Protein AF-0000000075270694 (afdb_homodimer)

Sequence (690 aa):
MSAPTTFRKLQAFEVGNDFNKVTKVVSVSYKDLIQNLKPNSVVVKNFYVGINASDINFTNGKYIPGIKPPFDVGFEALGEIVAVGSNVSKDKIGSHVIYTQYGAFAEYVEISHKAVIPVPNARPELLGLLTSGLTASIALAETGRMTKGETVLVTAAAGGAGQIAVQLAKLAGNHVIGTCSNDDKVAMLKEMGCDRVINYKKEDFKAVMKKEYPRGVDIIFESVGGNFFDICLKSLAVRGRLIVIGTVSTYADANGMAGDNVNTLKLLGTSRTVAGFFMPDYKEFSASHMANMIKLVKEGKLKVLIDNGGLSGIDSVAAGVAYLHSGKNKGKVVIPLVDGKSSKIMSAPTTFRKLQAFEVGNDFNKVTKVVSVSYKDLIQNLKPNSVVVKNFYVGINASDINFTNGKYIPGIKPPFDVGFEALGEIVAVGSNVSKDKIGSHVIYTQYGAFAEYVEISHKAVIPVPNARPELLGLLTSGLTASIALAETGRMTKGETVLVTAAAGGAGQIAVQLAKLAGNHVIGTCSNDDKVAMLKEMGCDRVINYKKEDFKAVMKKEYPRGVDIIFESVGGNFFDICLKSLAVRGRLIVIGTVSTYADANGMAGDNVNTLKLLGTSRTVAGFFMPDYKEFSASHMANMIKLVKEGKLKVLIDNGGLSGIDSVAAGVAYLHSGKNKGKVVIPLVDGKSSKI

Nearest PDB structures (foldseek):
  2x1h-assembly2_B  TM=9.614E-01  e=1.636E-44  Homo sapiens
  4hfn-assembly1_A  TM=8.563E-01  e=1.766E-29  Nicotiana tabacum
  4b7x-assembly6_E  TM=8.968E-01  e=4.613E-27  Pseudomonas aeruginosa PAO1
  4b7x-assembly1_H  TM=8.521E-01  e=3.759E-28  Pseudomonas aeruginosa PAO1
  4b7x-assembly2_C  TM=8.599E-01  e=3.471E-26  Pseudomonas aeruginosa PAO1

InterPro domains:
  IPR002364 Quinone oxidoreductase/zeta-crystallin, conserved site [PS01162] (149-170)
  IPR011032 GroES-like superfamily [SSF50129] (35-158)
  IPR013149 Alcohol dehydrogenase-like, C-terminal [PF00107] (161-287)
  IPR013154 Alcohol dehydrogenase-like, N-terminal [PF08240] (38-120)
  IPR020843 Enoylreductase domain [SM00829] (17-335)
  IPR036291 NAD(P)-binding domain superfamily [SSF51735] (128-301)
  IPR051397 Zinc-containing alcohol dehydrogenase-like protein [PTHR43677] (4-335)

Organism: NCBI:txid747725

Radius of gyration: 30.48 Å; Cα contacts (8 Å, |Δi|>4): 1696; chains: 2; bounding box: 52×95×69 Å

Foldseek 3Di:
DDDDQKWKAKWFQAAALLLVVRIDIDIDGPVVCQVPAAQQKFKWQFFKAFADLCQSVVSNCVVPNPDHPGDATGFKTKGFTQGHHNNDDPVRGGFIWIFTDGRRLIRMDIDGPVGTHTDPDRPCLLRLCAPLVLLLQCCCCPVQVQAAAFEEEEELLQESNNVNNLLVSVVRHYQYEYEAADVVSVVVSVVSPHNHYHNVNVDVPLVCLCVVPVQAGAEYHDAAADPVVVSNLVRHHQLHEYEHAYHSVQQSPRSGGDHDDDDCVSCVVRVYYYYYDDSVVPVVCNVVSSVVQVVCVVVVSGDADEWQPPAEASRCVSVLSVVVSVRPDGYIHMHGRDDVPPPVD/DDDDQKWKAKWFQAAFLLLVVRIDIDIDGPVVCQVPAAQQKFKWQFFKAFADLCQSVVSNCVVPNPDHPGFATGFKTKTFTQGHHNNDDPVRGGFIWIFTDGRHLIRMDIDGPVGTHTDPDRPCLLRLCAPLVLLLQCCCCPVQVQAAAFEEEEELLQESNNVNNLLVSVVRHYQYEYEAADVVSVVVSVVSPHNHYHNVNVDVPLVCLCVVPVQAGAEYHDAAADPVVVSNLVRHHQLHEYEHAYHSVQQSPRVGGDHDDDDCVSCVVRVYYYYYDDSVVPVVCNVVSSVVQVVCVVVVSDDADEWQPPAEASRCVSVLSVVVSVRPDGYIHMHGRDDVPPPPD

Structure (mmCIF, N/CA/C/O backbone):
data_AF-0000000075270694-model_v1
#
loop_
_entity.id
_entity.type
_entity.pdbx_description
1 polymer 'Enoyl reductase (ER) domain-containing protein'
#
loop_
_atom_site.group_PDB
_atom_site.id
_atom_site.type_symbol
_atom_site.label_atom_id
_atom_site.label_alt_id
_atom_site.label_comp_id
_atom_site.label_asym_id
_atom_site.label_entity_id
_atom_site.label_seq_id
_atom_site.pdbx_PDB_ins_code
_atom_site.Cartn_x
_atom_site.Cartn_y
_atom_site.Cartn_z
_atom_site.occupancy
_atom_site.B_iso_or_equiv
_atom_site.auth_seq_id
_atom_site.auth_comp_id
_atom_site.auth_asym_id
_atom_site.auth_atom_id
_atom_site.pdbx_PDB_model_num
ATOM 1 N N . MET A 1 1 ? -7.895 42.562 33.219 1 47.06 1 MET A N 1
ATOM 2 C CA . MET A 1 1 ? -7.992 43.281 31.953 1 47.06 1 MET A CA 1
ATOM 3 C C . MET A 1 1 ? -9.352 43.031 31.297 1 47.06 1 MET A C 1
ATOM 5 O O . MET A 1 1 ? -9.922 41.969 31.422 1 47.06 1 MET A O 1
ATOM 9 N N . SER A 1 2 ? -10.023 44.062 30.953 1 64.06 2 SER A N 1
ATOM 10 C CA . SER A 1 2 ? -11.375 44.062 30.406 1 64.06 2 SER A CA 1
ATOM 11 C C . SER A 1 2 ? -11.453 43.188 29.156 1 64.06 2 SER A C 1
ATOM 13 O O . SER A 1 2 ? -10.516 43.156 28.359 1 64.06 2 SER A O 1
ATOM 15 N N . ALA A 1 3 ? -12.367 42.25 29.094 1 81 3 ALA A N 1
ATOM 16 C CA . ALA A 1 3 ? -12.609 41.438 27.906 1 81 3 ALA A CA 1
ATOM 17 C C . ALA A 1 3 ? -12.711 42.312 26.656 1 81 3 ALA A C 1
ATOM 19 O O . ALA A 1 3 ? -13.242 43.406 26.703 1 81 3 ALA A O 1
ATOM 20 N N . PRO A 1 4 ? -12.047 41.875 25.656 1 89.94 4 PRO A N 1
ATOM 21 C CA . PRO A 1 4 ? -12.109 42.656 24.422 1 89.94 4 PRO A CA 1
ATOM 22 C C . PRO A 1 4 ? -13.523 42.75 23.844 1 89.94 4 PRO A C 1
ATOM 24 O O . PRO A 1 4 ? -14.367 41.906 24.172 1 89.94 4 PRO A O 1
ATOM 27 N N . THR A 1 5 ? -13.828 43.781 23.094 1 93.44 5 THR A N 1
ATOM 28 C CA . THR A 1 5 ? -15.117 43.938 22.438 1 93.44 5 THR A CA 1
ATOM 29 C C . THR A 1 5 ? -15.125 43.188 21.094 1 93.44 5 THR A C 1
ATOM 31 O O . THR A 1 5 ? -16.156 42.719 20.656 1 93.44 5 THR A O 1
ATOM 34 N N . THR A 1 6 ? -13.953 43.25 20.469 1 97.06 6 THR A N 1
ATOM 35 C CA . THR A 1 6 ? -13.797 42.562 19.172 1 97.06 6 THR A CA 1
ATOM 36 C C . THR A 1 6 ? -12.531 41.719 19.156 1 97.06 6 THR A C 1
ATOM 38 O O . THR A 1 6 ? -11.711 41.812 20.062 1 97.06 6 THR A O 1
ATOM 41 N N . PHE A 1 7 ? -12.43 40.875 18.25 1 97.25 7 PHE A N 1
ATOM 42 C CA . PHE A 1 7 ? -11.203 40.156 17.953 1 97.25 7 PHE A CA 1
ATOM 43 C C . PHE A 1 7 ? -11.047 39.969 16.453 1 97.25 7 PHE A C 1
ATOM 45 O O . PHE A 1 7 ? -11.977 40.219 15.688 1 97.25 7 PHE A O 1
ATOM 52 N N . ARG A 1 8 ? -9.852 39.5 16.047 1 98.19 8 ARG A N 1
ATOM 53 C CA . ARG A 1 8 ? -9.531 39.406 14.625 1 98.19 8 ARG A CA 1
ATOM 54 C C . ARG A 1 8 ? -9.328 37.969 14.188 1 98.19 8 ARG A C 1
ATOM 56 O O . ARG A 1 8 ? -8.906 37.125 14.984 1 98.19 8 ARG A O 1
ATOM 63 N N . LYS A 1 9 ? -9.711 37.688 12.984 1 98.44 9 LYS A N 1
ATOM 64 C CA . LYS A 1 9 ? -9.492 36.375 12.352 1 98.44 9 LYS A CA 1
ATOM 65 C C . LYS A 1 9 ? -9.258 36.531 10.852 1 98.44 9 LYS A C 1
ATOM 67 O O . LYS A 1 9 ? -9.445 37.625 10.297 1 98.44 9 LYS A O 1
ATOM 72 N N . LEU A 1 10 ? -8.773 35.5 10.227 1 98.69 10 LEU A N 1
ATOM 73 C CA . LEU A 1 10 ? -8.547 35.5 8.781 1 98.69 10 LEU A CA 1
ATOM 74 C C . LEU A 1 10 ? -9.695 34.781 8.062 1 98.69 10 LEU A C 1
ATOM 76 O O . LEU A 1 10 ? -10.164 33.75 8.508 1 98.69 10 LEU A O 1
ATOM 80 N N . GLN A 1 11 ? -10.172 35.344 6.973 1 98.62 11 GLN A N 1
ATOM 81 C CA . GLN A 1 11 ? -11.211 34.781 6.133 1 98.62 11 GLN A CA 1
ATOM 82 C C . GLN A 1 11 ? -10.805 34.812 4.66 1 98.62 11 GLN A C 1
ATOM 84 O O . GLN A 1 11 ? -10.109 35.719 4.219 1 98.62 11 GLN A O 1
ATOM 89 N N . ALA A 1 12 ? -11.18 33.812 3.967 1 98.56 12 ALA A N 1
ATOM 90 C CA . ALA A 1 12 ? -11.109 33.844 2.508 1 98.56 12 ALA A CA 1
ATOM 91 C C . ALA A 1 12 ? -12.336 34.531 1.912 1 98.56 12 ALA A C 1
ATOM 93 O O . ALA A 1 12 ? -13.469 34.156 2.234 1 98.56 12 ALA A O 1
ATOM 94 N N . PHE A 1 13 ? -12.125 35.469 1.078 1 98.19 13 PHE A N 1
ATOM 95 C CA . PHE A 1 13 ? -13.227 36.188 0.447 1 98.19 13 PHE A CA 1
ATOM 96 C C . PHE A 1 13 ? -13.375 35.781 -1.011 1 98.19 13 PHE A C 1
ATOM 98 O O . PHE A 1 13 ? -14.312 36.219 -1.691 1 98.19 13 PHE A O 1
ATOM 105 N N . GLU A 1 14 ? -12.523 34.969 -1.45 1 97.12 14 GLU A N 1
ATOM 106 C CA . GLU A 1 14 ? -12.547 34.312 -2.762 1 97.12 14 GLU A CA 1
ATOM 107 C C . GLU A 1 14 ? -11.938 32.938 -2.703 1 97.12 14 GLU A C 1
ATOM 109 O O . GLU A 1 14 ? -11.141 32.625 -1.809 1 97.12 14 GLU A O 1
ATOM 114 N N . VAL A 1 15 ? -12.398 32.094 -3.674 1 95.75 15 VAL A N 1
ATOM 115 C CA . VAL A 1 15 ? -11.797 30.781 -3.809 1 95.75 15 VAL A CA 1
ATOM 116 C C . VAL A 1 15 ? -10.562 30.859 -4.707 1 95.75 15 VAL A C 1
ATOM 118 O O . VAL A 1 15 ? -10.625 31.438 -5.801 1 95.75 15 VAL A O 1
ATOM 121 N N . GLY A 1 16 ? -9.438 30.406 -4.215 1 93.81 16 GLY A N 1
ATOM 122 C CA . GLY A 1 16 ? -8.203 30.422 -4.988 1 93.81 16 GLY A CA 1
ATOM 123 C C . GLY A 1 16 ? -7.004 29.906 -4.215 1 93.81 16 GLY A C 1
ATOM 124 O O . GLY A 1 16 ? -7.086 29.703 -3.002 1 93.81 16 GLY A O 1
ATOM 125 N N . ASN A 1 17 ? -5.883 29.688 -4.891 1 91.88 17 ASN A N 1
ATOM 126 C CA . ASN A 1 17 ? -4.73 29.078 -4.227 1 91.88 17 ASN A CA 1
ATOM 127 C C . ASN A 1 17 ? -3.654 30.125 -3.93 1 91.88 17 ASN A C 1
ATOM 129 O O . ASN A 1 17 ? -2.613 29.797 -3.354 1 91.88 17 ASN A O 1
ATOM 133 N N . ASP A 1 18 ? -3.887 31.359 -4.395 1 93.88 18 ASP A N 1
ATOM 134 C CA . ASP A 1 18 ? -3.055 32.469 -3.912 1 93.88 18 ASP A CA 1
ATOM 135 C C . ASP A 1 18 ? -3.557 32.969 -2.566 1 93.88 18 ASP A C 1
ATOM 137 O O . ASP A 1 18 ? -4.344 33.938 -2.514 1 93.88 18 ASP A O 1
ATOM 141 N N . PHE A 1 19 ? -3.096 32.438 -1.521 1 96.75 19 PHE A N 1
ATOM 142 C CA . PHE A 1 19 ? -3.623 32.625 -0.175 1 96.75 19 PHE A CA 1
ATOM 143 C C . PHE A 1 19 ? -3.672 34.094 0.192 1 96.75 19 PHE A C 1
ATOM 145 O O . PHE A 1 19 ? -4.676 34.562 0.719 1 96.75 19 PHE A O 1
ATOM 152 N N . ASN A 1 20 ? -2.617 34.812 -0.088 1 95.88 20 ASN A N 1
ATOM 153 C CA . ASN A 1 20 ? -2.531 36.25 0.25 1 95.88 20 ASN A CA 1
ATOM 154 C C . ASN A 1 20 ? -3.6 37.062 -0.474 1 95.88 20 ASN A C 1
ATOM 156 O O . ASN A 1 20 ? -4.129 38.031 0.077 1 95.88 20 ASN A O 1
ATOM 160 N N . LYS A 1 21 ? -3.891 36.656 -1.688 1 95.94 21 LYS A N 1
ATOM 161 C CA . LYS A 1 21 ? -4.82 37.438 -2.512 1 95.94 21 LYS A CA 1
ATOM 162 C C . LYS A 1 21 ? -6.266 37.125 -2.137 1 95.94 21 LYS A C 1
ATOM 164 O O . LYS A 1 21 ? -7.152 37.969 -2.324 1 95.94 21 LYS A O 1
ATOM 169 N N . VAL A 1 22 ? -6.449 35.969 -1.604 1 97.56 22 VAL A N 1
ATOM 170 C CA . VAL A 1 22 ? -7.848 35.562 -1.455 1 97.56 22 VAL A CA 1
ATOM 171 C C . VAL A 1 22 ? -8.258 35.688 0.012 1 97.56 22 VAL A C 1
ATOM 173 O O . VAL A 1 22 ? -9.398 35.375 0.364 1 97.56 22 VAL A O 1
ATOM 176 N N . THR A 1 23 ? -7.371 36.062 0.926 1 98.56 23 THR A N 1
ATOM 177 C CA . THR A 1 23 ? -7.699 36.125 2.346 1 98.56 23 THR A CA 1
ATOM 178 C C . THR A 1 23 ? -7.516 37.562 2.867 1 98.56 23 THR A C 1
ATOM 180 O O . THR A 1 23 ? -6.797 38.344 2.266 1 98.56 23 THR A O 1
ATOM 183 N N . LYS A 1 24 ? -8.148 37.875 3.936 1 98.44 24 LYS A N 1
ATOM 184 C CA . LYS A 1 24 ? -8 39.156 4.637 1 98.44 24 LYS A CA 1
ATOM 185 C C . LYS A 1 24 ? -8.336 39 6.121 1 98.44 24 LYS A C 1
ATOM 187 O O . LYS A 1 24 ? -9.031 38.062 6.512 1 98.44 24 LYS A O 1
ATOM 192 N N . VAL A 1 25 ? -7.797 39.875 6.91 1 98.44 25 VAL A N 1
ATOM 193 C CA . VAL A 1 25 ? -8.117 39.938 8.328 1 98.44 25 VAL A CA 1
ATOM 194 C C . VAL A 1 25 ? -9.422 40.719 8.531 1 98.44 25 VAL A C 1
ATOM 196 O O . VAL A 1 25 ? -9.609 41.781 7.938 1 98.44 25 VAL A O 1
ATOM 199 N N . VAL A 1 26 ? -10.273 40.188 9.336 1 98.5 26 VAL A N 1
ATOM 200 C CA . VAL A 1 26 ? -11.516 40.875 9.664 1 98.5 26 VAL A CA 1
ATOM 201 C C . VAL A 1 26 ? -11.664 40.969 11.18 1 98.5 26 VAL A C 1
ATOM 203 O O . VAL A 1 26 ? -11.023 40.219 11.93 1 98.5 26 VAL A O 1
ATOM 206 N N . SER A 1 27 ? -12.383 41.906 11.609 1 98.19 27 SER A N 1
ATOM 207 C CA . SER A 1 27 ? -12.727 42.094 13.016 1 98.19 27 SER A CA 1
ATOM 208 C C . SER A 1 27 ? -14.164 41.656 13.289 1 98.19 27 SER A C 1
ATOM 210 O O . SER A 1 27 ? -15.086 42.031 12.555 1 98.19 27 SER A O 1
ATOM 212 N N . VAL A 1 28 ? -14.32 40.875 14.273 1 97.81 28 VAL A N 1
ATOM 213 C CA . VAL A 1 28 ? -15.656 40.406 14.602 1 97.81 28 VAL A CA 1
ATOM 214 C C . VAL A 1 28 ? -15.938 40.625 16.078 1 97.81 28 VAL A C 1
ATOM 216 O O . VAL A 1 28 ? -15.023 40.906 16.859 1 97.81 28 VAL A O 1
ATOM 219 N N . SER A 1 29 ? -17.156 40.469 16.438 1 97.81 29 SER A N 1
ATOM 220 C CA . SER A 1 29 ? -17.594 40.781 17.797 1 97.81 29 SER A CA 1
ATOM 221 C C . SER A 1 29 ? -17.188 39.688 18.781 1 97.81 29 SER A C 1
ATOM 223 O O . SER A 1 29 ? -17.562 38.531 18.609 1 97.81 29 SER A O 1
ATOM 225 N N . TYR A 1 30 ? -16.469 40.062 19.766 1 97.44 30 TYR A N 1
ATOM 226 C CA . TYR A 1 30 ? -16.156 39.156 20.859 1 97.44 30 TYR A CA 1
ATOM 227 C C . TYR A 1 30 ? -17.375 38.906 21.734 1 97.44 30 TYR A C 1
ATOM 229 O O . TYR A 1 30 ? -17.594 37.781 22.203 1 97.44 30 TYR A O 1
ATOM 237 N N . LYS A 1 31 ? -18.125 39.875 21.938 1 95.88 31 LYS A N 1
ATOM 238 C CA . LYS A 1 31 ? -19.344 39.781 22.734 1 95.88 31 LYS A CA 1
ATOM 239 C C . LYS A 1 31 ? -20.297 38.719 22.156 1 95.88 31 LYS A C 1
ATOM 241 O O . LYS A 1 31 ? -20.844 37.906 22.891 1 95.88 31 LYS A O 1
ATOM 246 N N . ASP A 1 32 ? -20.422 38.812 20.875 1 97.12 32 ASP A N 1
ATOM 247 C CA . ASP A 1 32 ? -21.281 37.844 20.203 1 97.12 32 ASP A CA 1
ATOM 248 C C . ASP A 1 32 ? -20.766 36.406 20.391 1 97.12 32 ASP A C 1
ATOM 250 O O . ASP A 1 32 ? -21.547 35.469 20.562 1 97.12 32 ASP A O 1
ATOM 254 N N . LEU A 1 33 ? -19.438 36.25 20.328 1 97.5 33 LEU A N 1
ATOM 255 C CA . LEU A 1 33 ? -18.812 34.969 20.516 1 97.5 33 LEU A CA 1
ATOM 256 C C . LEU A 1 33 ? -19.156 34.375 21.875 1 97.5 33 LEU A C 1
ATOM 258 O O . LEU A 1 33 ? -19.562 33.219 21.969 1 97.5 33 LEU A O 1
ATOM 262 N N . ILE A 1 34 ? -19.109 35.156 22.859 1 96.81 34 ILE A N 1
ATOM 263 C CA . ILE A 1 34 ? -19.328 34.719 24.234 1 96.81 34 ILE A CA 1
ATOM 264 C C . ILE A 1 34 ? -20.828 34.5 24.469 1 96.81 34 ILE A C 1
ATOM 266 O O . ILE A 1 34 ? -21.219 33.469 25.062 1 96.81 34 ILE A O 1
ATOM 270 N N . GLN A 1 35 ? -21.656 35.375 23.969 1 96.25 35 GLN A N 1
ATOM 271 C CA . GLN A 1 35 ? -23.094 35.312 24.203 1 96.25 35 GLN A CA 1
ATOM 272 C C . GLN A 1 35 ? -23.719 34.094 23.516 1 96.25 35 GLN A C 1
ATOM 274 O O . GLN A 1 35 ? -24.688 33.531 24 1 96.25 35 GLN A O 1
ATOM 279 N N . ASN A 1 36 ? -23.109 33.688 22.438 1 97.56 36 ASN A N 1
ATOM 280 C CA . ASN A 1 36 ? -23.688 32.594 21.656 1 97.56 36 ASN A CA 1
ATOM 281 C C . ASN A 1 36 ? -22.922 31.297 21.875 1 97.56 36 ASN A C 1
ATOM 283 O O . ASN A 1 36 ? -23.094 30.328 21.125 1 97.56 36 ASN A O 1
ATOM 287 N N . LEU A 1 37 ? -22.078 31.281 22.859 1 98.19 37 LEU A N 1
ATOM 288 C CA . LEU A 1 37 ? -21.25 30.109 23.109 1 98.19 37 LEU A CA 1
ATOM 289 C C . LEU A 1 37 ? -22.125 28.891 23.391 1 98.19 37 LEU A C 1
ATOM 291 O O . LEU A 1 37 ? -23 28.922 24.25 1 98.19 37 LEU A O 1
ATOM 295 N N . LYS A 1 38 ? -21.922 27.781 22.641 1 98.56 38 LYS A N 1
ATOM 296 C CA . LYS A 1 38 ? -22.703 26.547 22.781 1 98.56 38 LYS A CA 1
ATOM 297 C C . LYS A 1 38 ? -22.391 25.844 24.094 1 98.56 38 LYS A C 1
ATOM 299 O O . LYS A 1 38 ? -21.266 25.922 24.594 1 98.56 38 LYS A O 1
ATOM 304 N N . PRO A 1 39 ? -23.312 25.078 24.594 1 98.56 39 PRO A N 1
ATOM 305 C CA . PRO A 1 39 ? -23.188 24.484 25.938 1 98.56 39 PRO A CA 1
ATOM 306 C C . PRO A 1 39 ? -21.984 23.562 26.062 1 98.56 39 PRO A C 1
ATOM 308 O O . PRO A 1 39 ? -21.344 23.516 27.125 1 98.56 39 PRO A O 1
ATOM 311 N N . ASN A 1 40 ? -21.594 22.891 25.047 1 98.75 40 ASN A N 1
ATOM 312 C CA . ASN A 1 40 ? -20.531 21.906 25.125 1 98.75 40 ASN A CA 1
ATOM 313 C C . ASN A 1 40 ? -19.234 22.422 24.5 1 98.75 40 ASN A C 1
ATOM 315 O O . ASN A 1 40 ? -18.328 21.641 24.219 1 98.75 40 ASN A O 1
ATOM 319 N N . SER A 1 41 ? -19.172 23.703 24.266 1 98.81 41 SER A N 1
ATOM 320 C CA . SER A 1 41 ? -18.031 24.312 23.594 1 98.81 41 SER A CA 1
ATOM 321 C C . SER A 1 41 ? -17.188 25.141 24.562 1 98.81 41 SER A C 1
ATOM 323 O O . SER A 1 41 ? -17.594 25.375 25.703 1 98.81 41 SER A O 1
ATOM 325 N N . VAL A 1 42 ? -15.984 25.438 24.188 1 98.81 42 VAL A N 1
ATOM 326 C CA . VAL A 1 42 ? -15.094 26.375 24.891 1 98.81 42 VAL A CA 1
ATOM 327 C C . VAL A 1 42 ? -14.594 27.422 23.906 1 98.81 42 VAL A C 1
ATOM 329 O O . VAL A 1 42 ? -14.672 27.25 22.688 1 98.81 42 VAL A O 1
ATOM 332 N N . VAL A 1 43 ? -14.156 28.531 24.438 1 98.75 43 VAL A N 1
ATOM 333 C CA . VAL A 1 43 ? -13.453 29.547 23.656 1 98.75 43 VAL A CA 1
ATOM 334 C C . VAL A 1 43 ? -11.953 29.484 23.953 1 98.75 43 VAL A C 1
ATOM 336 O O . VAL A 1 43 ? -11.555 29.562 25.125 1 98.75 43 VAL A O 1
ATOM 339 N N . VAL A 1 44 ? -11.188 29.344 22.969 1 98.69 44 VAL A N 1
ATOM 340 C CA . VAL A 1 44 ? -9.734 29.312 23.094 1 98.69 44 VAL A CA 1
ATOM 341 C C . VAL A 1 44 ? -9.133 30.625 22.594 1 98.69 44 VAL A C 1
ATOM 343 O O . VAL A 1 44 ? -9.43 31.062 21.484 1 98.69 44 VAL A O 1
ATOM 346 N N . LYS A 1 45 ? -8.383 31.297 23.438 1 98.38 45 LYS A N 1
ATOM 347 C CA . LYS A 1 45 ? -7.496 32.375 23 1 98.38 45 LYS A CA 1
ATOM 348 C C . LYS A 1 45 ? -6.207 31.812 22.406 1 98.38 45 LYS A C 1
ATOM 350 O O . LYS A 1 45 ? -5.383 31.234 23.125 1 98.38 45 LYS A O 1
ATOM 355 N N . ASN A 1 46 ? -6.055 32.031 21.141 1 98.56 46 ASN A N 1
ATOM 356 C CA . ASN A 1 46 ? -4.902 31.438 20.453 1 98.56 46 ASN A CA 1
ATOM 357 C C . ASN A 1 46 ? -3.631 32.25 20.719 1 98.56 46 ASN A C 1
ATOM 359 O O . ASN A 1 46 ? -3.639 33.469 20.609 1 98.56 46 ASN A O 1
ATOM 363 N N . PHE A 1 47 ? -2.584 31.531 21.078 1 98.38 47 PHE A N 1
ATOM 364 C CA . PHE A 1 47 ? -1.263 32.125 21.234 1 98.38 47 PHE A CA 1
ATOM 365 C C . PHE A 1 47 ? -0.445 31.969 19.953 1 98.38 47 PHE A C 1
ATOM 367 O O . PHE A 1 47 ? 0.319 32.844 19.578 1 98.38 47 PHE A O 1
ATOM 374 N N . TYR A 1 48 ? -0.559 30.797 19.328 1 98.62 48 TYR A N 1
ATOM 375 C CA . TYR A 1 48 ? 0.171 30.422 18.141 1 98.62 48 TYR A CA 1
ATOM 376 C C . TYR A 1 48 ? -0.756 29.75 17.125 1 98.62 48 TYR A C 1
ATOM 378 O O . TYR A 1 48 ? -1.693 29.047 17.5 1 98.62 48 TYR A O 1
ATOM 386 N N . VAL A 1 49 ? -0.545 30.016 15.852 1 98.81 49 VAL A N 1
ATOM 387 C CA . VAL A 1 49 ? -1.212 29.25 14.797 1 98.81 49 VAL A CA 1
ATOM 388 C C . VAL A 1 49 ? -0.175 28.516 13.961 1 98.81 49 VAL A C 1
ATOM 390 O O . VAL A 1 49 ? 0.926 29.016 13.727 1 98.81 49 VAL A O 1
ATOM 393 N N . GLY A 1 50 ? -0.478 27.281 13.633 1 98.81 50 GLY A N 1
ATOM 394 C CA . GLY A 1 50 ? 0.393 26.484 12.781 1 98.81 50 GLY A CA 1
ATOM 395 C C . GLY A 1 50 ? 0.071 26.625 11.305 1 98.81 50 GLY A C 1
ATOM 396 O O . GLY A 1 50 ? -1.098 26.594 10.914 1 98.81 50 GLY A O 1
ATOM 397 N N . ILE A 1 51 ? 1.098 26.859 10.5 1 98.69 51 ILE A N 1
ATOM 398 C CA . ILE A 1 51 ? 0.934 26.984 9.062 1 98.69 51 ILE A CA 1
ATOM 399 C C . ILE A 1 51 ? 1.204 25.625 8.398 1 98.69 51 ILE A C 1
ATOM 401 O O . ILE A 1 51 ? 2.168 24.938 8.742 1 98.69 51 ILE A O 1
ATOM 405 N N . ASN A 1 52 ? 0.349 25.234 7.52 1 97.44 52 ASN A N 1
ATOM 406 C CA . ASN A 1 52 ? 0.505 24.016 6.742 1 97.44 52 ASN A CA 1
ATOM 407 C C . ASN A 1 52 ? 0.569 24.297 5.246 1 97.44 52 ASN A C 1
ATOM 409 O O . ASN A 1 52 ? -0.053 25.25 4.766 1 97.44 52 ASN A O 1
ATOM 413 N N . ALA A 1 53 ? 1.326 23.453 4.559 1 96.19 53 ALA A N 1
ATOM 414 C CA . ALA A 1 53 ? 1.389 23.609 3.105 1 96.19 53 ALA A CA 1
ATOM 415 C C . ALA A 1 53 ? -0.004 23.531 2.486 1 96.19 53 ALA A C 1
ATOM 417 O O . ALA A 1 53 ? -0.282 24.219 1.493 1 96.19 53 ALA A O 1
ATOM 418 N N . SER A 1 54 ? -0.92 22.812 3.068 1 94.44 54 SER A N 1
ATOM 419 C CA . SER A 1 54 ? -2.246 22.547 2.525 1 94.44 54 SER A CA 1
ATOM 420 C C . SER A 1 54 ? -3.207 23.703 2.791 1 94.44 54 SER A C 1
ATOM 422 O O . SER A 1 54 ? -4.344 23.688 2.316 1 94.44 54 SER A O 1
ATOM 424 N N . ASP A 1 55 ? -2.84 24.703 3.496 1 97 55 ASP A N 1
ATOM 425 C CA . ASP A 1 55 ? -3.719 25.844 3.729 1 97 55 ASP A CA 1
ATOM 426 C C . ASP A 1 55 ? -4.195 26.453 2.41 1 97 55 ASP A C 1
ATOM 428 O O . ASP A 1 55 ? -5.344 26.891 2.297 1 97 55 ASP A O 1
ATOM 432 N N . ILE A 1 56 ? -3.33 26.422 1.434 1 96.31 56 ILE A N 1
ATOM 433 C CA . ILE A 1 56 ? -3.689 27.016 0.149 1 96.31 56 ILE A CA 1
ATOM 434 C C . ILE A 1 56 ? -4.68 26.109 -0.577 1 96.31 56 ILE A C 1
ATOM 436 O O . ILE A 1 56 ? -5.457 26.578 -1.414 1 96.31 56 ILE A O 1
ATOM 440 N N . ASN A 1 57 ? -4.633 24.812 -0.316 1 94.25 57 ASN A N 1
ATOM 441 C CA . ASN A 1 57 ? -5.617 23.906 -0.895 1 94.25 57 ASN A CA 1
ATOM 442 C C . ASN A 1 57 ? -7.008 24.141 -0.31 1 94.25 57 ASN A C 1
ATOM 444 O O . ASN A 1 57 ? -8.016 23.969 -1 1 94.25 57 ASN A O 1
ATOM 448 N N . PHE A 1 58 ? -7.039 24.5 0.913 1 94.88 58 PHE A N 1
ATOM 449 C CA . PHE A 1 58 ? -8.32 24.766 1.557 1 94.88 58 PHE A CA 1
ATOM 450 C C . PHE A 1 58 ? -8.984 25.984 0.927 1 94.88 58 PHE A C 1
ATOM 452 O O . PHE A 1 58 ? -10.164 25.938 0.578 1 94.88 58 PHE A O 1
ATOM 459 N N . THR A 1 59 ? -8.242 27.047 0.702 1 95.88 59 THR A N 1
ATOM 460 C CA . THR A 1 59 ? -8.812 28.25 0.119 1 95.88 59 THR A CA 1
ATOM 461 C C . THR A 1 59 ? -9.164 28.031 -1.348 1 95.88 59 THR A C 1
ATOM 463 O O . THR A 1 59 ? -9.961 28.781 -1.918 1 95.88 59 THR A O 1
ATOM 466 N N . ASN A 1 60 ? -8.602 27.078 -1.916 1 94.12 60 ASN A N 1
ATOM 467 C CA . ASN A 1 60 ? -8.891 26.734 -3.307 1 94.12 60 ASN A CA 1
ATOM 468 C C . ASN A 1 60 ? -10.07 25.781 -3.42 1 94.12 60 ASN A C 1
ATOM 470 O O . ASN A 1 60 ? -10.336 25.234 -4.496 1 94.12 60 ASN A O 1
ATOM 474 N N . GLY A 1 61 ? -10.703 25.422 -2.311 1 92.12 61 GLY A N 1
ATOM 475 C CA . GLY A 1 61 ? -11.93 24.641 -2.303 1 92.12 61 GLY A CA 1
ATOM 476 C C . GLY A 1 61 ? -11.703 23.156 -2.5 1 92.12 61 GLY A C 1
ATOM 477 O O . GLY A 1 61 ? -12.617 22.422 -2.885 1 92.12 61 GLY A O 1
ATOM 478 N N . LYS A 1 62 ? -10.508 22.656 -2.266 1 87.75 62 LYS A N 1
ATOM 479 C CA . LYS A 1 62 ? -10.188 21.266 -2.541 1 87.75 62 LYS A CA 1
ATOM 480 C C . LYS A 1 62 ? -10.734 20.344 -1.449 1 87.75 62 LYS A C 1
ATOM 482 O O . LYS A 1 62 ? -10.992 19.172 -1.692 1 87.75 62 LYS A O 1
ATOM 487 N N . TYR A 1 63 ? -10.922 20.844 -0.255 1 87.06 63 TYR A N 1
ATOM 488 C CA . TYR A 1 63 ? -11.367 20.016 0.857 1 87.06 63 TYR A CA 1
ATOM 489 C C . TYR A 1 63 ? -12.883 20.047 0.997 1 87.06 63 TYR A C 1
ATOM 491 O O . TYR A 1 63 ? -13.492 19.094 1.493 1 87.06 63 TYR A O 1
ATOM 499 N N . ILE A 1 64 ? -13.469 21.141 0.677 1 90.81 64 ILE A N 1
ATOM 500 C CA . ILE A 1 64 ? -14.922 21.312 0.705 1 90.81 64 ILE A CA 1
ATOM 501 C C . ILE A 1 64 ? -15.406 21.812 -0.655 1 90.81 64 ILE A C 1
ATOM 503 O O . ILE A 1 64 ? -15.516 23.016 -0.877 1 90.81 64 ILE A O 1
ATOM 507 N N . PRO A 1 65 ? -15.727 20.875 -1.42 1 88.5 65 PRO A N 1
ATOM 508 C CA . PRO A 1 65 ? -16.172 21.297 -2.752 1 88.5 65 PRO A CA 1
ATOM 509 C C . PRO A 1 65 ? -17.391 22.219 -2.707 1 88.5 65 PRO A C 1
ATOM 511 O O . PRO A 1 65 ? -18.344 21.938 -1.981 1 88.5 65 PRO A O 1
ATOM 514 N N . GLY A 1 66 ? -17.344 23.312 -3.391 1 92.5 66 GLY A N 1
ATOM 515 C CA . GLY A 1 66 ? -18.469 24.234 -3.484 1 92.5 66 GLY A CA 1
ATOM 516 C C . GLY A 1 66 ? -18.516 25.234 -2.34 1 92.5 66 GLY A C 1
ATOM 517 O O . GLY A 1 66 ? -19.5 25.953 -2.178 1 92.5 66 GLY A O 1
ATOM 518 N N . ILE A 1 67 ? -17.5 25.266 -1.586 1 94.44 67 ILE A N 1
ATOM 519 C CA . ILE A 1 67 ? -17.453 26.203 -0.463 1 94.44 67 ILE A CA 1
ATOM 520 C C . ILE A 1 67 ? -17.688 27.625 -0.962 1 94.44 67 ILE A C 1
ATOM 522 O O . ILE A 1 67 ? -17.203 28 -2.031 1 94.44 67 ILE A O 1
ATOM 526 N N . LYS A 1 68 ? -18.422 28.422 -0.22 1 96.94 68 LYS A N 1
ATOM 527 C CA . LYS A 1 68 ? -18.75 29.797 -0.589 1 96.94 68 LYS A CA 1
ATOM 528 C C . LYS A 1 68 ? -18.094 30.797 0.356 1 96.94 68 LYS A C 1
ATOM 530 O O . LYS A 1 68 ? -18.234 30.688 1.576 1 96.94 68 LYS A O 1
ATOM 535 N N . PRO A 1 69 ? -17.391 31.766 -0.24 1 97.25 69 PRO A N 1
ATOM 536 C CA . PRO A 1 69 ? -16.828 32.844 0.599 1 97.25 69 PRO A CA 1
ATOM 537 C C . PRO A 1 69 ? -17.906 33.75 1.162 1 97.25 69 PRO A C 1
ATOM 539 O O . PRO A 1 69 ? -18.984 33.875 0.579 1 97.25 69 PRO A O 1
ATOM 542 N N . PRO A 1 70 ? -17.641 34.469 2.252 1 97.88 70 PRO A N 1
ATOM 543 C CA . PRO A 1 70 ? -16.406 34.344 3.027 1 97.88 70 PRO A CA 1
ATOM 544 C C . PRO A 1 70 ? -16.406 33.094 3.928 1 97.88 70 PRO A C 1
ATOM 546 O O . PRO A 1 70 ? -17.469 32.656 4.375 1 97.88 70 PRO A O 1
ATOM 549 N N . PHE A 1 71 ? -15.32 32.469 4.156 1 98.06 71 PHE A N 1
ATOM 550 C CA . PHE A 1 71 ? -15.188 31.391 5.109 1 98.06 71 PHE A CA 1
ATOM 551 C C . PHE A 1 71 ? -13.875 31.5 5.883 1 98.06 71 PHE A C 1
ATOM 553 O O . PHE A 1 71 ? -12.906 32.094 5.391 1 98.06 71 PHE A O 1
ATOM 560 N N . ASP A 1 72 ? -13.844 31.016 7.148 1 98.19 72 ASP A N 1
ATOM 561 C CA . ASP A 1 72 ? -12.672 31.062 8.016 1 98.19 72 ASP A CA 1
ATOM 562 C C . ASP A 1 72 ? -11.602 30.062 7.547 1 98.19 72 ASP A C 1
ATOM 564 O O . ASP A 1 72 ? -11.93 29.016 6.988 1 98.19 72 ASP A O 1
ATOM 568 N N . VAL A 1 73 ? -10.344 30.422 7.742 1 98.5 73 VAL A N 1
ATOM 569 C CA . VAL A 1 73 ? -9.258 29.594 7.219 1 98.5 73 VAL A CA 1
ATOM 570 C C . VAL A 1 73 ? -8.297 29.25 8.344 1 98.5 73 VAL A C 1
ATOM 572 O O . VAL A 1 73 ? -8.352 29.828 9.43 1 98.5 73 VAL A O 1
ATOM 575 N N . GLY A 1 74 ? -7.441 28.25 8.055 1 98.31 74 GLY A N 1
ATOM 576 C CA . GLY A 1 74 ? -6.492 27.734 9.023 1 98.31 74 GLY A CA 1
ATOM 577 C C . GLY A 1 74 ? -6.93 26.406 9.625 1 98.31 74 GLY A C 1
ATOM 578 O O . GLY A 1 74 ? -8.125 26.125 9.703 1 98.31 74 GLY A O 1
ATOM 579 N N . PHE A 1 75 ? -5.926 25.625 10.227 1 97.88 75 PHE A N 1
ATOM 580 C CA . PHE A 1 75 ? -6.258 24.266 10.602 1 97.88 75 PHE A CA 1
ATOM 581 C C . PHE A 1 75 ? -5.961 24.016 12.078 1 97.88 75 PHE A C 1
ATOM 583 O O . PHE A 1 75 ? -6.555 23.125 12.703 1 97.88 75 PHE A O 1
ATOM 590 N N . GLU A 1 76 ? -4.922 24.719 12.609 1 98.56 76 GLU A N 1
ATOM 591 C CA . GLU A 1 76 ? -4.508 24.312 13.953 1 98.56 76 GLU A CA 1
ATOM 592 C C . GLU A 1 76 ? -3.963 25.5 14.742 1 98.56 76 GLU A C 1
ATOM 594 O O . GLU A 1 76 ? -3.48 26.484 14.156 1 98.56 76 GLU A O 1
ATOM 599 N N . ALA A 1 77 ? -4.078 25.344 16.047 1 98.81 77 ALA A N 1
ATOM 600 C CA . ALA A 1 77 ? -3.609 26.406 16.938 1 98.81 77 ALA A CA 1
ATOM 601 C C . ALA A 1 77 ? -3.32 25.875 18.328 1 98.81 77 ALA A C 1
ATOM 603 O O . ALA A 1 77 ? -3.68 24.734 18.656 1 98.81 77 ALA A O 1
ATOM 604 N N . LEU A 1 78 ? -2.527 26.609 19.016 1 98.75 78 LEU A N 1
ATOM 605 C CA . LEU A 1 78 ? -2.246 26.453 20.438 1 98.75 78 LEU A CA 1
ATOM 606 C C . LEU A 1 78 ? -2.68 27.688 21.219 1 98.75 78 LEU A C 1
ATOM 608 O O . LEU A 1 78 ? -2.387 28.812 20.828 1 98.75 78 LEU A O 1
ATOM 612 N N . GLY A 1 79 ? -3.422 27.453 22.281 1 98.31 79 GLY A N 1
ATOM 613 C CA . GLY A 1 79 ? -3.877 28.578 23.078 1 98.31 79 GLY A CA 1
ATOM 614 C C . GLY A 1 79 ? -4.332 28.188 24.469 1 98.31 79 GLY A C 1
ATOM 615 O O . GLY A 1 79 ? -3.828 27.219 25.047 1 98.31 79 GLY A O 1
ATOM 616 N N . GLU A 1 80 ? -5.164 29.047 24.969 1 98.25 80 GLU A N 1
ATOM 617 C CA . GLU A 1 80 ? -5.695 28.891 26.312 1 98.25 80 GLU A CA 1
ATOM 618 C C . GLU A 1 80 ? -7.215 29.016 26.328 1 98.25 80 GLU A C 1
ATOM 620 O O . GLU A 1 80 ? -7.777 29.891 25.672 1 98.25 80 GLU A O 1
ATOM 625 N N . ILE A 1 81 ? -7.84 28.125 27.125 1 98.69 81 ILE A N 1
ATOM 626 C CA . ILE A 1 81 ? -9.281 28.25 27.297 1 98.69 81 ILE A CA 1
ATOM 627 C C . ILE A 1 81 ? -9.594 29.5 28.141 1 98.69 81 ILE A C 1
ATOM 629 O O . ILE A 1 81 ? -9.086 29.641 29.25 1 98.69 81 ILE A O 1
ATOM 633 N N . VAL A 1 82 ? -10.5 30.375 27.609 1 98.06 82 VAL A N 1
ATOM 634 C CA . VAL A 1 82 ? -10.773 31.625 28.328 1 98.06 82 VAL A CA 1
ATOM 635 C C . VAL A 1 82 ? -12.258 31.703 28.688 1 98.06 82 VAL A C 1
ATOM 637 O O . VAL A 1 82 ? -12.664 32.531 29.5 1 98.06 82 VAL A O 1
ATOM 640 N N . ALA A 1 83 ? -13.078 30.875 28.062 1 98.19 83 ALA A N 1
ATOM 641 C CA . ALA A 1 83 ? -14.508 30.766 28.359 1 98.19 83 ALA A CA 1
ATOM 642 C C . ALA A 1 83 ? -15.023 29.359 28.094 1 98.19 83 ALA A C 1
ATOM 644 O O . ALA A 1 83 ? -14.461 28.625 27.266 1 98.19 83 ALA A O 1
ATOM 645 N N . VAL A 1 84 ? -16.031 28.969 28.844 1 98.44 84 VAL A N 1
ATOM 646 C CA . VAL A 1 84 ? -16.609 27.641 28.703 1 98.44 84 VAL A CA 1
ATOM 647 C C . VAL A 1 84 ? -18.125 27.734 28.594 1 98.44 84 VAL A C 1
ATOM 649 O O . VAL A 1 84 ? -18.734 28.641 29.172 1 98.44 84 VAL A O 1
ATOM 652 N N . GLY A 1 85 ? -18.688 26.812 27.844 1 98.31 85 GLY A N 1
ATOM 653 C CA . GLY A 1 85 ? -20.141 26.688 27.797 1 98.31 85 GLY A CA 1
ATOM 654 C C . GLY A 1 85 ? -20.75 26.172 29.094 1 98.31 85 GLY A C 1
ATOM 655 O O . GLY A 1 85 ? -20.016 25.75 29.984 1 98.31 85 GLY A O 1
ATOM 656 N N . SER A 1 86 ? -22.125 26.125 29.109 1 98 86 SER A N 1
ATOM 657 C CA . SER A 1 86 ? -22.859 25.844 30.328 1 98 86 SER A CA 1
ATOM 658 C C . SER A 1 86 ? -22.641 24.391 30.781 1 98 86 SER A C 1
ATOM 660 O O . SER A 1 86 ? -22.781 24.078 31.969 1 98 86 SER A O 1
ATOM 662 N N . ASN A 1 87 ? -22.297 23.5 29.797 1 98.38 87 ASN A N 1
ATOM 663 C CA . ASN A 1 87 ? -22.125 22.094 30.141 1 98.38 87 ASN A CA 1
ATOM 664 C C . ASN A 1 87 ? -20.656 21.734 30.359 1 98.38 87 ASN A C 1
ATOM 666 O O . ASN A 1 87 ? -20.312 20.562 30.484 1 98.38 87 ASN A O 1
ATOM 670 N N . VAL A 1 88 ? -19.781 22.688 30.344 1 98.44 88 VAL A N 1
ATOM 671 C CA . VAL A 1 88 ? -18.359 22.469 30.562 1 98.44 88 VAL A CA 1
ATOM 672 C C . VAL A 1 88 ? -17.938 23.094 31.891 1 98.44 88 VAL A C 1
ATOM 674 O O . VAL A 1 88 ? -18.344 24.219 32.219 1 98.44 88 VAL A O 1
ATOM 677 N N . SER A 1 89 ? -17.188 22.406 32.688 1 98 89 SER A N 1
ATOM 678 C CA . SER A 1 89 ? -16.75 22.875 34 1 98 89 SER A CA 1
ATOM 679 C C . SER A 1 89 ? -15.891 24.125 33.875 1 98 89 SER A C 1
ATOM 681 O O . SER A 1 89 ? -14.992 24.188 33.031 1 98 89 SER A O 1
ATOM 683 N N . LYS A 1 90 ? -15.992 25.062 34.75 1 97.69 90 LYS A N 1
ATOM 684 C CA . LYS A 1 90 ? -15.234 26.312 34.781 1 97.69 90 LYS A CA 1
ATOM 685 C C . LYS A 1 90 ? -13.773 26.062 35.125 1 97.69 90 LYS A C 1
ATOM 687 O O . LYS A 1 90 ? -12.922 26.922 34.906 1 97.69 90 LYS A O 1
ATOM 692 N N . ASP A 1 91 ? -13.492 24.922 35.656 1 97.5 91 ASP A N 1
ATOM 693 C CA . ASP A 1 91 ? -12.125 24.578 36.031 1 97.5 91 ASP A CA 1
ATOM 694 C C . ASP A 1 91 ? -11.234 24.422 34.812 1 97.5 91 ASP A C 1
ATOM 696 O O . ASP A 1 91 ? -10.008 24.359 34.938 1 97.5 91 ASP A O 1
ATOM 700 N N . LYS A 1 92 ? -11.852 24.312 33.656 1 98 92 LYS A N 1
ATOM 701 C CA . LYS A 1 92 ? -11.102 24.172 32.406 1 98 92 LYS A CA 1
ATOM 702 C C . LYS A 1 92 ? -10.5 25.5 31.969 1 98 92 LYS A C 1
ATOM 704 O O . LYS A 1 92 ? -9.578 25.547 31.156 1 98 92 LYS A O 1
ATOM 709 N N . ILE A 1 93 ? -11.039 26.625 32.438 1 98.12 93 ILE A N 1
ATOM 710 C CA . ILE A 1 93 ? -10.523 27.938 32.094 1 98.12 93 ILE A CA 1
ATOM 711 C C . ILE A 1 93 ? -9.07 28.062 32.562 1 98.12 93 ILE A C 1
ATOM 713 O O . ILE A 1 93 ? -8.734 27.688 33.688 1 98.12 93 ILE A O 1
ATOM 717 N N . GLY A 1 94 ? -8.234 28.516 31.656 1 97.81 94 GLY A N 1
ATOM 718 C CA . GLY A 1 94 ? -6.824 28.641 31.984 1 97.81 94 GLY A CA 1
ATOM 719 C C . GLY A 1 94 ? -5.984 27.5 31.453 1 97.81 94 GLY A C 1
ATOM 720 O O . GLY A 1 94 ? -4.758 27.594 31.391 1 97.81 94 GLY A O 1
ATOM 721 N N . SER A 1 95 ? -6.621 26.406 31.016 1 98 95 SER A N 1
ATOM 722 C CA . SER A 1 95 ? -5.906 25.25 30.484 1 98 95 SER A CA 1
ATOM 723 C C . SER A 1 95 ? -5.324 25.562 29.109 1 98 95 SER A C 1
ATOM 725 O O . SER A 1 95 ? -5.988 26.172 28.266 1 98 95 SER A O 1
ATOM 727 N N . HIS A 1 96 ? -4.047 25.141 28.938 1 98.06 96 HIS A N 1
ATOM 728 C CA . HIS A 1 96 ? -3.455 25.188 27.594 1 98.06 96 HIS A CA 1
ATOM 729 C C . HIS A 1 96 ? -3.912 24.016 26.75 1 98.06 96 HIS A C 1
ATOM 731 O O . HIS A 1 96 ? -3.982 22.891 27.219 1 98.06 96 HIS A O 1
ATOM 737 N N . VAL A 1 97 ? -4.25 24.344 25.484 1 98.44 97 VAL A N 1
ATOM 738 C CA . VAL A 1 97 ? -4.77 23.297 24.594 1 98.44 97 VAL A CA 1
ATOM 739 C C . VAL A 1 97 ? -4.223 23.484 23.188 1 98.44 97 VAL A C 1
ATOM 741 O O . VAL A 1 97 ? -3.844 24.594 22.812 1 98.44 97 VAL A O 1
ATOM 744 N N . ILE A 1 98 ? -4.055 22.453 22.5 1 98.38 98 ILE A N 1
ATOM 745 C CA . ILE A 1 98 ? -3.883 22.453 21.047 1 98.38 98 ILE A CA 1
ATOM 746 C C . ILE A 1 98 ? -5.105 21.828 20.375 1 98.38 98 ILE A C 1
ATOM 748 O O . ILE A 1 98 ? -5.816 21.031 21 1 98.38 98 ILE A O 1
ATOM 752 N N . TYR A 1 99 ? -5.391 22.234 19.141 1 98.06 99 TYR A N 1
ATOM 753 C CA . TYR A 1 99 ? -6.543 21.688 18.438 1 98.06 99 TYR A CA 1
ATOM 754 C C . TYR A 1 99 ? -6.383 21.812 16.922 1 98.06 99 TYR A C 1
ATOM 756 O O . TYR A 1 99 ? -5.539 22.578 16.453 1 98.06 99 TYR A O 1
ATOM 764 N N . THR A 1 100 ? -7.109 20.969 16.219 1 97.62 100 THR A N 1
ATOM 765 C CA . THR A 1 100 ? -7.316 21.125 14.789 1 97.62 100 THR A CA 1
ATOM 766 C C . THR A 1 100 ? -8.773 21.453 14.492 1 97.62 100 THR A C 1
ATOM 768 O O . THR A 1 100 ? -9.688 20.797 15 1 97.62 100 THR A O 1
ATOM 771 N N . GLN A 1 101 ? -9.008 22.469 13.742 1 96.88 101 GLN A N 1
ATOM 772 C CA . GLN A 1 101 ? -10.328 22.906 13.281 1 96.88 101 GLN A CA 1
ATOM 773 C C . GLN A 1 101 ? -10.211 23.938 12.164 1 96.88 101 GLN A C 1
ATOM 775 O O . GLN A 1 101 ? -9.367 24.828 12.227 1 96.88 101 GLN A O 1
ATOM 780 N N . TYR A 1 102 ? -11.102 23.812 11.172 1 96.06 102 TYR A N 1
ATOM 781 C CA . TYR A 1 102 ? -11.156 24.891 10.188 1 96.06 102 TYR A CA 1
ATOM 782 C C . TYR A 1 102 ? -11.469 26.219 10.852 1 96.06 102 TYR A C 1
ATOM 784 O O . TYR A 1 102 ? -12.32 26.297 11.734 1 96.06 102 TYR A O 1
ATOM 792 N N . GLY A 1 103 ? -10.711 27.219 10.508 1 97.94 103 GLY A N 1
ATOM 793 C CA . GLY A 1 103 ? -10.922 28.547 11.086 1 97.94 103 GLY A CA 1
ATOM 794 C C . GLY A 1 103 ? -9.945 28.859 12.203 1 97.94 103 GLY A C 1
ATOM 795 O O . GLY A 1 103 ? -10.117 29.859 12.906 1 97.94 103 GLY A O 1
ATOM 796 N N . ALA A 1 104 ? -8.93 28.109 12.32 1 98.69 104 ALA A N 1
ATOM 797 C CA . ALA A 1 104 ? -7.992 28.234 13.43 1 98.69 104 ALA A CA 1
ATOM 798 C C . ALA A 1 104 ? -7.195 29.531 13.336 1 98.69 104 ALA A C 1
ATOM 800 O O . ALA A 1 104 ? -6.609 29.984 14.32 1 98.69 104 ALA A O 1
ATOM 801 N N . PHE A 1 105 ? -7.105 30.156 12.18 1 98.81 105 PHE A N 1
ATOM 802 C CA . PHE A 1 105 ? -6.395 31.422 12.039 1 98.81 105 PHE A CA 1
ATOM 803 C C . PHE A 1 105 ? -7.227 32.594 12.594 1 98.81 105 PHE A C 1
ATOM 805 O O . PHE A 1 105 ? -7.719 33.406 11.836 1 98.81 105 PHE A O 1
ATOM 812 N N . ALA A 1 106 ? -7.305 32.625 13.891 1 98.75 106 ALA A N 1
ATOM 813 C CA . ALA A 1 106 ? -8.109 33.594 14.641 1 98.75 106 ALA A CA 1
ATOM 814 C C . ALA A 1 106 ? -7.52 33.812 16.031 1 98.75 106 ALA A C 1
ATOM 816 O O . ALA A 1 106 ? -6.852 32.969 16.594 1 98.75 106 ALA A O 1
ATOM 817 N N . GLU A 1 107 ? -7.758 34.969 16.547 1 98.31 107 GLU A N 1
ATOM 818 C CA . GLU A 1 107 ? -7.309 35.25 17.906 1 98.31 107 GLU A CA 1
ATOM 819 C C . GLU A 1 107 ? -8.109 34.469 18.938 1 98.31 107 GLU A C 1
ATOM 821 O O . GLU A 1 107 ? -7.59 34.125 20 1 98.31 107 GLU A O 1
ATOM 826 N N . TYR A 1 108 ? -9.398 34.281 18.625 1 98.25 108 TYR A N 1
ATOM 827 C CA . TYR A 1 108 ? -10.281 33.438 19.438 1 98.25 108 TYR A CA 1
ATOM 828 C C . TYR A 1 108 ? -11.094 32.5 18.578 1 98.25 108 TYR A C 1
ATOM 830 O O . TYR A 1 108 ? -11.539 32.844 17.484 1 98.25 108 TYR A O 1
ATOM 838 N N . VAL A 1 109 ? -11.312 31.312 19.078 1 98.56 109 VAL A N 1
ATOM 839 C CA . VAL A 1 109 ? -12.078 30.312 18.344 1 98.56 109 VAL A CA 1
ATOM 840 C C . VAL A 1 109 ? -12.992 29.562 19.297 1 98.56 109 VAL A C 1
ATOM 842 O O . VAL A 1 109 ? -12.594 29.219 20.406 1 98.56 109 VAL A O 1
ATOM 845 N N . GLU A 1 110 ? -14.258 29.422 18.938 1 98.75 110 GLU A N 1
ATOM 846 C CA . GLU A 1 110 ? -15.125 28.453 19.609 1 98.75 110 GLU A CA 1
ATOM 847 C C . GLU A 1 110 ? -14.898 27.047 19.094 1 98.75 110 GLU A C 1
ATOM 849 O O . GLU A 1 110 ? -14.867 26.812 17.875 1 98.75 110 GLU A O 1
ATOM 854 N N . ILE A 1 111 ? -14.773 26.078 19.984 1 98.69 111 ILE A N 1
ATOM 855 C CA . ILE A 1 111 ? -14.547 24.688 19.609 1 98.69 111 ILE A CA 1
ATOM 856 C C . ILE A 1 111 ? -15.156 23.75 20.656 1 98.69 111 ILE A C 1
ATOM 858 O O . ILE A 1 111 ? -15.242 24.109 21.828 1 98.69 111 ILE A O 1
ATOM 862 N N . SER A 1 112 ? -15.609 22.625 20.172 1 98.44 112 SER A N 1
ATOM 863 C CA . SER A 1 112 ? -16.125 21.625 21.109 1 98.44 112 SER A CA 1
ATOM 864 C C . SER A 1 112 ? -15.07 21.281 22.156 1 98.44 112 SER A C 1
ATOM 866 O O . SER A 1 112 ? -13.891 21.094 21.828 1 98.44 112 SER A O 1
ATOM 868 N N . HIS A 1 113 ? -15.508 21.188 23.344 1 98 113 HIS A N 1
ATOM 869 C CA . HIS A 1 113 ? -14.594 20.844 24.438 1 98 113 HIS A CA 1
ATOM 870 C C . HIS A 1 113 ? -13.93 19.484 24.188 1 98 113 HIS A C 1
ATOM 872 O O . HIS A 1 113 ? -12.766 19.281 24.531 1 98 113 HIS A O 1
ATOM 878 N N . LYS A 1 114 ? -14.641 18.625 23.547 1 95.88 114 LYS A N 1
ATOM 879 C CA . LYS A 1 114 ? -14.141 17.281 23.297 1 95.88 114 LYS A CA 1
ATOM 880 C C . LYS A 1 114 ? -13.062 17.281 22.219 1 95.88 114 LYS A C 1
ATOM 882 O O . LYS A 1 114 ? -12.312 16.297 22.094 1 95.88 114 LYS A O 1
ATOM 887 N N . ALA A 1 115 ? -12.898 18.328 21.5 1 96 115 ALA A N 1
ATOM 888 C CA . ALA A 1 115 ? -12.016 18.359 20.344 1 96 115 ALA A CA 1
ATOM 889 C C . ALA A 1 115 ? -10.656 18.953 20.703 1 96 115 ALA A C 1
ATOM 891 O O . ALA A 1 115 ? -9.719 18.922 19.891 1 96 115 ALA A O 1
ATOM 892 N N . VAL A 1 116 ? -10.531 19.531 21.859 1 96.94 116 VAL A N 1
ATOM 893 C CA . VAL A 1 116 ? -9.25 20.125 22.25 1 96.94 116 VAL A CA 1
ATOM 894 C C . VAL A 1 116 ? -8.391 19.078 22.953 1 96.94 116 VAL A C 1
ATOM 896 O O . VAL A 1 116 ? -8.922 18.172 23.609 1 96.94 116 VAL A O 1
ATOM 899 N N . ILE A 1 117 ? -7.137 19.203 22.797 1 96.19 117 ILE A N 1
ATOM 900 C CA . ILE A 1 117 ? -6.145 18.359 23.453 1 96.19 117 ILE A CA 1
ATOM 901 C C . ILE A 1 117 ? -5.383 19.172 24.5 1 96.19 117 ILE A C 1
ATOM 903 O O . ILE A 1 117 ? -4.656 20.109 24.156 1 96.19 117 ILE A O 1
ATOM 907 N N . PRO A 1 118 ? -5.559 18.812 25.75 1 95.81 118 PRO A N 1
ATOM 908 C CA . PRO A 1 118 ? -4.809 19.547 26.781 1 95.81 118 PRO A CA 1
ATOM 909 C C . PRO A 1 118 ? -3.299 19.344 26.656 1 95.81 118 PRO A C 1
ATOM 911 O O . PRO A 1 118 ? -2.844 18.234 26.344 1 95.81 118 PRO A O 1
ATOM 914 N N . VAL A 1 119 ? -2.512 20.344 26.844 1 95.25 119 VAL A N 1
ATOM 915 C CA . VAL A 1 119 ? -1.055 20.281 26.859 1 95.25 119 VAL A CA 1
ATOM 916 C C . VAL A 1 119 ? -0.526 20.953 28.125 1 95.25 119 VAL A C 1
ATOM 918 O O . VAL A 1 119 ? -1.212 21.781 28.734 1 95.25 119 VAL A O 1
ATOM 921 N N . PRO A 1 120 ? 0.677 20.625 28.578 1 93.44 120 PRO A N 1
ATOM 922 C CA . PRO A 1 120 ? 1.167 21.062 29.891 1 93.44 120 PRO A CA 1
ATOM 923 C C . PRO A 1 120 ? 1.534 22.531 29.922 1 93.44 120 PRO A C 1
ATOM 925 O O . PRO A 1 120 ? 1.631 23.125 31 1 93.44 120 PRO A O 1
ATOM 928 N N . ASN A 1 121 ? 1.839 23.125 28.797 1 95.06 121 ASN A N 1
ATOM 929 C CA . ASN A 1 121 ? 2.24 24.516 28.688 1 95.06 121 ASN A CA 1
ATOM 930 C C . ASN A 1 121 ? 2.016 25.062 27.281 1 95.06 121 ASN A C 1
ATOM 932 O O . ASN A 1 121 ? 1.447 24.391 26.438 1 95.06 121 ASN A O 1
ATOM 936 N N . ALA A 1 122 ? 2.471 26.281 27.047 1 96 122 ALA A N 1
ATOM 937 C CA . ALA A 1 122 ? 2.18 26.953 25.797 1 96 122 ALA A CA 1
ATOM 938 C C . ALA A 1 122 ? 3.402 26.953 24.875 1 96 122 ALA A C 1
ATOM 940 O O . ALA A 1 122 ? 3.584 27.875 24.078 1 96 122 ALA A O 1
ATOM 941 N N . ARG A 1 123 ? 4.305 26 25.062 1 95.88 123 ARG A N 1
ATOM 942 C CA . ARG A 1 123 ? 5.465 25.953 24.188 1 95.88 123 ARG A CA 1
ATOM 943 C C . ARG A 1 123 ? 5.051 25.625 22.75 1 95.88 123 ARG A C 1
ATOM 945 O O . ARG A 1 123 ? 4.355 24.641 22.5 1 95.88 123 ARG A O 1
ATOM 952 N N . PRO A 1 124 ? 5.484 26.438 21.766 1 97 124 PRO A N 1
ATOM 953 C CA . PRO A 1 124 ? 5.008 26.266 20.391 1 97 124 PRO A CA 1
ATOM 954 C C . PRO A 1 124 ? 5.441 24.938 19.781 1 97 124 PRO A C 1
ATOM 956 O O . PRO A 1 124 ? 4.836 24.469 18.812 1 97 124 PRO A O 1
ATOM 959 N N . GLU A 1 125 ? 6.516 24.312 20.359 1 97.38 125 GLU A N 1
ATOM 960 C CA . GLU A 1 125 ? 6.961 23 19.891 1 97.38 125 GLU A CA 1
ATOM 961 C C . GLU A 1 125 ? 5.836 21.969 19.969 1 97.38 125 GLU A C 1
ATOM 963 O O . GLU A 1 125 ? 5.77 21.047 19.156 1 97.38 125 GLU A O 1
ATOM 968 N N . LEU A 1 126 ? 4.973 22.203 20.953 1 97.44 126 LEU A N 1
ATOM 969 C CA . LEU A 1 126 ? 3.863 21.266 21.141 1 97.44 126 LEU A CA 1
ATOM 970 C C . LEU A 1 126 ? 2.879 21.359 19.984 1 97.44 126 LEU A C 1
ATOM 972 O O . LEU A 1 126 ? 2.287 20.359 19.578 1 97.44 126 LEU A O 1
ATOM 976 N N . LEU A 1 127 ? 2.727 22.547 19.422 1 98.19 127 LEU A N 1
ATOM 977 C CA . LEU A 1 127 ? 1.89 22.703 18.234 1 98.19 127 LEU A CA 1
ATOM 978 C C . LEU A 1 127 ? 2.496 21.984 17.047 1 98.19 127 LEU A C 1
ATOM 980 O O . LEU A 1 127 ? 1.771 21.422 16.219 1 98.19 127 LEU A O 1
ATOM 984 N N . GLY A 1 128 ? 3.826 21.969 16.984 1 98.44 128 GLY A N 1
ATOM 985 C CA . GLY A 1 128 ? 4.52 21.266 15.922 1 98.44 128 GLY A CA 1
ATOM 986 C C . GLY A 1 128 ? 4.27 19.766 15.93 1 98.44 128 GLY A C 1
ATOM 987 O O . GLY A 1 128 ? 4.41 19.094 14.906 1 98.44 128 GLY A O 1
ATOM 988 N N . LEU A 1 129 ? 3.84 19.203 17.062 1 98.56 129 LEU A N 1
ATOM 989 C CA . LEU A 1 129 ? 3.617 17.781 17.219 1 98.56 129 LEU A CA 1
ATOM 990 C C . LEU A 1 129 ? 2.219 17.391 16.734 1 98.56 129 LEU A C 1
ATOM 992 O O . LEU A 1 129 ? 1.937 16.219 16.516 1 98.56 129 LEU A O 1
ATOM 996 N N . LEU A 1 130 ? 1.368 18.344 16.656 1 97.81 130 LEU A N 1
ATOM 997 C CA . LEU A 1 130 ? -0.029 18.047 16.375 1 97.81 130 LEU A CA 1
ATOM 998 C C . LEU A 1 130 ? -0.191 17.531 14.945 1 97.81 130 LEU A C 1
ATOM 1000 O O . LEU A 1 130 ? -0.008 16.344 14.68 1 97.81 130 LEU A O 1
ATOM 1004 N N . THR A 1 131 ? -0.351 18.391 13.914 1 97.75 131 THR A N 1
ATOM 1005 C CA . THR A 1 131 ? -0.562 17.922 12.547 1 97.75 131 THR A CA 1
ATOM 1006 C C . THR A 1 131 ? 0.708 17.297 11.984 1 97.75 131 THR A C 1
ATOM 1008 O O . THR A 1 131 ? 0.693 16.141 11.547 1 97.75 131 THR A O 1
ATOM 1011 N N . SER A 1 132 ? 1.865 17.953 12.047 1 98.5 132 SER A N 1
ATOM 1012 C CA . SER A 1 132 ? 3.131 17.5 11.492 1 98.5 132 SER A CA 1
ATOM 1013 C C . SER A 1 132 ? 3.631 16.25 12.211 1 98.5 132 SER A C 1
ATOM 1015 O O . SER A 1 132 ? 3.965 15.242 11.578 1 98.5 132 SER A O 1
ATOM 1017 N N . GLY A 1 133 ? 3.67 16.328 13.547 1 98.75 133 GLY A N 1
ATOM 1018 C CA . GLY A 1 133 ? 4.164 15.211 14.328 1 98.75 133 GLY A CA 1
ATOM 1019 C C . GLY A 1 133 ? 3.307 13.961 14.188 1 98.75 133 GLY A C 1
ATOM 1020 O O . GLY A 1 133 ? 3.826 12.867 13.977 1 98.75 133 GLY A O 1
ATOM 1021 N N . LEU A 1 134 ? 2.02 14.156 14.344 1 98.56 134 LEU A N 1
ATOM 1022 C CA . LEU A 1 134 ? 1.111 13.023 14.242 1 98.56 134 LEU A CA 1
ATOM 1023 C C . LEU A 1 134 ? 1.157 12.414 12.844 1 98.56 134 LEU A C 1
ATOM 1025 O O . LEU A 1 134 ? 1.088 11.195 12.688 1 98.56 134 LEU A O 1
ATOM 1029 N N . THR A 1 135 ? 1.241 13.25 11.805 1 98.69 135 THR A N 1
ATOM 1030 C CA . THR A 1 135 ? 1.404 12.734 10.445 1 98.69 135 THR A CA 1
ATOM 1031 C C . THR A 1 135 ? 2.646 11.859 10.344 1 98.69 135 THR A C 1
ATOM 1033 O O . THR A 1 135 ? 2.57 10.719 9.883 1 98.69 135 THR A O 1
ATOM 1036 N N . ALA A 1 136 ? 3.777 12.344 10.812 1 98.94 136 ALA A N 1
ATOM 1037 C CA . ALA A 1 136 ? 5.035 11.609 10.734 1 98.94 136 ALA A CA 1
ATOM 1038 C C . ALA A 1 136 ? 4.953 10.305 11.523 1 98.94 136 ALA A C 1
ATOM 1040 O O . ALA A 1 136 ? 5.258 9.227 10.992 1 98.94 136 ALA A O 1
ATOM 1041 N N . SER A 1 137 ? 4.488 10.406 12.742 1 98.94 137 SER A N 1
ATOM 1042 C CA . SER A 1 137 ? 4.512 9.281 13.68 1 98.94 137 SER A CA 1
ATOM 1043 C C . SER A 1 137 ? 3.561 8.172 13.234 1 98.94 137 SER A C 1
ATOM 1045 O O . SER A 1 137 ? 3.953 7.012 13.148 1 98.94 137 SER A O 1
ATOM 1047 N N . ILE A 1 138 ? 2.354 8.555 12.922 1 98.88 138 ILE A N 1
ATOM 1048 C CA . ILE A 1 138 ? 1.345 7.551 12.594 1 98.88 138 ILE A CA 1
ATOM 1049 C C . ILE A 1 138 ? 1.628 6.973 11.203 1 98.88 138 ILE A C 1
ATOM 1051 O O . ILE A 1 138 ? 1.516 5.766 10.992 1 98.88 138 ILE A O 1
ATOM 1055 N N . ALA A 1 139 ? 1.992 7.785 10.227 1 98.94 139 ALA A N 1
ATOM 1056 C CA . ALA A 1 139 ? 2.268 7.309 8.875 1 98.94 139 ALA A CA 1
ATOM 1057 C C . ALA A 1 139 ? 3.385 6.27 8.875 1 98.94 139 ALA A C 1
ATOM 1059 O O . ALA A 1 139 ? 3.264 5.215 8.25 1 98.94 139 ALA A O 1
ATOM 1060 N N . LEU A 1 140 ? 4.508 6.582 9.578 1 98.94 140 LEU A N 1
ATOM 1061 C CA . LEU A 1 140 ? 5.633 5.656 9.594 1 98.94 140 LEU A CA 1
ATOM 1062 C C . LEU A 1 140 ? 5.254 4.355 10.297 1 98.94 140 LEU A C 1
ATOM 1064 O O . LEU A 1 140 ? 5.598 3.27 9.82 1 98.94 140 LEU A O 1
ATOM 1068 N N . ALA A 1 141 ? 4.512 4.469 11.398 1 98.81 141 ALA A N 1
ATOM 1069 C CA . ALA A 1 141 ? 4.207 3.301 12.219 1 98.81 141 ALA A CA 1
ATOM 1070 C C . ALA A 1 141 ? 3.121 2.445 11.562 1 98.81 141 ALA A C 1
ATOM 1072 O O . ALA A 1 141 ? 3.279 1.229 11.43 1 98.81 141 ALA A O 1
ATOM 1073 N N . GLU A 1 142 ? 2.012 3.084 11.219 1 98.31 142 GLU A N 1
ATOM 1074 C CA . GLU A 1 142 ? 0.824 2.334 10.82 1 98.31 142 GLU A CA 1
ATOM 1075 C C . GLU A 1 142 ? 0.833 2.031 9.328 1 98.31 142 GLU A C 1
ATOM 1077 O O . GLU A 1 142 ? 0.583 0.896 8.914 1 98.31 142 GLU A O 1
ATOM 1082 N N . THR A 1 143 ? 1.089 2.996 8.477 1 98.5 143 THR A N 1
ATOM 1083 C CA . THR A 1 143 ? 1.068 2.814 7.031 1 98.5 143 THR A CA 1
ATOM 1084 C C . THR A 1 143 ? 2.402 2.264 6.539 1 98.5 143 THR A C 1
ATOM 1086 O O . THR A 1 143 ? 2.436 1.328 5.734 1 98.5 143 THR A O 1
ATOM 1089 N N . GLY A 1 144 ? 3.484 2.807 7.039 1 98.69 144 GLY A N 1
ATOM 1090 C CA . GLY A 1 144 ? 4.816 2.357 6.672 1 98.69 144 GLY A CA 1
ATOM 1091 C C . GLY A 1 144 ? 5.207 1.044 7.32 1 98.69 144 GLY A C 1
ATOM 1092 O O . GLY A 1 144 ? 6.145 0.377 6.875 1 98.69 144 GLY A O 1
ATOM 1093 N N . ARG A 1 145 ? 4.535 0.763 8.461 1 98.38 145 ARG A N 1
ATOM 1094 C CA . ARG A 1 145 ? 4.844 -0.444 9.219 1 98.38 145 ARG A CA 1
ATOM 1095 C C . ARG A 1 145 ? 6.32 -0.495 9.594 1 98.38 145 ARG A C 1
ATOM 1097 O O . ARG A 1 145 ? 6.98 -1.52 9.406 1 98.38 145 ARG A O 1
ATOM 1104 N N . MET A 1 146 ? 6.801 0.562 10.039 1 98.81 146 MET A N 1
ATOM 1105 C CA . MET A 1 146 ? 8.227 0.724 10.328 1 98.81 146 MET A CA 1
ATOM 1106 C C . MET A 1 146 ? 8.648 -0.18 11.484 1 98.81 146 MET A C 1
ATOM 1108 O O . MET A 1 146 ? 7.957 -0.265 12.5 1 98.81 146 MET A O 1
ATOM 1112 N N . THR A 1 147 ? 9.719 -0.879 11.297 1 98.38 147 THR A N 1
ATOM 1113 C CA . THR A 1 147 ? 10.383 -1.639 12.344 1 98.38 147 THR A CA 1
ATOM 1114 C C . THR A 1 147 ? 11.797 -1.106 12.586 1 98.38 147 THR A C 1
ATOM 1116 O O . THR A 1 147 ? 12 0.103 12.703 1 98.38 147 THR A O 1
ATOM 1119 N N . LYS A 1 148 ? 12.773 -1.902 12.719 1 98.69 148 LYS A N 1
ATOM 1120 C CA . LYS A 1 148 ? 14.172 -1.534 12.898 1 98.69 148 LYS A CA 1
ATOM 1121 C C . LYS A 1 148 ? 15.047 -2.158 11.812 1 98.69 148 LYS A C 1
ATOM 1123 O O . LYS A 1 148 ? 14.672 -3.156 11.195 1 98.69 148 LYS A O 1
ATOM 1128 N N . GLY A 1 149 ? 16.203 -1.562 11.586 1 98.62 149 GLY A N 1
ATOM 1129 C CA . GLY A 1 149 ? 17.156 -2.102 10.633 1 98.62 149 GLY A CA 1
ATOM 1130 C C . GLY A 1 149 ? 16.734 -1.881 9.188 1 98.62 149 GLY A C 1
ATOM 1131 O O . GLY A 1 149 ? 17.219 -2.572 8.289 1 98.62 149 GLY A O 1
ATOM 1132 N N . GLU A 1 150 ? 15.836 -1.021 8.891 1 98.75 150 GLU A N 1
ATOM 1133 C CA . GLU A 1 150 ? 15.367 -0.673 7.551 1 98.75 150 GLU A CA 1
ATOM 1134 C C . GLU A 1 150 ? 16.031 0.602 7.047 1 98.75 150 GLU A C 1
ATOM 1136 O O . GLU A 1 150 ? 16.688 1.318 7.816 1 98.75 150 GLU A O 1
ATOM 1141 N N . THR A 1 151 ? 15.992 0.817 5.77 1 98.94 151 THR A N 1
ATOM 1142 C CA . THR A 1 151 ? 16.359 2.09 5.164 1 98.94 151 THR A CA 1
ATOM 1143 C C . THR A 1 151 ? 15.133 2.945 4.898 1 98.94 151 THR A C 1
ATOM 1145 O O . THR A 1 151 ? 14.203 2.508 4.215 1 98.94 151 THR A O 1
ATOM 1148 N N . VAL A 1 152 ? 15.086 4.164 5.469 1 98.94 152 VAL A N 1
ATOM 1149 C CA . VAL A 1 152 ? 13.938 5.055 5.387 1 98.94 152 VAL A CA 1
ATOM 1150 C C . VAL A 1 152 ? 14.328 6.348 4.68 1 98.94 152 VAL A C 1
ATOM 1152 O O . VAL A 1 152 ? 15.305 7 5.062 1 98.94 152 VAL A O 1
ATOM 1155 N N . LEU A 1 153 ? 13.625 6.703 3.611 1 99 153 LEU A N 1
ATOM 1156 C CA . LEU A 1 153 ? 13.828 7.961 2.9 1 99 153 LEU A CA 1
ATOM 1157 C C . LEU A 1 1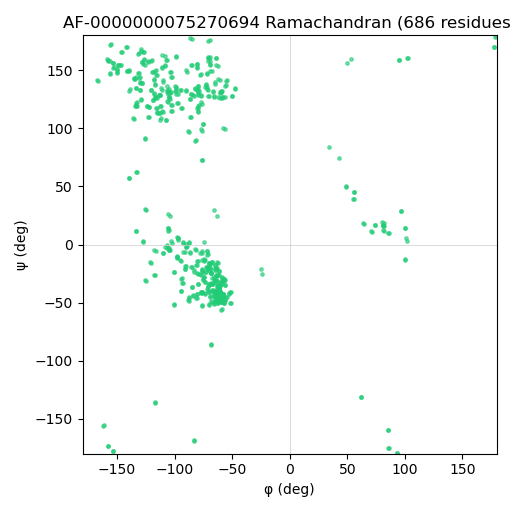53 ? 12.703 8.945 3.209 1 99 153 LEU A C 1
ATOM 1159 O O . LEU A 1 153 ? 11.523 8.609 3.068 1 99 153 LEU A O 1
ATOM 1163 N N . VAL A 1 154 ? 13.039 10.102 3.625 1 98.94 154 VAL A N 1
ATOM 1164 C CA . VAL A 1 154 ? 12.094 11.18 3.92 1 98.94 154 VAL A CA 1
ATOM 1165 C C . VAL A 1 154 ? 12.312 12.344 2.951 1 98.94 154 VAL A C 1
ATOM 1167 O O . VAL A 1 154 ? 13.375 12.969 2.959 1 98.94 154 VAL A O 1
ATOM 1170 N N . THR A 1 155 ? 11.328 12.602 2.09 1 98.81 155 THR A N 1
ATOM 1171 C CA . THR A 1 155 ? 11.398 13.797 1.253 1 98.81 155 THR A CA 1
ATOM 1172 C C . THR A 1 155 ? 10.961 15.031 2.031 1 98.81 155 THR A C 1
ATOM 1174 O O . THR A 1 155 ? 10.195 14.922 2.996 1 98.81 155 THR A O 1
ATOM 1177 N N . ALA A 1 156 ? 11.484 16.25 1.563 1 98.44 156 ALA A N 1
ATOM 1178 C CA . ALA A 1 156 ? 11.219 17.484 2.297 1 98.44 156 ALA A CA 1
ATOM 1179 C C . ALA A 1 156 ? 11.508 17.312 3.785 1 98.44 156 ALA A C 1
ATOM 1181 O O . ALA A 1 156 ? 10.688 17.688 4.629 1 98.44 156 ALA A O 1
ATOM 1182 N N . ALA A 1 157 ? 12.695 16.781 4.062 1 98.81 157 ALA A N 1
ATOM 1183 C CA . ALA A 1 157 ? 13.023 16.266 5.391 1 98.81 157 ALA A CA 1
ATOM 1184 C C . ALA A 1 157 ? 13.164 17.406 6.398 1 98.81 157 ALA A C 1
ATOM 1186 O O . ALA A 1 157 ? 13.023 17.188 7.605 1 98.81 157 ALA A O 1
ATOM 1187 N N . ALA A 1 158 ? 13.414 18.578 5.93 1 98.69 158 ALA A N 1
ATOM 1188 C CA . ALA A 1 158 ? 13.688 19.688 6.836 1 98.69 158 ALA A CA 1
ATOM 1189 C C . ALA A 1 158 ? 12.414 20.453 7.168 1 98.69 158 ALA A C 1
ATOM 1191 O O . ALA A 1 158 ? 12.445 21.469 7.879 1 98.69 158 ALA A O 1
ATOM 1192 N N . GLY A 1 159 ? 11.281 20 6.633 1 98.25 159 GLY A N 1
ATOM 1193 C CA . GLY A 1 159 ? 10.016 20.656 6.887 1 98.25 159 GLY A CA 1
ATOM 1194 C C . GLY A 1 159 ? 9.375 20.234 8.203 1 98.25 159 GLY A C 1
ATOM 1195 O O . GLY A 1 159 ? 10.039 19.656 9.055 1 98.25 159 GLY A O 1
ATOM 1196 N N . GLY A 1 160 ? 8.086 20.656 8.367 1 98.19 160 GLY A N 1
ATOM 1197 C CA . GLY A 1 160 ? 7.367 20.391 9.602 1 98.19 160 GLY A CA 1
ATOM 1198 C C . GLY A 1 160 ? 7.262 18.922 9.93 1 98.19 160 GLY A C 1
ATOM 1199 O O . GLY A 1 160 ? 7.715 18.484 10.992 1 98.19 160 GLY A O 1
ATOM 1200 N N . ALA A 1 161 ? 6.742 18.141 9.055 1 98.62 161 ALA A N 1
ATOM 1201 C CA . ALA A 1 161 ? 6.57 16.703 9.281 1 98.62 161 ALA A CA 1
ATOM 1202 C C . ALA A 1 161 ? 7.875 15.953 9.047 1 98.62 161 ALA A C 1
ATOM 1204 O O . ALA A 1 161 ? 8.195 15.008 9.781 1 98.62 161 ALA A O 1
ATOM 1205 N N . GLY A 1 162 ? 8.672 16.422 8.102 1 98.81 162 GLY A N 1
ATOM 1206 C CA . GLY A 1 162 ? 9.891 15.734 7.715 1 98.81 162 GLY A CA 1
ATOM 1207 C C . GLY A 1 162 ? 10.906 15.641 8.836 1 98.81 162 GLY A C 1
ATOM 1208 O O . GLY A 1 162 ? 11.492 14.586 9.07 1 98.81 162 GLY A O 1
ATOM 1209 N N . GLN A 1 163 ? 11.102 16.734 9.547 1 98.88 163 GLN A N 1
ATOM 1210 C CA . GLN A 1 163 ? 12.094 16.766 10.609 1 98.88 163 GLN A CA 1
ATOM 1211 C C . GLN A 1 163 ? 11.758 15.734 11.695 1 98.88 163 GLN A C 1
ATOM 1213 O O . GLN A 1 163 ? 12.664 15.117 12.266 1 98.88 163 GLN A O 1
ATOM 1218 N N . ILE A 1 164 ? 10.484 15.586 11.922 1 98.94 164 ILE A N 1
ATOM 1219 C CA . ILE A 1 164 ? 10.023 14.664 12.953 1 98.94 164 ILE A CA 1
ATOM 1220 C C . ILE A 1 164 ? 10.125 13.227 12.445 1 98.94 164 ILE A C 1
ATOM 1222 O O . ILE A 1 164 ? 10.57 12.336 13.172 1 98.94 164 ILE A O 1
ATOM 1226 N N . ALA A 1 165 ? 9.773 12.984 11.211 1 98.94 165 ALA A N 1
ATOM 1227 C CA . ALA A 1 165 ? 9.891 11.664 10.594 1 98.94 165 ALA A CA 1
ATOM 1228 C C . ALA A 1 165 ? 11.328 11.164 10.641 1 98.94 165 ALA A C 1
ATOM 1230 O O . ALA A 1 165 ? 11.578 10 10.961 1 98.94 165 ALA A O 1
ATOM 1231 N N . VAL A 1 166 ? 12.289 12.031 10.336 1 98.94 166 VAL A N 1
ATOM 1232 C CA . VAL A 1 166 ? 13.703 11.68 10.359 1 98.94 166 VAL A CA 1
ATOM 1233 C C . VAL A 1 166 ? 14.094 11.188 11.75 1 98.94 166 VAL A C 1
ATOM 1235 O O . VAL A 1 166 ? 14.68 10.117 11.891 1 98.94 166 VAL A O 1
ATOM 1238 N N . GLN A 1 167 ? 13.734 11.922 12.695 1 98.94 167 GLN A N 1
ATOM 1239 C CA . GLN A 1 167 ? 14.156 11.625 14.055 1 98.94 167 GLN A CA 1
ATOM 1240 C C . GLN A 1 167 ? 13.492 10.352 14.578 1 98.94 167 GLN A C 1
ATOM 1242 O O . GLN A 1 167 ? 14.141 9.523 15.219 1 98.94 167 GLN A O 1
ATOM 1247 N N . LEU A 1 168 ? 12.172 10.227 14.328 1 98.94 168 LEU A N 1
ATOM 1248 C CA . LEU A 1 168 ? 11.461 9.031 14.781 1 98.94 168 LEU A CA 1
ATOM 1249 C C . LEU A 1 168 ? 12.008 7.781 14.102 1 98.94 168 LEU A C 1
ATOM 1251 O O . LEU A 1 168 ? 12.148 6.734 14.734 1 98.94 168 LEU A O 1
ATOM 1255 N N . ALA A 1 169 ? 12.273 7.852 12.789 1 98.94 169 ALA A N 1
ATOM 1256 C CA . ALA A 1 169 ? 12.852 6.715 12.07 1 98.94 169 ALA A CA 1
ATOM 1257 C C . ALA A 1 169 ? 14.219 6.355 12.641 1 98.94 169 ALA A C 1
ATOM 1259 O O . ALA A 1 169 ? 14.547 5.172 12.781 1 98.94 169 ALA A O 1
ATOM 1260 N N . LYS A 1 170 ? 15.016 7.383 12.961 1 98.94 170 LYS A N 1
ATOM 1261 C CA . LYS A 1 170 ? 16.328 7.152 13.555 1 98.94 170 LYS A CA 1
ATOM 1262 C C . LYS A 1 170 ? 16.203 6.496 14.922 1 98.94 170 LYS A C 1
ATOM 1264 O O . LYS A 1 170 ? 16.906 5.527 15.219 1 98.94 170 LYS A O 1
ATOM 1269 N N . LEU A 1 171 ? 15.352 7.008 15.758 1 98.81 171 LEU A N 1
ATOM 1270 C CA . LEU A 1 171 ? 15.141 6.488 17.094 1 98.81 171 LEU A CA 1
ATOM 1271 C C . LEU A 1 171 ? 14.711 5.023 17.062 1 98.81 171 LEU A C 1
ATOM 1273 O O . LEU A 1 171 ? 15.023 4.254 17.969 1 98.81 171 LEU A O 1
ATOM 1277 N N . ALA A 1 172 ? 14.016 4.625 16 1 98.69 172 ALA A N 1
ATOM 1278 C CA . ALA A 1 172 ? 13.531 3.252 15.852 1 98.69 172 ALA A CA 1
ATOM 1279 C C . ALA A 1 172 ? 14.664 2.32 15.422 1 98.69 172 ALA A C 1
ATOM 1281 O O . ALA A 1 172 ? 14.477 1.103 15.352 1 98.69 172 ALA A O 1
ATOM 1282 N N . GLY A 1 173 ? 15.844 2.865 15.102 1 98.81 173 GLY A N 1
ATOM 1283 C CA . GLY A 1 173 ? 17 2.037 14.773 1 98.81 173 GLY A CA 1
ATOM 1284 C C . GLY A 1 173 ? 17.188 1.839 13.281 1 98.81 173 GLY A C 1
ATOM 1285 O O . GLY A 1 173 ? 17.734 0.825 12.852 1 98.81 173 GLY A O 1
ATOM 1286 N N . ASN A 1 174 ? 16.75 2.807 12.461 1 98.94 174 ASN A N 1
ATOM 1287 C CA . ASN A 1 174 ? 16.828 2.668 11.008 1 98.94 174 ASN A CA 1
ATOM 1288 C C . ASN A 1 174 ? 17.922 3.549 10.414 1 98.94 174 ASN A C 1
ATOM 1290 O O . ASN A 1 174 ? 18.406 4.465 11.07 1 98.94 174 ASN A O 1
ATOM 1294 N N . HIS A 1 175 ? 18.406 3.209 9.195 1 98.94 175 HIS A N 1
ATOM 1295 C CA . HIS A 1 175 ? 19.203 4.09 8.359 1 98.94 175 HIS A CA 1
ATOM 1296 C C . HIS A 1 175 ? 18.328 5.109 7.637 1 98.94 175 HIS A C 1
ATOM 1298 O O . HIS A 1 175 ? 17.469 4.738 6.844 1 98.94 175 HIS A O 1
ATOM 1304 N N . VAL A 1 176 ? 18.562 6.398 7.871 1 98.94 176 VAL A N 1
ATOM 1305 C CA . VAL A 1 176 ? 17.625 7.418 7.426 1 98.94 176 VAL A CA 1
ATOM 1306 C C . VAL A 1 176 ? 18.281 8.32 6.387 1 98.94 176 VAL A C 1
ATOM 1308 O O . VAL A 1 176 ? 19.391 8.828 6.609 1 98.94 176 VAL A O 1
ATOM 1311 N N . ILE A 1 177 ? 17.641 8.477 5.242 1 98.94 177 ILE A N 1
ATOM 1312 C CA . ILE A 1 177 ? 18 9.398 4.172 1 98.94 177 ILE A CA 1
ATOM 1313 C C . ILE A 1 177 ? 17.016 10.57 4.152 1 98.94 177 ILE A C 1
ATOM 1315 O O . ILE A 1 177 ? 15.805 10.375 4.266 1 98.94 177 ILE A O 1
ATOM 1319 N N . GLY A 1 178 ? 17.453 11.789 4.098 1 98.94 178 GLY A N 1
ATOM 1320 C CA . GLY A 1 178 ? 16.594 12.961 4 1 98.94 178 GLY A CA 1
ATOM 1321 C C . GLY A 1 178 ? 16.984 13.883 2.857 1 98.94 178 GLY A C 1
ATOM 1322 O O . GLY A 1 178 ? 18.156 14.078 2.576 1 98.94 178 GLY A O 1
ATOM 1323 N N . THR A 1 179 ? 16 14.398 2.152 1 98.88 179 THR A N 1
ATOM 1324 C CA . THR A 1 179 ? 16.281 15.383 1.11 1 98.88 179 THR A CA 1
ATOM 1325 C C . THR A 1 179 ? 15.953 16.797 1.597 1 98.88 179 THR A C 1
ATOM 1327 O O . THR A 1 179 ? 15.008 17 2.357 1 98.88 179 THR A O 1
ATOM 1330 N N . CYS A 1 180 ? 16.703 17.719 1.202 1 98.56 180 CYS A N 1
ATOM 1331 C CA . CYS A 1 180 ? 16.484 19.141 1.484 1 98.56 180 CYS A CA 1
ATOM 1332 C C . CYS A 1 180 ? 17.109 20.016 0.4 1 98.56 180 CYS A C 1
ATOM 1334 O O . CYS A 1 180 ? 17.656 19.5 -0.576 1 98.56 180 CYS A O 1
ATOM 1336 N N . SER A 1 181 ? 17 21.328 0.584 1 97.44 181 SER A N 1
ATOM 1337 C CA . SER A 1 181 ? 17.281 22.188 -0.571 1 97.44 181 SER A CA 1
ATOM 1338 C C . SER A 1 181 ? 18.484 23.078 -0.326 1 97.44 181 SER A C 1
ATOM 1340 O O . SER A 1 181 ? 18.906 23.828 -1.212 1 97.44 181 SER A O 1
ATOM 1342 N N . ASN A 1 182 ? 19.109 23.125 0.853 1 97.12 182 ASN A N 1
ATOM 1343 C CA . ASN A 1 182 ? 20.281 23.969 1.081 1 97.12 182 ASN A CA 1
ATOM 1344 C C . ASN A 1 182 ? 21.141 23.438 2.217 1 97.12 182 ASN A C 1
ATOM 1346 O O . ASN A 1 182 ? 20.75 22.5 2.914 1 97.12 182 ASN A O 1
ATOM 1350 N N . ASP A 1 183 ? 22.297 24.047 2.398 1 97.75 183 ASP A N 1
ATOM 1351 C CA . ASP A 1 183 ? 23.312 23.5 3.289 1 97.75 183 ASP A CA 1
ATOM 1352 C C . ASP A 1 183 ? 22.938 23.719 4.754 1 97.75 183 ASP A C 1
ATOM 1354 O O . ASP A 1 183 ? 23.281 22.906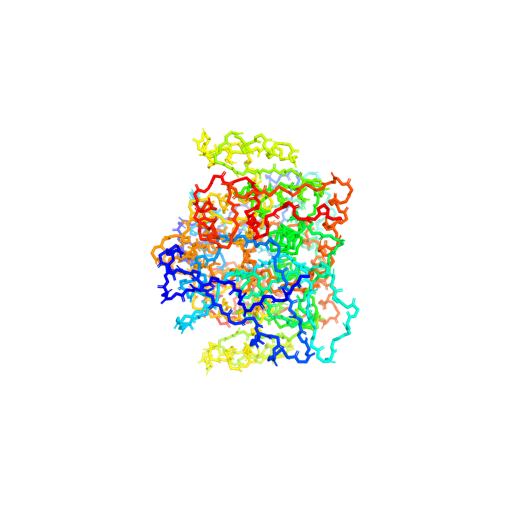 5.617 1 97.75 183 ASP A O 1
ATOM 1358 N N . ASP A 1 184 ? 22.219 24.797 5.055 1 97.81 184 ASP A N 1
ATOM 1359 C CA . ASP A 1 184 ? 21.75 25 6.422 1 97.81 184 ASP A CA 1
ATOM 1360 C C . ASP A 1 184 ? 20.828 23.875 6.867 1 97.81 184 ASP A C 1
ATOM 1362 O O . ASP A 1 184 ? 20.906 23.422 8.008 1 97.81 184 ASP A O 1
ATOM 1366 N N . LYS A 1 185 ? 20.062 23.438 5.969 1 98.5 185 LYS A N 1
ATOM 1367 C CA . LYS A 1 185 ? 19.156 22.328 6.246 1 98.5 185 LYS A CA 1
ATOM 1368 C C . LYS A 1 185 ? 19.891 21 6.34 1 98.5 185 LYS A C 1
ATOM 1370 O O . LYS A 1 185 ? 19.516 20.125 7.102 1 98.5 185 LYS A O 1
ATOM 1375 N N . VAL A 1 186 ? 20.953 20.906 5.551 1 98.69 186 VAL A N 1
ATOM 1376 C CA . VAL A 1 186 ? 21.797 19.719 5.676 1 98.69 186 VAL A CA 1
ATOM 1377 C C . VAL A 1 186 ? 22.328 19.625 7.105 1 98.69 186 VAL A C 1
ATOM 1379 O O . VAL A 1 186 ? 22.234 18.562 7.734 1 98.69 186 VAL A O 1
ATOM 1382 N N . ALA A 1 187 ? 22.859 20.703 7.59 1 98.5 187 ALA A N 1
ATOM 1383 C CA . ALA A 1 187 ? 23.406 20.719 8.945 1 98.5 187 ALA A CA 1
ATOM 1384 C C . ALA A 1 187 ? 22.328 20.391 9.977 1 98.5 187 ALA A C 1
ATOM 1386 O O . ALA A 1 187 ? 22.562 19.625 10.906 1 98.5 187 ALA A O 1
ATOM 1387 N N . MET A 1 188 ? 21.172 20.969 9.773 1 98.38 188 MET A N 1
ATOM 1388 C CA . MET A 1 188 ? 20.031 20.719 10.648 1 98.38 188 MET A CA 1
ATOM 1389 C C . MET A 1 188 ? 19.688 19.234 10.703 1 98.38 188 MET A C 1
ATOM 1391 O O . MET A 1 188 ? 19.547 18.672 11.781 1 98.38 188 MET A O 1
ATOM 1395 N N . LEU A 1 189 ? 19.609 18.609 9.562 1 98.81 189 LEU A N 1
ATOM 1396 C CA . LEU A 1 189 ? 19.188 17.219 9.469 1 98.81 189 LEU A CA 1
ATOM 1397 C C . LEU A 1 189 ? 20.25 16.281 10.023 1 98.81 189 LEU A C 1
ATOM 1399 O O . LEU A 1 189 ? 19.938 15.258 10.641 1 98.81 189 LEU A O 1
ATOM 1403 N N . LYS A 1 190 ? 21.5 16.625 9.812 1 98.62 190 LYS A N 1
ATOM 1404 C CA . LYS A 1 190 ? 22.578 15.836 10.406 1 98.62 190 LYS A CA 1
ATOM 1405 C C . LYS A 1 190 ? 22.5 15.867 11.93 1 98.62 190 LYS A C 1
ATOM 1407 O O . LYS A 1 190 ? 22.672 14.836 12.586 1 98.62 190 LYS A O 1
ATOM 1412 N N . GLU A 1 191 ? 22.234 17.031 12.43 1 98.06 191 GLU A N 1
ATOM 1413 C CA . GLU A 1 191 ? 22.094 17.172 13.883 1 98.06 191 GLU A CA 1
ATOM 1414 C C . GLU A 1 191 ? 20.938 16.328 14.406 1 98.06 191 GLU A C 1
ATOM 1416 O O . GLU A 1 191 ? 20.969 15.859 15.547 1 98.06 191 GLU A O 1
ATOM 1421 N N . MET A 1 192 ? 20.031 16.094 13.578 1 98.31 192 MET A N 1
ATOM 1422 C CA . MET A 1 192 ? 18.828 15.359 13.969 1 98.31 192 MET A CA 1
ATOM 1423 C C . MET A 1 192 ? 19.016 13.859 13.758 1 98.31 192 MET A C 1
ATOM 1425 O O . MET A 1 192 ? 18.078 13.078 13.961 1 98.31 192 MET A O 1
ATOM 1429 N N . GLY A 1 193 ? 20.125 13.445 13.305 1 98.31 193 GLY A N 1
ATOM 1430 C CA . GLY A 1 193 ? 20.453 12.031 13.227 1 98.31 193 GLY A CA 1
ATOM 1431 C C . GLY A 1 193 ? 20.281 11.453 11.836 1 98.31 193 GLY A C 1
ATOM 1432 O O . GLY A 1 193 ? 20.453 10.25 11.625 1 98.31 193 GLY A O 1
ATOM 1433 N N . CYS A 1 194 ? 19.984 12.242 10.883 1 98.81 194 CYS A N 1
ATOM 1434 C CA . CYS A 1 194 ? 19.859 11.758 9.516 1 98.81 194 CYS A CA 1
ATOM 1435 C C . CYS A 1 194 ? 21.188 11.188 9.023 1 98.81 194 CYS A C 1
ATOM 1437 O O . CYS A 1 194 ? 22.219 11.852 9.094 1 98.81 194 CYS A O 1
ATOM 1439 N N . ASP A 1 195 ? 21.188 9.953 8.523 1 98.88 195 ASP A N 1
ATOM 1440 C CA . ASP A 1 195 ? 22.422 9.273 8.164 1 98.88 195 ASP A CA 1
ATOM 1441 C C . ASP A 1 195 ? 22.984 9.797 6.84 1 98.88 195 ASP A C 1
ATOM 1443 O O . ASP A 1 195 ? 24.188 9.953 6.684 1 98.88 195 ASP A O 1
ATOM 1447 N N . ARG A 1 196 ? 22.156 10.047 5.879 1 98.88 196 ARG A N 1
ATOM 1448 C CA . ARG A 1 196 ? 22.547 10.555 4.562 1 98.88 196 ARG A CA 1
ATOM 1449 C C . ARG A 1 196 ? 21.609 11.672 4.117 1 98.88 196 ARG A C 1
ATOM 1451 O O . ARG A 1 196 ? 20.453 11.43 3.781 1 98.88 196 ARG A O 1
ATOM 1458 N N . VAL A 1 197 ? 22.125 12.898 4.109 1 98.94 197 VAL A N 1
ATOM 1459 C CA . VAL A 1 197 ? 21.328 14.039 3.666 1 98.94 197 VAL A CA 1
ATOM 1460 C C . VAL A 1 197 ? 21.672 14.367 2.213 1 98.94 197 VAL A C 1
ATOM 1462 O O . VAL A 1 197 ? 22.844 14.469 1.845 1 98.94 197 VAL A O 1
ATOM 1465 N N . ILE A 1 198 ? 20.688 14.484 1.429 1 98.88 198 ILE A N 1
ATOM 1466 C CA . ILE A 1 198 ? 20.844 14.844 0.024 1 98.88 198 ILE A CA 1
ATOM 1467 C C . ILE A 1 198 ? 20.375 16.266 -0.202 1 98.88 198 ILE A C 1
ATOM 1469 O O . ILE A 1 198 ? 19.172 16.547 -0.131 1 98.88 198 ILE A O 1
ATOM 1473 N N . ASN A 1 199 ? 21.266 17.203 -0.419 1 98.75 199 ASN A N 1
ATOM 1474 C CA . ASN A 1 199 ? 20.922 18.516 -0.957 1 98.75 199 ASN A CA 1
ATOM 1475 C C . ASN A 1 199 ? 20.656 18.453 -2.459 1 98.75 199 ASN A C 1
ATOM 1477 O O . ASN A 1 199 ? 21.594 18.516 -3.26 1 98.75 199 ASN A O 1
ATOM 1481 N N . TYR A 1 200 ? 19.359 18.375 -2.82 1 97.94 200 TYR A N 1
ATOM 1482 C CA . TYR A 1 200 ? 19 18.062 -4.195 1 97.94 200 TYR A CA 1
ATOM 1483 C C . TYR A 1 200 ? 19.312 19.219 -5.129 1 97.94 200 TYR A C 1
ATOM 1485 O O . TYR A 1 200 ? 19.203 19.094 -6.352 1 97.94 200 TYR A O 1
ATOM 1493 N N . LYS A 1 201 ? 19.688 20.391 -4.562 1 97.75 201 LYS A N 1
ATOM 1494 C CA . LYS A 1 201 ? 20.141 21.516 -5.379 1 97.75 201 LYS A CA 1
ATOM 1495 C C . LYS A 1 201 ? 21.594 21.359 -5.77 1 97.75 201 LYS A C 1
ATOM 1497 O O . LYS A 1 201 ? 22.078 22.016 -6.703 1 97.75 201 LYS A O 1
ATOM 1502 N N . LYS A 1 202 ? 22.281 20.516 -5.086 1 98.19 202 LYS A N 1
ATOM 1503 C CA . LYS A 1 202 ? 23.719 20.344 -5.324 1 98.19 202 LYS A CA 1
ATOM 1504 C C . LYS A 1 202 ? 24.016 18.922 -5.793 1 98.19 202 LYS A C 1
ATOM 1506 O O . LYS A 1 202 ? 25.062 18.672 -6.395 1 98.19 202 LYS A O 1
ATOM 1511 N N . GLU A 1 203 ? 23.172 18.016 -5.426 1 98.25 203 GLU A N 1
ATOM 1512 C CA . GLU A 1 203 ? 23.328 16.609 -5.773 1 98.25 203 GLU A CA 1
ATOM 1513 C C . GLU A 1 203 ? 22.172 16.109 -6.637 1 98.25 203 GLU A C 1
ATOM 1515 O O . GLU A 1 203 ? 21.016 16.516 -6.422 1 98.25 203 GLU A O 1
ATOM 1520 N N . ASP A 1 204 ? 22.5 15.281 -7.586 1 98.44 204 ASP A N 1
ATOM 1521 C CA . ASP A 1 204 ? 21.453 14.656 -8.391 1 98.44 204 ASP A CA 1
ATOM 1522 C C . ASP A 1 204 ? 20.75 13.555 -7.605 1 98.44 204 ASP A C 1
ATOM 1524 O O . ASP A 1 204 ? 21.297 12.461 -7.426 1 98.44 204 ASP A O 1
ATOM 1528 N N . PHE A 1 205 ? 19.609 13.812 -7.133 1 98.62 205 PHE A N 1
ATOM 1529 C CA . PHE A 1 205 ? 18.844 12.93 -6.273 1 98.62 205 PHE A CA 1
ATOM 1530 C C . PHE A 1 205 ? 18.734 11.539 -6.887 1 98.62 205 PHE A C 1
ATOM 1532 O O . PHE A 1 205 ? 19 10.539 -6.219 1 98.62 205 PHE A O 1
ATOM 1539 N N . LYS A 1 206 ? 18.328 11.422 -8.148 1 98.69 206 LYS A N 1
ATOM 1540 C CA . LYS A 1 206 ? 18.188 10.156 -8.867 1 98.69 206 LYS A CA 1
ATOM 1541 C C . LYS A 1 206 ? 19.516 9.383 -8.883 1 98.69 206 LYS A C 1
ATOM 1543 O O . LYS A 1 206 ? 19.531 8.188 -8.594 1 98.69 206 LYS A O 1
ATOM 1548 N N . ALA A 1 207 ? 20.594 10.039 -9.234 1 98.69 207 ALA A N 1
ATOM 1549 C CA . ALA A 1 207 ? 21.906 9.406 -9.312 1 98.69 207 ALA A CA 1
ATOM 1550 C C . ALA A 1 207 ? 22.359 8.891 -7.953 1 98.69 207 ALA A C 1
ATOM 1552 O O . ALA A 1 207 ? 22.938 7.812 -7.852 1 98.69 207 ALA A O 1
ATOM 1553 N N . VAL A 1 208 ? 22.125 9.703 -6.898 1 98.75 208 VAL A N 1
ATOM 1554 C CA . VAL A 1 208 ? 22.5 9.305 -5.547 1 98.75 208 VAL A CA 1
ATOM 1555 C C . VAL A 1 208 ? 21.781 8.016 -5.164 1 98.75 208 VAL A C 1
ATOM 1557 O O . VAL A 1 208 ? 22.406 7.066 -4.68 1 98.75 208 VAL A O 1
ATOM 1560 N N . MET A 1 209 ? 20.469 7.949 -5.371 1 98.75 209 MET A N 1
ATOM 1561 C CA . MET A 1 209 ? 19.703 6.77 -5.004 1 98.75 209 MET A CA 1
ATOM 1562 C C . MET A 1 209 ? 20.203 5.535 -5.746 1 98.75 209 MET A C 1
ATOM 1564 O O . MET A 1 209 ? 20.359 4.469 -5.152 1 98.75 209 MET A O 1
ATOM 1568 N N . LYS A 1 210 ? 20.453 5.648 -7.043 1 98.31 210 LYS A N 1
ATOM 1569 C CA . LYS A 1 210 ? 20.906 4.527 -7.863 1 98.31 210 LYS A CA 1
ATOM 1570 C C . LYS A 1 210 ? 22.266 4.031 -7.406 1 98.31 210 LYS A C 1
ATOM 1572 O O . LYS A 1 210 ? 22.5 2.824 -7.324 1 98.31 210 LYS A O 1
ATOM 1577 N N . LYS A 1 211 ? 23.188 4.914 -7.105 1 98.5 211 LYS A N 1
ATOM 1578 C CA . LYS A 1 211 ? 24.578 4.578 -6.809 1 98.5 211 LYS A CA 1
ATOM 1579 C C . LYS A 1 211 ? 24.719 4.102 -5.367 1 98.5 211 LYS A C 1
ATOM 1581 O O . LYS A 1 211 ? 25.422 3.121 -5.105 1 98.5 211 LYS A O 1
ATOM 1586 N N . GLU A 1 212 ? 24.094 4.844 -4.438 1 98.81 212 GLU A N 1
ATOM 1587 C CA . GLU A 1 212 ? 24.344 4.598 -3.025 1 98.81 212 GLU A CA 1
ATOM 1588 C C . GLU A 1 212 ? 23.359 3.588 -2.447 1 98.81 212 GLU A C 1
ATOM 1590 O O . GLU A 1 212 ? 23.625 2.971 -1.416 1 98.81 212 GLU A O 1
ATOM 1595 N N . TYR A 1 213 ? 22.25 3.389 -3.057 1 98.69 213 TYR A N 1
ATOM 1596 C CA . TYR A 1 213 ? 21.219 2.473 -2.568 1 98.69 213 TYR A CA 1
ATOM 1597 C C . TYR A 1 213 ? 20.703 1.577 -3.689 1 98.69 213 TYR A C 1
ATOM 1599 O O . TYR A 1 213 ? 19.516 1.576 -3.994 1 98.69 213 TYR A O 1
ATOM 1607 N N . PRO A 1 214 ? 21.516 0.76 -4.281 1 98 214 PRO A N 1
ATOM 1608 C CA . PRO A 1 214 ? 21.141 -0.057 -5.441 1 98 214 PRO A CA 1
ATOM 1609 C C . PRO A 1 214 ? 20.062 -1.083 -5.121 1 98 214 PRO A C 1
ATOM 1611 O O . PRO A 1 214 ? 19.312 -1.497 -6.012 1 98 214 PRO A O 1
ATOM 1614 N N . ARG A 1 215 ? 19.922 -1.543 -3.873 1 97.25 215 ARG A N 1
ATOM 1615 C CA . ARG A 1 215 ? 18.891 -2.494 -3.486 1 97.25 215 ARG A CA 1
ATOM 1616 C C . ARG A 1 215 ? 17.547 -1.789 -3.275 1 97.25 215 ARG A C 1
ATOM 1618 O O . ARG A 1 215 ? 16.516 -2.441 -3.1 1 97.25 215 ARG A O 1
ATOM 1625 N N . GLY A 1 216 ? 17.578 -0.416 -3.182 1 98.5 216 GLY A N 1
ATOM 1626 C CA . GLY A 1 216 ? 16.406 0.377 -2.891 1 98.5 216 GLY A CA 1
ATOM 1627 C C . GLY A 1 216 ? 16.234 0.671 -1.412 1 98.5 216 GLY A C 1
ATOM 1628 O O . GLY A 1 216 ? 17.094 0.326 -0.6 1 98.5 216 GLY A O 1
ATOM 1629 N N . VAL A 1 217 ? 15.164 1.375 -1.148 1 98.75 217 VAL A N 1
ATOM 1630 C CA . VAL A 1 217 ? 14.867 1.751 0.231 1 98.75 217 VAL A CA 1
ATOM 1631 C C . VAL A 1 217 ? 13.555 1.11 0.675 1 98.75 217 VAL A C 1
ATOM 1633 O O . VAL A 1 217 ? 12.641 0.941 -0.129 1 98.75 217 VAL A O 1
ATOM 1636 N N . ASP A 1 218 ? 13.414 0.798 1.968 1 98.94 218 ASP A N 1
ATOM 1637 C CA . ASP A 1 218 ? 12.312 -0.002 2.492 1 98.94 218 ASP A CA 1
ATOM 1638 C C . ASP A 1 218 ? 11.062 0.847 2.676 1 98.94 218 ASP A C 1
ATOM 1640 O O . ASP A 1 218 ? 9.945 0.379 2.424 1 98.94 218 ASP A O 1
ATOM 1644 N N . ILE A 1 219 ? 11.227 2.047 3.203 1 98.94 219 ILE A N 1
ATOM 1645 C CA . ILE A 1 219 ? 10.109 2.951 3.457 1 98.94 219 ILE A CA 1
ATOM 1646 C C . ILE A 1 219 ? 10.422 4.328 2.879 1 98.94 219 ILE A C 1
ATOM 1648 O O . ILE A 1 219 ? 11.531 4.844 3.041 1 98.94 219 ILE A O 1
ATOM 1652 N N . ILE A 1 220 ? 9.5 4.891 2.18 1 99 220 ILE A N 1
ATOM 1653 C CA . ILE A 1 220 ? 9.641 6.262 1.704 1 99 220 ILE A CA 1
ATOM 1654 C C . ILE A 1 220 ? 8.477 7.105 2.213 1 99 220 ILE A C 1
ATOM 1656 O O . ILE A 1 220 ? 7.312 6.766 1.989 1 99 220 ILE A O 1
ATOM 1660 N N . PHE A 1 221 ? 8.773 8.109 3.002 1 98.94 221 PHE A N 1
ATOM 1661 C CA . PHE A 1 221 ? 7.875 9.172 3.434 1 98.94 221 PHE A CA 1
ATOM 1662 C C . PHE A 1 221 ? 7.871 10.32 2.43 1 98.94 221 PHE A C 1
ATOM 1664 O O . PHE A 1 221 ? 8.766 11.172 2.451 1 98.94 221 PHE A O 1
ATOM 1671 N N . GLU A 1 222 ? 6.859 10.336 1.503 1 98.81 222 GLU A N 1
ATOM 1672 C CA . GLU A 1 222 ? 6.926 11.172 0.307 1 98.81 222 GLU A CA 1
ATOM 1673 C C . GLU A 1 222 ? 5.887 12.289 0.357 1 98.81 222 GLU A C 1
ATOM 1675 O O . GLU A 1 222 ? 4.68 12.023 0.382 1 98.81 222 GLU A O 1
ATOM 1680 N N . SER A 1 223 ? 6.32 13.516 0.339 1 97.69 223 SER A N 1
ATOM 1681 C CA . SER A 1 223 ? 5.383 14.625 0.491 1 97.69 223 SER A CA 1
ATOM 1682 C C . SER A 1 223 ? 5.539 15.641 -0.64 1 97.69 223 SER A C 1
ATOM 1684 O O . SER A 1 223 ? 4.871 16.672 -0.647 1 97.69 223 SER A O 1
ATOM 1686 N N . VAL A 1 224 ? 6.383 15.422 -1.615 1 97.69 224 VAL A N 1
ATOM 1687 C CA . VAL A 1 224 ? 6.742 16.438 -2.6 1 97.69 224 VAL A CA 1
ATOM 1688 C C . VAL A 1 224 ? 5.965 16.203 -3.893 1 97.69 224 VAL A C 1
ATOM 1690 O O . VAL A 1 224 ? 5.312 17.109 -4.41 1 97.69 224 VAL A O 1
ATOM 1693 N N . GLY A 1 225 ? 5.992 14.992 -4.449 1 97.44 225 GLY A N 1
ATOM 1694 C CA . GLY A 1 225 ? 5.32 14.672 -5.695 1 97.44 225 GLY A CA 1
ATOM 1695 C C . GLY A 1 225 ? 6.16 14.977 -6.922 1 97.44 225 GLY A C 1
ATOM 1696 O O . GLY A 1 225 ? 7.359 15.234 -6.809 1 97.44 225 GLY A O 1
ATOM 1697 N N . GLY A 1 226 ? 5.523 14.781 -8.07 1 96.25 226 GLY A N 1
ATOM 1698 C CA . GLY A 1 226 ? 6.188 15.078 -9.328 1 96.25 226 GLY A CA 1
ATOM 1699 C C . GLY A 1 226 ? 7.426 14.242 -9.562 1 96.25 226 GLY A C 1
ATOM 1700 O O . GLY A 1 226 ? 7.387 13.016 -9.422 1 96.25 226 GLY A O 1
ATOM 1701 N N . ASN A 1 227 ? 8.5 14.93 -9.93 1 96 227 ASN A N 1
ATOM 1702 C CA . ASN A 1 227 ? 9.75 14.234 -10.227 1 96 227 ASN A CA 1
ATOM 1703 C C . ASN A 1 227 ? 10.273 13.484 -9.008 1 96 227 ASN A C 1
ATOM 1705 O O . ASN A 1 227 ? 10.828 12.391 -9.133 1 96 227 ASN A O 1
ATOM 1709 N N . PHE A 1 228 ? 10.133 14.047 -7.82 1 96.38 228 PHE A N 1
ATOM 1710 C CA . PHE A 1 228 ? 10.547 13.367 -6.602 1 96.38 228 PHE A CA 1
ATOM 1711 C C . PHE A 1 228 ? 9.82 12.031 -6.457 1 96.38 228 PHE A C 1
ATOM 1713 O O . PHE A 1 228 ? 10.445 11.008 -6.168 1 96.38 228 PHE A O 1
ATOM 1720 N N . PHE A 1 229 ? 8.57 12.109 -6.699 1 98.12 229 PHE A N 1
ATOM 1721 C CA . PHE A 1 229 ? 7.781 10.891 -6.578 1 98.12 229 PHE A CA 1
ATOM 1722 C C . PHE A 1 229 ? 8.289 9.82 -7.535 1 98.12 229 PHE A C 1
ATOM 1724 O O . PHE A 1 229 ? 8.461 8.656 -7.148 1 98.12 229 PHE A O 1
ATOM 1731 N N . ASP A 1 230 ? 8.5 10.195 -8.758 1 98 230 ASP A N 1
ATOM 1732 C CA . ASP A 1 230 ? 8.969 9.258 -9.773 1 98 230 ASP A CA 1
ATOM 1733 C C . ASP A 1 230 ? 10.273 8.586 -9.336 1 98 230 ASP A C 1
ATOM 1735 O O . ASP A 1 230 ? 10.43 7.371 -9.453 1 98 230 ASP A O 1
ATOM 1739 N N . ILE A 1 231 ? 11.227 9.391 -8.859 1 98.62 231 ILE A N 1
ATOM 1740 C CA . ILE A 1 231 ? 12.508 8.867 -8.391 1 98.62 231 ILE A CA 1
ATOM 1741 C C . ILE A 1 231 ? 12.289 7.957 -7.184 1 98.62 231 ILE A C 1
ATOM 1743 O O . ILE A 1 231 ? 12.875 6.879 -7.098 1 98.62 231 ILE A O 1
ATOM 1747 N N . CYS A 1 232 ? 11.43 8.383 -6.266 1 98.75 232 CYS A N 1
ATOM 1748 C CA . CYS A 1 232 ? 11.117 7.598 -5.074 1 98.75 232 CYS A CA 1
ATOM 1749 C C . CYS A 1 232 ? 10.523 6.246 -5.453 1 98.75 232 CYS A C 1
ATOM 1751 O O . CYS A 1 232 ? 10.977 5.207 -4.961 1 98.75 232 CYS A O 1
ATOM 1753 N N . LEU A 1 233 ? 9.578 6.262 -6.305 1 98.56 233 LEU A N 1
ATOM 1754 C CA . LEU A 1 233 ? 8.93 5.023 -6.723 1 98.56 233 LEU A CA 1
ATOM 1755 C C . LEU A 1 233 ? 9.945 4.051 -7.316 1 98.56 233 LEU A C 1
ATOM 1757 O O . LEU A 1 233 ? 9.938 2.861 -6.996 1 98.56 233 LEU A O 1
ATOM 1761 N N . LYS A 1 234 ? 10.82 4.539 -8.102 1 98.06 234 LYS A N 1
ATOM 1762 C CA . LYS A 1 234 ? 11.836 3.721 -8.758 1 98.06 234 LYS A CA 1
ATOM 1763 C C . LYS A 1 234 ? 12.891 3.246 -7.762 1 98.06 234 LYS A C 1
ATOM 1765 O O . LYS A 1 234 ? 13.633 2.301 -8.039 1 98.06 234 LYS A O 1
ATOM 1770 N N . SER A 1 235 ? 12.984 3.928 -6.641 1 98.62 235 SER A N 1
ATOM 1771 C CA . SER A 1 235 ? 14.023 3.65 -5.656 1 98.62 235 SER A CA 1
ATOM 1772 C C . SER A 1 235 ? 13.508 2.736 -4.551 1 98.62 235 SER A C 1
ATOM 1774 O O . SER A 1 235 ? 14.219 2.471 -3.578 1 98.62 235 SER A O 1
ATOM 1776 N N . LEU A 1 236 ? 12.305 2.236 -4.656 1 98.75 236 LEU A N 1
ATOM 1777 C CA . LEU A 1 236 ? 11.781 1.324 -3.646 1 98.75 236 LEU A CA 1
ATOM 1778 C C . LEU A 1 236 ? 12.453 -0.041 -3.744 1 98.75 236 LEU A C 1
ATOM 1780 O O . LEU A 1 236 ? 12.68 -0.546 -4.844 1 98.75 236 LEU A O 1
ATOM 1784 N N . ALA A 1 237 ? 12.781 -0.611 -2.594 1 98.75 237 ALA A N 1
ATOM 1785 C CA . ALA A 1 237 ? 13.219 -2.002 -2.52 1 98.75 237 ALA A CA 1
ATOM 1786 C C . ALA A 1 237 ? 12.062 -2.957 -2.795 1 98.75 237 ALA A C 1
ATOM 1788 O O . ALA A 1 237 ? 10.898 -2.551 -2.783 1 98.75 237 ALA A O 1
ATOM 1789 N N . VAL A 1 238 ? 12.422 -4.195 -3.145 1 98.56 238 VAL A N 1
ATOM 1790 C CA . VAL A 1 238 ? 11.398 -5.238 -3.195 1 98.56 238 VAL A CA 1
ATOM 1791 C C . VAL A 1 238 ? 10.586 -5.234 -1.901 1 98.56 238 VAL A C 1
ATOM 1793 O O . VAL A 1 238 ? 11.156 -5.195 -0.807 1 98.56 238 VAL A O 1
ATOM 1796 N N . ARG A 1 239 ? 9.242 -5.172 -1.996 1 98.62 239 ARG A N 1
ATOM 1797 C CA . ARG A 1 239 ? 8.289 -5.164 -0.896 1 98.62 239 ARG A CA 1
ATOM 1798 C C . ARG A 1 239 ? 8.336 -3.842 -0.136 1 98.62 239 ARG A C 1
ATOM 1800 O O . ARG A 1 239 ? 7.832 -3.742 0.983 1 98.62 239 ARG A O 1
ATOM 1807 N N . GLY A 1 240 ? 9.086 -2.826 -0.769 1 98.81 240 GLY A N 1
ATOM 1808 C CA . GLY A 1 240 ? 9.125 -1.509 -0.153 1 98.81 240 GLY A CA 1
ATOM 1809 C C . GLY A 1 240 ? 7.773 -0.825 -0.112 1 98.81 240 GLY A C 1
ATOM 1810 O O . GLY A 1 240 ? 6.875 -1.17 -0.882 1 98.81 240 GLY A O 1
ATOM 1811 N N . ARG A 1 241 ? 7.613 0.18 0.772 1 98.88 241 ARG A N 1
ATOM 1812 C CA . ARG A 1 241 ? 6.379 0.928 0.966 1 98.88 241 ARG A CA 1
ATOM 1813 C C . ARG A 1 241 ? 6.605 2.424 0.776 1 98.88 241 ARG A C 1
ATOM 1815 O O . ARG A 1 241 ? 7.457 3.016 1.444 1 98.88 241 ARG A O 1
ATOM 1822 N N . LEU A 1 242 ? 5.949 2.971 -0.151 1 98.94 242 LEU A N 1
ATOM 1823 C CA . LEU A 1 242 ? 5.949 4.414 -0.368 1 98.94 242 LEU A CA 1
ATOM 1824 C C . LEU A 1 242 ? 4.668 5.043 0.165 1 98.94 242 LEU A C 1
ATOM 1826 O O . LEU A 1 242 ? 3.572 4.73 -0.308 1 98.94 242 LEU A O 1
ATOM 1830 N N . ILE A 1 243 ? 4.793 5.863 1.174 1 98.94 243 ILE A N 1
ATOM 1831 C CA . ILE A 1 243 ? 3.662 6.555 1.788 1 98.94 243 ILE A CA 1
ATOM 1832 C C . ILE A 1 243 ? 3.492 7.934 1.152 1 98.94 243 ILE A C 1
ATOM 1834 O O . ILE A 1 243 ? 4.375 8.789 1.261 1 98.94 243 ILE A O 1
ATOM 1838 N N . VAL A 1 244 ? 2.395 8.156 0.519 1 98.75 244 VAL A N 1
ATOM 1839 C CA . VAL A 1 244 ? 2.078 9.461 -0.05 1 98.75 244 VAL A CA 1
ATOM 1840 C C . VAL A 1 244 ? 1.429 10.344 1.014 1 98.75 244 VAL A C 1
ATOM 1842 O O . VAL A 1 244 ? 0.261 10.156 1.359 1 98.75 244 VAL A O 1
ATOM 1845 N N . ILE A 1 245 ? 2.125 11.32 1.441 1 96.75 245 ILE A N 1
ATOM 1846 C CA . ILE A 1 245 ? 1.691 12.211 2.51 1 96.75 245 ILE A CA 1
ATOM 1847 C C . ILE A 1 245 ? 1.162 13.516 1.909 1 96.75 245 ILE A C 1
ATOM 1849 O O . ILE A 1 245 ? 0.383 14.227 2.547 1 96.75 245 ILE A O 1
ATOM 1853 N N . GLY A 1 246 ? 1.613 13.805 0.731 1 94.94 246 GLY A N 1
ATOM 1854 C CA . GLY A 1 246 ? 1.25 15.031 0.043 1 94.94 246 GLY A CA 1
ATOM 1855 C C . GLY A 1 246 ? 1.918 15.18 -1.312 1 94.94 246 GLY A C 1
ATOM 1856 O O . GLY A 1 246 ? 2.607 14.266 -1.771 1 94.94 246 GLY A O 1
ATOM 1857 N N . THR A 1 247 ? 1.621 16.25 -1.999 1 95.12 247 THR A N 1
ATOM 1858 C CA . THR A 1 247 ? 2.172 16.625 -3.295 1 95.12 247 THR A CA 1
ATOM 1859 C C . THR A 1 247 ? 2.443 18.125 -3.344 1 95.12 247 THR A C 1
ATOM 1861 O O . THR A 1 247 ? 1.979 18.812 -4.254 1 95.12 247 THR A O 1
ATOM 1864 N N . VAL A 1 248 ? 3.229 18.547 -2.424 1 93.38 248 VAL A N 1
ATOM 1865 C CA . VAL A 1 248 ? 3.398 19.984 -2.158 1 93.38 248 VAL A CA 1
ATOM 1866 C C . VAL A 1 248 ? 3.9 20.688 -3.416 1 93.38 248 VAL A C 1
ATOM 1868 O O . VAL A 1 248 ? 3.596 21.859 -3.639 1 93.38 248 VAL A O 1
ATOM 1871 N N . SER A 1 249 ? 4.602 20.031 -4.277 1 89.75 249 SER A N 1
ATOM 1872 C CA . SER A 1 249 ? 5.156 20.625 -5.488 1 89.75 249 SER A CA 1
ATOM 1873 C C . SER A 1 249 ? 4.055 21.125 -6.418 1 89.75 249 SER A C 1
ATOM 1875 O O . SER A 1 249 ? 4.309 21.922 -7.32 1 89.75 249 SER A O 1
ATOM 1877 N N . THR A 1 250 ? 2.869 20.656 -6.152 1 90.56 250 THR A N 1
ATOM 1878 C CA . THR A 1 250 ? 1.795 21 -7.078 1 90.56 250 THR A CA 1
ATOM 1879 C C . THR A 1 250 ? 0.806 21.969 -6.43 1 90.56 250 THR A C 1
ATOM 1881 O O . THR A 1 250 ? -0.12 22.453 -7.082 1 90.56 250 THR A O 1
ATOM 1884 N N . TYR A 1 251 ? 0.942 22.234 -5.168 1 90 251 TYR A N 1
ATOM 1885 C CA . TYR A 1 251 ? -0.076 22.953 -4.402 1 90 251 TYR A CA 1
ATOM 1886 C C . TYR A 1 251 ? -0.289 24.359 -4.957 1 90 251 TYR A C 1
ATOM 1888 O O . TYR A 1 251 ? -1.423 24.828 -5.027 1 90 251 TYR A O 1
ATOM 1896 N N . ALA A 1 252 ? 0.767 24.953 -5.379 1 87.25 252 ALA A N 1
ATOM 1897 C CA . ALA A 1 252 ? 0.688 26.359 -5.801 1 87.25 252 ALA A CA 1
ATOM 1898 C C . ALA A 1 252 ? 0.363 26.453 -7.289 1 87.25 252 ALA A C 1
ATOM 1900 O O . ALA A 1 252 ? 0.183 27.562 -7.812 1 87.25 252 ALA A O 1
ATOM 1901 N N . ASP A 1 253 ? 0.25 25.312 -7.965 1 86.88 253 ASP A N 1
ATOM 1902 C CA . ASP A 1 253 ? -0.142 25.328 -9.367 1 86.88 253 ASP A CA 1
ATOM 1903 C C . ASP A 1 253 ? -1.613 25.703 -9.523 1 86.88 253 ASP A C 1
ATOM 1905 O O . ASP A 1 253 ? -2.373 25.688 -8.555 1 86.88 253 ASP A O 1
ATOM 1909 N N . ALA A 1 254 ? -1.978 26.125 -10.734 1 81.19 254 ALA A N 1
ATOM 1910 C CA . ALA A 1 254 ? -3.307 26.656 -11.016 1 81.19 254 ALA A CA 1
ATOM 1911 C C . ALA A 1 254 ? -4.395 25.688 -10.547 1 81.19 254 ALA A C 1
ATOM 1913 O O . ALA A 1 254 ? -5.402 26.125 -9.977 1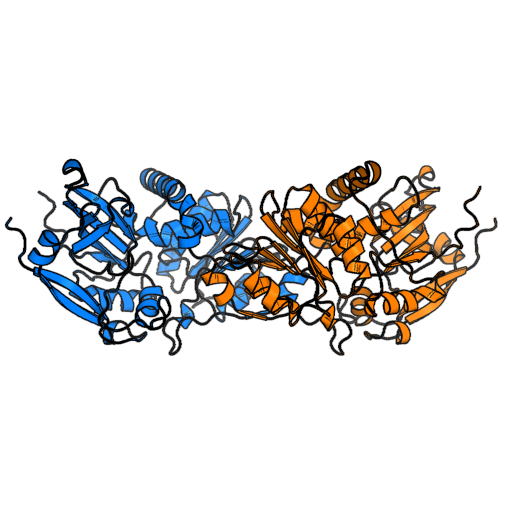 81.19 254 ALA A O 1
ATOM 1914 N N . ASN A 1 255 ? -4.211 24.453 -10.773 1 81.31 255 ASN A N 1
ATOM 1915 C CA . ASN A 1 255 ? -5.234 23.484 -10.375 1 81.31 255 ASN A CA 1
ATOM 1916 C C . ASN A 1 255 ? -4.965 22.922 -8.984 1 81.31 255 ASN A C 1
ATOM 1918 O O . ASN A 1 255 ? -5.809 22.234 -8.422 1 81.31 255 ASN A O 1
ATOM 1922 N N . GLY A 1 256 ? -3.924 23.266 -8.5 1 83.75 256 GLY A N 1
ATOM 1923 C CA . GLY A 1 256 ? -3.533 22.812 -7.172 1 83.75 256 GLY A CA 1
ATOM 1924 C C . GLY A 1 256 ? -3.65 21.312 -6.988 1 83.75 256 GLY A C 1
ATOM 1925 O O . GLY A 1 256 ? -4.316 20.641 -7.773 1 83.75 256 GLY A O 1
ATOM 1926 N N . MET A 1 257 ? -2.906 20.844 -6.074 1 86.81 257 MET A N 1
ATOM 1927 C CA . MET A 1 257 ? -2.967 19.469 -5.578 1 86.81 257 MET A CA 1
ATOM 1928 C C . MET A 1 257 ? -3.121 18.484 -6.73 1 86.81 257 MET A C 1
ATOM 1930 O O . MET A 1 257 ? -4.223 18 -6.996 1 86.81 257 MET A O 1
ATOM 1934 N N . ALA A 1 258 ? -2.178 18.234 -7.457 1 89.62 258 ALA A N 1
ATOM 1935 C CA . ALA A 1 258 ? -2.158 17.188 -8.484 1 89.62 258 ALA A CA 1
ATOM 1936 C C . ALA A 1 258 ? -1.455 15.938 -7.98 1 89.62 258 ALA A C 1
ATOM 1938 O O . ALA A 1 258 ? -0.459 16.031 -7.258 1 89.62 258 ALA A O 1
ATOM 1939 N N . GLY A 1 259 ? -2.029 14.828 -8.219 1 92.56 259 GLY A N 1
ATOM 1940 C CA . GLY A 1 259 ? -1.379 13.578 -7.863 1 92.56 259 GLY A CA 1
ATOM 1941 C C . GLY A 1 259 ? -0.415 13.086 -8.922 1 92.56 259 GLY A C 1
ATOM 1942 O O . GLY A 1 259 ? -0.156 13.781 -9.906 1 92.56 259 GLY A O 1
ATOM 1943 N N . ASP A 1 260 ? 0.237 11.984 -8.594 1 95.56 260 ASP A N 1
ATOM 1944 C CA . ASP A 1 260 ? 1.118 11.281 -9.516 1 95.56 260 ASP A CA 1
ATOM 1945 C C . ASP A 1 260 ? 0.495 9.961 -9.977 1 95.56 260 ASP A C 1
ATOM 1947 O O . ASP A 1 260 ? -0.412 9.438 -9.328 1 95.56 260 ASP A O 1
ATOM 1951 N N . ASN A 1 261 ? 0.905 9.539 -11.148 1 95.88 261 ASN A N 1
ATOM 1952 C CA . ASN A 1 261 ? 0.36 8.289 -11.68 1 95.88 261 ASN A CA 1
ATOM 1953 C C . ASN A 1 261 ? 1.309 7.121 -11.438 1 95.88 261 ASN A C 1
ATOM 1955 O O . ASN A 1 261 ? 2.514 7.234 -11.672 1 95.88 261 ASN A O 1
ATOM 1959 N N . VAL A 1 262 ? 0.791 6.043 -10.945 1 97.5 262 VAL A N 1
ATOM 1960 C CA . VAL A 1 262 ? 1.527 4.809 -10.703 1 97.5 262 VAL A CA 1
ATOM 1961 C C . VAL A 1 262 ? 0.982 3.697 -11.602 1 97.5 262 VAL A C 1
ATOM 1963 O O . VAL A 1 262 ? -0.208 3.379 -11.547 1 97.5 262 VAL A O 1
ATOM 1966 N N . ASN A 1 263 ? 1.799 3.197 -12.453 1 97.31 263 ASN A N 1
ATOM 1967 C CA . ASN A 1 263 ? 1.402 1.997 -13.188 1 97.31 263 ASN A CA 1
ATOM 1968 C C . ASN A 1 263 ? 1.534 0.746 -12.32 1 97.31 263 ASN A C 1
ATOM 1970 O O . ASN A 1 263 ? 2.592 0.497 -11.742 1 97.31 263 ASN A O 1
ATOM 1974 N N . THR A 1 264 ? 0.519 -0.049 -12.234 1 97.38 264 THR A N 1
ATOM 1975 C CA . THR A 1 264 ? 0.465 -1.18 -11.312 1 97.38 264 THR A CA 1
ATOM 1976 C C . THR A 1 264 ? 1.52 -2.221 -11.68 1 97.38 264 THR A C 1
ATOM 1978 O O . THR A 1 264 ? 1.914 -3.031 -10.836 1 97.38 264 THR A O 1
ATOM 1981 N N . LEU A 1 265 ? 2.021 -2.27 -12.891 1 95.19 265 LEU A N 1
ATOM 1982 C CA . LEU A 1 265 ? 3.07 -3.215 -13.266 1 95.19 265 LEU A CA 1
ATOM 1983 C C . LEU A 1 265 ? 4.359 -2.918 -12.508 1 95.19 265 LEU A C 1
ATOM 1985 O O . LEU A 1 265 ? 5.125 -3.834 -12.188 1 95.19 265 LEU A O 1
ATOM 1989 N N . LYS A 1 266 ? 4.539 -1.592 -12.219 1 94.31 266 LYS A N 1
ATOM 1990 C CA . LYS A 1 266 ? 5.723 -1.193 -11.461 1 94.31 266 LYS A CA 1
ATOM 1991 C C . LYS A 1 266 ? 5.652 -1.705 -10.023 1 94.31 266 LYS A C 1
ATOM 1993 O O . LYS A 1 266 ? 6.68 -1.836 -9.359 1 94.31 266 LYS A O 1
ATOM 1998 N N . LEU A 1 267 ? 4.465 -1.938 -9.555 1 98.19 267 LEU A N 1
ATOM 1999 C CA . LEU A 1 267 ? 4.277 -2.469 -8.203 1 98.19 267 LEU A CA 1
ATOM 2000 C C . LEU A 1 267 ? 4.324 -3.992 -8.211 1 98.19 267 LEU A C 1
ATOM 2002 O O . LEU A 1 267 ? 4.961 -4.598 -7.344 1 98.19 267 LEU A O 1
ATOM 2006 N N . LEU A 1 268 ? 3.629 -4.598 -9.148 1 96.5 268 LEU A N 1
ATOM 2007 C CA . LEU A 1 268 ? 3.449 -6.043 -9.227 1 96.5 268 LEU A CA 1
ATOM 2008 C C . LEU A 1 268 ? 4.797 -6.754 -9.305 1 96.5 268 LEU A C 1
ATOM 2010 O O . LEU A 1 268 ? 5.066 -7.66 -8.508 1 96.5 268 LEU A O 1
ATOM 2014 N N . GLY A 1 269 ? 5.715 -6.309 -10.141 1 92.94 269 GLY A N 1
ATOM 2015 C CA . GLY A 1 269 ? 6.941 -7.031 -10.445 1 92.94 269 GLY A CA 1
ATOM 2016 C C . GLY A 1 269 ? 7.922 -7.059 -9.281 1 92.94 269 GLY A C 1
ATOM 2017 O O . GLY A 1 269 ? 8.852 -7.867 -9.273 1 92.94 269 GLY A O 1
ATOM 2018 N N . THR A 1 270 ? 7.723 -6.184 -8.289 1 95.38 270 THR A N 1
ATOM 2019 C CA . THR A 1 270 ? 8.648 -6.109 -7.168 1 95.38 270 THR A CA 1
ATOM 2020 C C . THR A 1 270 ? 7.891 -6.066 -5.844 1 95.38 270 THR A C 1
ATOM 2022 O O . THR A 1 270 ? 8.453 -5.703 -4.809 1 95.38 270 THR A O 1
ATOM 2025 N N . SER A 1 271 ? 6.625 -6.336 -5.93 1 98.62 271 SER A N 1
ATOM 2026 C CA . SER A 1 271 ? 5.789 -6.402 -4.734 1 98.62 271 SER A CA 1
ATOM 2027 C C . SER A 1 271 ? 5.875 -5.109 -3.928 1 98.62 271 SER A C 1
ATOM 2029 O O . SER A 1 271 ? 5.961 -5.145 -2.697 1 98.62 271 SER A O 1
ATOM 2031 N N . ARG A 1 272 ? 5.918 -4 -4.637 1 98.75 272 ARG A N 1
ATOM 2032 C CA . ARG A 1 272 ? 5.984 -2.689 -3.998 1 98.75 272 ARG A CA 1
ATOM 2033 C C . ARG A 1 272 ? 4.59 -2.189 -3.629 1 98.75 272 ARG A C 1
ATOM 2035 O O . ARG A 1 272 ? 3.594 -2.619 -4.215 1 98.75 272 ARG A O 1
ATOM 2042 N N . THR A 1 273 ? 4.539 -1.322 -2.623 1 98.88 273 THR A N 1
ATOM 2043 C CA . THR A 1 273 ? 3.303 -0.742 -2.115 1 98.88 273 THR A CA 1
ATOM 2044 C C . THR A 1 273 ? 3.33 0.779 -2.232 1 98.88 273 THR A C 1
ATOM 2046 O O . THR A 1 273 ? 4.348 1.41 -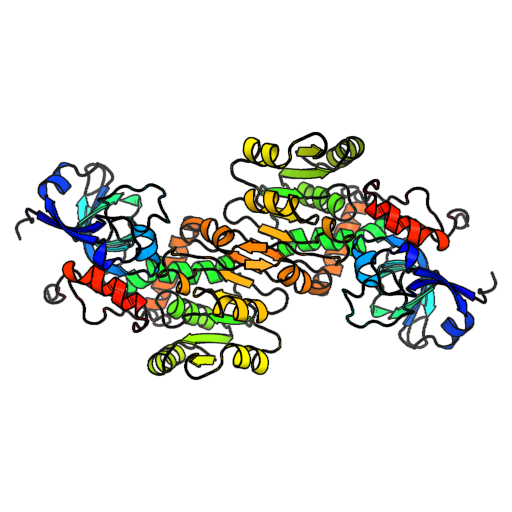1.94 1 98.88 273 THR A O 1
ATOM 2049 N N . VAL A 1 274 ? 2.287 1.317 -2.723 1 98.88 274 VAL A N 1
ATOM 2050 C CA . VAL A 1 274 ? 2.012 2.746 -2.621 1 98.88 274 VAL A CA 1
ATOM 2051 C C . VAL A 1 274 ? 0.741 2.973 -1.805 1 98.88 274 VAL A C 1
ATOM 2053 O O . VAL A 1 274 ? -0.298 2.367 -2.082 1 98.88 274 VAL A O 1
ATOM 2056 N N . ALA A 1 275 ? 0.848 3.793 -0.788 1 98.88 275 ALA A N 1
ATOM 2057 C CA . ALA A 1 275 ? -0.272 4.039 0.117 1 98.88 275 ALA A CA 1
ATOM 2058 C C . ALA A 1 275 ? -0.451 5.535 0.372 1 98.88 275 ALA A C 1
ATOM 2060 O O . ALA A 1 275 ? 0.529 6.266 0.534 1 98.88 275 ALA A O 1
ATOM 2061 N N . GLY A 1 276 ? -1.697 5.961 0.295 1 98.75 276 GLY A N 1
ATOM 2062 C CA . GLY A 1 276 ? -2.002 7.297 0.782 1 98.75 276 GLY A CA 1
ATOM 2063 C C . GLY A 1 276 ? -2.154 7.363 2.289 1 98.75 276 GLY A C 1
ATOM 2064 O O . GLY A 1 276 ? -2.502 6.367 2.928 1 98.75 276 GLY A O 1
ATOM 2065 N N . PHE A 1 277 ? -1.881 8.461 2.832 1 98.62 277 PHE A N 1
ATOM 2066 C CA . PHE A 1 277 ? -2.066 8.688 4.262 1 98.62 277 PHE A CA 1
ATOM 2067 C C . PHE A 1 277 ? -2.758 10.016 4.516 1 98.62 277 PHE A C 1
ATOM 2069 O O . PHE A 1 277 ? -2.234 11.078 4.16 1 98.62 277 PHE A O 1
ATOM 2076 N N . PHE A 1 278 ? -3.873 9.969 5.117 1 97.19 278 PHE A N 1
ATOM 2077 C CA . PHE A 1 278 ? -4.625 11.125 5.59 1 97.19 278 PHE A CA 1
ATOM 2078 C C . PHE A 1 278 ? -4.887 11.023 7.086 1 97.19 278 PHE A C 1
ATOM 2080 O O . PHE A 1 278 ? -5.664 10.18 7.531 1 97.19 278 PHE A O 1
ATOM 2087 N N . MET A 1 279 ? -4.234 11.867 7.816 1 96.12 279 MET A N 1
ATOM 2088 C CA . MET A 1 279 ? -4.109 11.766 9.266 1 96.12 279 MET A CA 1
ATOM 2089 C C . MET A 1 279 ? -5.477 11.602 9.922 1 96.12 279 MET A C 1
ATOM 2091 O O . MET A 1 279 ? -5.637 10.789 10.836 1 96.12 279 MET A O 1
ATOM 2095 N N . PRO A 1 280 ? -6.527 12.312 9.469 1 94.31 280 PRO A N 1
ATOM 2096 C CA . PRO A 1 280 ? -7.832 12.195 10.125 1 94.31 280 PRO A CA 1
ATOM 2097 C C . PRO A 1 280 ? -8.391 10.773 10.07 1 94.31 280 PRO A C 1
ATOM 2099 O O . PRO A 1 280 ? -9.227 10.406 10.891 1 94.31 280 PRO A O 1
ATOM 2102 N N . ASP A 1 281 ? -7.965 9.984 9.133 1 97.31 281 ASP A N 1
ATOM 2103 C CA . ASP A 1 281 ? -8.438 8.609 9.008 1 97.31 281 ASP A CA 1
ATOM 2104 C C . ASP A 1 281 ? -7.871 7.734 10.125 1 97.31 281 ASP A C 1
ATOM 2106 O O . ASP A 1 281 ? -8.281 6.586 10.281 1 97.31 281 ASP A O 1
ATOM 2110 N N . TYR A 1 282 ? -6.988 8.266 10.938 1 97.81 282 TYR A N 1
ATOM 2111 C CA . TYR A 1 282 ? -6.289 7.492 11.961 1 97.81 282 TYR A CA 1
ATOM 2112 C C . TYR A 1 282 ? -6.453 8.125 13.336 1 97.81 282 TYR A C 1
ATOM 2114 O O . TYR A 1 282 ? -5.539 8.07 14.164 1 97.81 282 TYR A O 1
ATOM 2122 N N . LYS A 1 283 ? -7.5 8.758 13.594 1 95.38 283 LYS A N 1
ATOM 2123 C CA . LYS A 1 283 ? -7.742 9.531 14.805 1 95.38 283 LYS A CA 1
ATOM 2124 C C . LYS A 1 283 ? -7.598 8.656 16.047 1 95.38 283 LYS A C 1
ATOM 2126 O O . LYS A 1 283 ? -7.184 9.133 17.109 1 95.38 283 LYS A O 1
ATOM 2131 N N . GLU A 1 284 ? -7.91 7.363 15.898 1 96.81 284 GLU A N 1
ATOM 2132 C CA . GLU A 1 284 ? -7.863 6.457 17.047 1 96.81 284 GLU A CA 1
ATOM 2133 C C . GLU A 1 284 ? -6.441 6.305 17.578 1 96.81 284 GLU A C 1
ATOM 2135 O O . GLU A 1 284 ? -6.238 5.902 18.719 1 96.81 284 GLU A O 1
ATOM 2140 N N . PHE A 1 285 ? -5.457 6.664 16.781 1 97.62 285 PHE A N 1
ATOM 2141 C CA . PHE A 1 285 ? -4.062 6.5 17.172 1 97.62 285 PHE A CA 1
ATOM 2142 C C . PHE A 1 285 ? -3.496 7.805 17.719 1 97.62 285 PHE A C 1
ATOM 2144 O O . PHE A 1 285 ? -2.412 7.816 18.297 1 97.62 285 PHE A O 1
ATOM 2151 N N . SER A 1 286 ? -4.176 8.898 17.578 1 96.75 286 SER A N 1
ATOM 2152 C CA . SER A 1 286 ? -3.646 10.234 17.828 1 96.75 286 SER A CA 1
ATOM 2153 C C . SER A 1 286 ? -3.191 10.383 19.281 1 96.75 286 SER A C 1
ATOM 2155 O O . SER A 1 286 ? -2.098 10.891 19.547 1 96.75 286 SER A O 1
ATOM 2157 N N . ALA A 1 287 ? -3.977 9.914 20.219 1 95.88 287 ALA A N 1
ATOM 2158 C CA . ALA A 1 287 ? -3.68 10.125 21.641 1 95.88 287 ALA A CA 1
ATOM 2159 C C . ALA A 1 287 ? -2.367 9.453 22.031 1 95.88 287 ALA A C 1
ATOM 2161 O O . ALA A 1 287 ? -1.494 10.078 22.625 1 95.88 287 ALA A O 1
ATOM 2162 N N . SER A 1 288 ? -2.221 8.172 21.672 1 97.75 288 SER A N 1
ATOM 2163 C CA . SER A 1 288 ? -1.03 7.414 22.062 1 97.75 288 SER A CA 1
ATOM 2164 C C . SER A 1 288 ? 0.217 7.965 21.375 1 97.75 288 SER A C 1
ATOM 2166 O O . SER A 1 288 ? 1.271 8.086 22 1 97.75 288 SER A O 1
ATOM 2168 N N . HIS A 1 289 ? 0.088 8.336 20.141 1 98.25 289 HIS A N 1
ATOM 2169 C CA . HIS A 1 289 ? 1.237 8.867 19.406 1 98.25 289 HIS A CA 1
ATOM 2170 C C . HIS A 1 289 ? 1.63 10.242 19.938 1 98.25 289 HIS A C 1
ATOM 2172 O O . HIS A 1 289 ? 2.818 10.555 20.062 1 98.25 289 HIS A O 1
ATOM 2178 N N . MET A 1 290 ? 0.642 11.047 20.219 1 96.94 290 MET A N 1
ATOM 2179 C CA . MET A 1 290 ? 0.915 12.359 20.797 1 96.94 290 MET A CA 1
ATOM 2180 C C . MET A 1 290 ? 1.621 12.227 22.141 1 96.94 290 MET A C 1
ATOM 2182 O O . MET A 1 290 ? 2.631 12.891 22.391 1 96.94 290 MET A O 1
ATOM 2186 N N . ALA A 1 291 ? 1.106 11.359 22.984 1 97 291 ALA A N 1
ATOM 2187 C CA . ALA A 1 291 ? 1.691 11.148 24.297 1 97 291 ALA A CA 1
ATOM 2188 C C . ALA A 1 291 ? 3.143 10.688 24.188 1 97 291 ALA A C 1
ATOM 2190 O O . ALA A 1 291 ? 4.012 11.18 24.922 1 97 291 ALA A O 1
ATOM 2191 N N . ASN A 1 292 ? 3.361 9.789 23.297 1 98.06 292 ASN A N 1
ATOM 2192 C CA . ASN A 1 292 ? 4.719 9.289 23.094 1 98.06 292 ASN A CA 1
ATOM 2193 C C . ASN A 1 292 ? 5.66 10.391 22.625 1 98.06 292 ASN A C 1
ATOM 2195 O O . ASN A 1 292 ? 6.781 10.508 23.109 1 98.06 292 ASN A O 1
ATOM 2199 N N . MET A 1 293 ? 5.23 11.195 21.703 1 98.19 293 MET A N 1
ATOM 2200 C CA . MET A 1 293 ? 6.086 12.258 21.188 1 98.19 293 MET A CA 1
ATOM 2201 C C . MET A 1 293 ? 6.355 13.305 22.25 1 98.19 293 MET A C 1
ATOM 2203 O O . MET A 1 293 ? 7.473 13.82 22.359 1 98.19 293 MET A O 1
ATOM 2207 N N . ILE A 1 294 ? 5.348 13.617 23.016 1 96.75 294 ILE A N 1
ATOM 2208 C CA . ILE A 1 294 ? 5.539 14.578 24.109 1 96.75 294 ILE A CA 1
ATOM 2209 C C . ILE A 1 294 ? 6.578 14.039 25.094 1 96.75 294 ILE A C 1
ATOM 2211 O O . ILE A 1 294 ? 7.449 14.781 25.547 1 96.75 294 ILE A O 1
ATOM 2215 N N . LYS A 1 295 ? 6.473 12.758 25.422 1 97.38 295 LYS A N 1
ATOM 2216 C CA . LYS A 1 295 ? 7.453 12.117 26.297 1 97.38 295 LYS A CA 1
ATOM 2217 C C . LYS A 1 295 ? 8.859 12.219 25.703 1 97.38 295 LYS A C 1
ATOM 2219 O O . LYS A 1 295 ? 9.805 12.555 26.422 1 97.38 295 LYS A O 1
ATOM 2224 N N . LEU A 1 296 ? 9.008 11.945 24.453 1 98.25 296 LEU A N 1
ATOM 2225 C CA . LEU A 1 296 ? 10.305 12 23.781 1 98.25 296 LEU A CA 1
ATOM 2226 C C . LEU A 1 296 ? 10.867 13.414 23.812 1 98.25 296 LEU A C 1
ATOM 2228 O O . LEU A 1 296 ? 12.07 13.609 23.984 1 98.25 296 LEU A O 1
ATOM 2232 N N . VAL A 1 297 ? 10.039 14.391 23.609 1 97.44 297 VAL A N 1
ATOM 2233 C CA . VAL A 1 297 ? 10.469 15.781 23.672 1 97.44 297 VAL A CA 1
ATOM 2234 C C . VAL A 1 297 ? 10.945 16.109 25.078 1 97.44 297 VAL A C 1
ATOM 2236 O O . VAL A 1 297 ? 12.008 16.719 25.25 1 97.44 297 VAL A O 1
ATOM 2239 N N . LYS A 1 298 ? 10.18 15.688 26.062 1 95.62 298 LYS A N 1
ATOM 2240 C CA . LYS A 1 298 ? 10.539 15.93 27.453 1 95.62 298 LYS A CA 1
ATOM 2241 C C . LYS A 1 298 ? 11.883 15.305 27.797 1 95.62 298 LYS A C 1
ATOM 2243 O O . LYS A 1 298 ? 12.664 15.875 28.562 1 95.62 298 LYS A O 1
ATOM 2248 N N . GLU A 1 299 ? 12.164 14.195 27.188 1 97.62 299 GLU A N 1
ATOM 2249 C CA . GLU A 1 299 ? 13.391 13.453 27.453 1 97.62 299 GLU A CA 1
ATOM 2250 C C . GLU A 1 299 ? 14.547 13.953 26.594 1 97.62 299 GLU A C 1
ATOM 2252 O O . GLU A 1 299 ? 15.68 13.484 26.734 1 97.62 299 GLU A O 1
ATOM 2257 N N . GLY A 1 300 ? 14.305 14.797 25.719 1 97 300 GLY A N 1
ATOM 2258 C CA . GLY A 1 300 ? 15.328 15.359 24.859 1 97 300 GLY A CA 1
ATOM 2259 C C . GLY A 1 300 ? 15.688 14.461 23.688 1 97 300 GLY A C 1
ATOM 2260 O O . GLY A 1 300 ? 16.688 14.68 23.016 1 97 300 GLY A O 1
ATOM 2261 N N . LYS A 1 301 ? 14.859 13.5 23.406 1 98.31 301 LYS A N 1
ATOM 2262 C CA . LYS A 1 301 ? 15.125 12.516 22.344 1 98.31 301 LYS A CA 1
ATOM 2263 C C . LYS A 1 301 ? 14.484 12.938 21.031 1 98.31 301 LYS A C 1
ATOM 2265 O O . LYS A 1 301 ? 14.805 12.383 19.969 1 98.31 301 LYS A O 1
ATOM 2270 N N . LEU A 1 302 ? 13.609 13.891 21.141 1 98.62 302 LEU A N 1
ATOM 2271 C CA . LEU A 1 302 ? 12.953 14.461 19.969 1 98.62 302 LEU A CA 1
ATOM 2272 C C . LEU A 1 302 ? 12.969 15.984 20.031 1 98.62 302 LEU A C 1
ATOM 2274 O O . LEU A 1 302 ? 12.547 16.578 21.031 1 98.62 302 LEU A O 1
ATOM 2278 N N . LYS A 1 303 ? 13.523 16.562 19.031 1 98.44 303 LYS A N 1
ATOM 2279 C CA . LYS A 1 303 ? 13.562 18.016 18.906 1 98.44 303 LYS A CA 1
ATOM 2280 C C . LYS A 1 303 ? 12.57 18.5 17.844 1 98.44 303 LYS A C 1
ATOM 2282 O O . LYS A 1 303 ? 12.516 17.953 16.75 1 98.44 303 LYS A O 1
ATOM 2287 N N . VAL A 1 304 ? 11.773 19.469 18.234 1 98.62 304 VAL A N 1
ATOM 2288 C CA . VAL A 1 304 ? 10.836 20.078 17.297 1 98.62 304 VAL A CA 1
ATOM 2289 C C . VAL A 1 304 ? 11.258 21.516 17 1 98.62 304 VAL A C 1
ATOM 2291 O O . VAL A 1 304 ? 11.125 22.406 17.844 1 98.62 304 VAL A O 1
ATOM 2294 N N . LEU A 1 305 ? 11.742 21.703 15.797 1 98.62 305 LEU A N 1
ATOM 2295 C CA . LEU A 1 305 ? 12.148 23.031 15.391 1 98.62 305 LEU A CA 1
ATOM 2296 C C . LEU A 1 305 ? 10.961 23.828 14.844 1 98.62 305 LEU A C 1
ATOM 2298 O O . LEU A 1 305 ? 10.18 23.297 14.047 1 98.62 305 LEU A O 1
ATOM 2302 N N . ILE A 1 306 ? 10.805 24.984 15.352 1 98.5 306 ILE A N 1
ATOM 2303 C CA . ILE A 1 306 ? 9.773 25.922 14.93 1 98.5 306 ILE A CA 1
ATOM 2304 C C . ILE A 1 306 ? 10.414 27.094 14.195 1 98.5 306 ILE A C 1
ATOM 2306 O O . ILE A 1 306 ? 11.492 27.562 14.578 1 98.5 306 ILE A O 1
ATOM 2310 N N . ASP A 1 307 ? 9.742 27.5 13.148 1 98.38 307 ASP A N 1
ATOM 2311 C CA . ASP A 1 307 ? 10.227 28.625 12.336 1 98.38 307 ASP A CA 1
ATOM 2312 C C . ASP A 1 307 ? 9.109 29.625 12.055 1 98.38 307 ASP A C 1
ATOM 2314 O O . ASP A 1 307 ? 8.094 29.266 11.453 1 98.38 307 ASP A O 1
ATOM 2318 N N . ASN A 1 308 ? 9.242 30.891 12.484 1 97.12 308 ASN A N 1
ATOM 2319 C CA . ASN A 1 308 ? 8.188 31.859 12.258 1 97.12 308 ASN A CA 1
ATOM 2320 C C . ASN A 1 308 ? 8.562 32.844 11.156 1 97.12 308 ASN A C 1
ATOM 2322 O O . ASN A 1 308 ? 7.793 33.75 10.852 1 97.12 308 ASN A O 1
ATOM 2326 N N . GLY A 1 309 ? 9.773 32.75 10.594 1 97.12 309 GLY A N 1
ATOM 2327 C CA . GLY A 1 309 ? 10.227 33.625 9.516 1 97.12 309 GLY A CA 1
ATOM 2328 C C . GLY A 1 309 ? 10.336 35.062 9.922 1 97.12 309 GLY A C 1
ATOM 2329 O O . GLY A 1 309 ? 10.227 35.969 9.086 1 97.12 309 GLY A O 1
ATOM 2330 N N . GLY A 1 310 ? 10.383 35.344 11.164 1 97.19 310 GLY A N 1
ATOM 2331 C CA . GLY A 1 310 ? 10.414 36.719 11.664 1 97.19 310 GLY A CA 1
ATOM 2332 C C . GLY A 1 310 ? 9.039 37.375 11.727 1 97.19 310 GLY A C 1
ATOM 2333 O O . GLY A 1 310 ? 8.93 38.562 11.898 1 97.19 310 GLY A O 1
ATOM 2334 N N . LEU A 1 311 ? 8.031 36.562 11.648 1 97.5 311 LEU A N 1
ATOM 2335 C CA . LEU A 1 311 ? 6.664 37.062 11.547 1 97.5 311 LEU A CA 1
ATOM 2336 C C . LEU A 1 311 ? 5.926 36.938 12.867 1 97.5 311 LEU A C 1
ATOM 2338 O O . LEU A 1 311 ? 6.191 36 13.641 1 97.5 311 LEU A O 1
ATOM 2342 N N . SER A 1 312 ? 4.992 37.875 13.125 1 97.31 312 SER A N 1
ATOM 2343 C CA . SER A 1 312 ? 4.148 37.844 14.32 1 97.31 312 SER A CA 1
ATOM 2344 C C . SER A 1 312 ? 2.848 38.625 14.102 1 97.31 312 SER A C 1
ATOM 2346 O O . SER A 1 312 ? 2.807 39.562 13.32 1 97.31 312 SER A O 1
ATOM 2348 N N . GLY A 1 313 ? 1.818 38.031 14.812 1 97.5 313 GLY A N 1
ATOM 2349 C CA . GLY A 1 313 ? 0.524 38.688 14.758 1 97.5 313 GLY A CA 1
ATOM 2350 C C . GLY A 1 313 ? -0.393 38.125 13.695 1 97.5 313 GLY A C 1
ATOM 2351 O O . GLY A 1 313 ? 0.075 37.562 12.703 1 97.5 313 GLY A O 1
ATOM 2352 N N . ILE A 1 314 ? -1.622 38.344 13.867 1 97.62 314 ILE A N 1
ATOM 2353 C CA . ILE A 1 314 ? -2.654 37.781 13 1 97.62 314 ILE A CA 1
ATOM 2354 C C . ILE A 1 314 ? -2.492 38.344 11.586 1 97.62 314 ILE A C 1
ATOM 2356 O O . ILE A 1 314 ? -2.766 37.656 10.602 1 97.62 314 ILE A O 1
ATOM 2360 N N . ASP A 1 315 ? -1.976 39.594 11.5 1 97.31 315 ASP A N 1
ATOM 2361 C CA . ASP A 1 315 ? -1.812 40.25 10.211 1 97.31 315 ASP A CA 1
ATOM 2362 C C . ASP A 1 315 ? -0.722 39.594 9.375 1 97.31 315 ASP A C 1
ATOM 2364 O O . ASP A 1 315 ? -0.639 39.812 8.164 1 97.31 315 ASP A O 1
ATOM 2368 N N . SER A 1 316 ? 0.109 38.781 10.031 1 97.25 316 SER A N 1
ATOM 2369 C CA . SER A 1 316 ? 1.266 38.219 9.344 1 97.25 316 SER A CA 1
ATOM 2370 C C . SER A 1 316 ? 1.016 36.75 8.961 1 97.25 316 SER A C 1
ATOM 2372 O O . SER A 1 316 ? 1.877 36.125 8.359 1 97.25 316 SER A O 1
ATOM 2374 N N . VAL A 1 317 ? -0.148 36.25 9.234 1 98.44 317 VAL A N 1
ATOM 2375 C CA . VAL A 1 317 ? -0.406 34.844 9.031 1 98.44 317 VAL A CA 1
ATOM 2376 C C . VAL A 1 317 ? -0.346 34.5 7.543 1 98.44 317 VAL A C 1
ATOM 2378 O O . VAL A 1 317 ? 0.252 33.5 7.148 1 98.44 317 VAL A O 1
ATOM 2381 N N . ALA A 1 318 ? -0.947 35.344 6.676 1 98.38 318 ALA A N 1
ATOM 2382 C CA . ALA A 1 318 ? -0.895 35.094 5.238 1 98.38 318 ALA A CA 1
ATOM 2383 C C . ALA A 1 318 ? 0.546 35.094 4.734 1 98.38 318 ALA A C 1
ATOM 2385 O O . ALA A 1 318 ? 0.913 34.281 3.895 1 98.38 318 ALA A O 1
ATOM 2386 N N . ALA A 1 319 ? 1.366 36 5.246 1 98.06 319 ALA A N 1
ATOM 2387 C CA . ALA A 1 319 ? 2.785 36.031 4.902 1 98.06 319 ALA A CA 1
ATOM 2388 C C . ALA A 1 319 ? 3.48 34.75 5.371 1 98.06 319 ALA A C 1
ATOM 2390 O O . ALA A 1 319 ? 4.418 34.281 4.727 1 98.06 319 ALA A O 1
ATOM 2391 N N . GLY A 1 320 ? 3.018 34.219 6.523 1 98.38 320 GLY A N 1
ATOM 2392 C CA . GLY A 1 320 ? 3.531 32.969 6.992 1 98.38 320 GLY A CA 1
ATOM 2393 C C . GLY A 1 320 ? 3.291 31.812 6.016 1 98.38 320 GLY A C 1
ATOM 2394 O O . GLY A 1 320 ? 4.168 30.984 5.805 1 98.38 320 GLY A O 1
ATOM 2395 N N . VAL A 1 321 ? 2.088 31.797 5.414 1 98.38 321 VAL A N 1
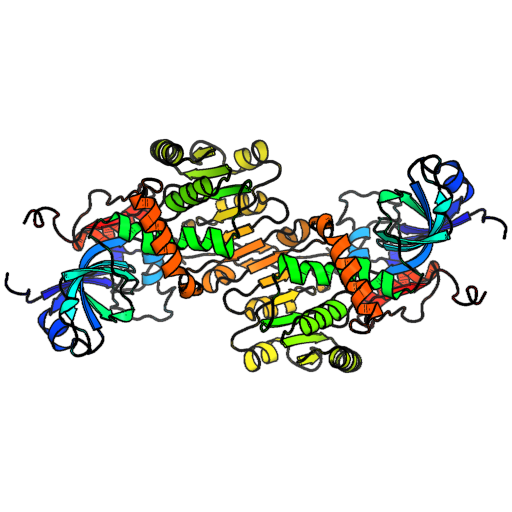ATOM 2396 C CA . VAL A 1 321 ? 1.762 30.797 4.406 1 98.38 321 VAL A CA 1
ATOM 2397 C C . VAL A 1 321 ? 2.699 30.938 3.211 1 98.38 321 VAL A C 1
ATOM 2399 O O . VAL A 1 321 ? 3.256 29.938 2.729 1 98.38 321 VAL A O 1
ATOM 2402 N N . ALA A 1 322 ? 2.898 32.156 2.768 1 97.62 322 ALA A N 1
ATOM 2403 C CA . ALA A 1 322 ? 3.828 32.406 1.673 1 97.62 322 ALA A CA 1
ATOM 2404 C C . ALA A 1 322 ? 5.246 31.984 2.045 1 97.62 322 ALA A C 1
ATOM 2406 O O . ALA A 1 322 ? 5.973 31.438 1.215 1 97.62 322 ALA A O 1
ATOM 2407 N N . TYR A 1 323 ? 5.633 32.281 3.283 1 97.88 323 TYR A N 1
ATOM 2408 C CA . TYR A 1 323 ? 6.957 31.922 3.771 1 97.88 323 TYR A CA 1
ATOM 2409 C C . TYR A 1 323 ? 7.18 30.422 3.686 1 97.88 323 TYR A C 1
ATOM 2411 O O . TYR A 1 323 ? 8.211 29.969 3.191 1 97.88 323 TYR A O 1
ATOM 2419 N N . LEU A 1 324 ? 6.211 29.641 4.105 1 97.94 324 LEU A N 1
ATOM 2420 C CA . LEU A 1 324 ? 6.309 28.188 4.008 1 97.94 324 LEU A CA 1
ATOM 2421 C C . LEU A 1 324 ? 6.512 27.75 2.561 1 97.94 324 LEU A C 1
ATOM 2423 O O . LEU A 1 324 ? 7.398 26.938 2.27 1 97.94 324 LEU A O 1
ATOM 2427 N N . HIS A 1 325 ? 5.742 28.312 1.628 1 96.06 325 HIS A N 1
ATOM 2428 C CA . HIS A 1 325 ? 5.766 27.875 0.234 1 96.06 325 HIS A CA 1
ATOM 2429 C C . HIS A 1 325 ? 7.016 28.391 -0.478 1 96.06 325 HIS A C 1
ATOM 2431 O O . HIS A 1 325 ? 7.348 27.922 -1.569 1 96.06 325 HIS A O 1
ATOM 2437 N N . SER A 1 326 ? 7.75 29.375 0.158 1 95.38 326 SER A N 1
ATOM 2438 C CA . SER A 1 326 ? 9.031 29.812 -0.392 1 95.38 326 SER A CA 1
ATOM 2439 C C . SER A 1 326 ? 10.102 28.75 -0.216 1 95.38 326 SER A C 1
ATOM 2441 O O . SER A 1 326 ? 11.156 28.797 -0.858 1 95.38 326 SER A O 1
ATOM 2443 N N . GLY A 1 327 ? 9.875 27.797 0.729 1 95.19 327 GLY A N 1
ATOM 2444 C CA . GLY A 1 327 ? 10.812 26.719 0.969 1 95.19 327 GLY A CA 1
ATOM 2445 C C . GLY A 1 327 ? 11.984 27.125 1.838 1 95.19 327 GLY A C 1
ATOM 2446 O O . GLY A 1 327 ? 12.945 26.375 1.99 1 95.19 327 GLY A O 1
ATOM 2447 N N . LYS A 1 328 ? 11.914 28.266 2.473 1 96.12 328 LYS A N 1
ATOM 2448 C CA . LYS A 1 328 ? 13.047 28.797 3.234 1 96.12 328 LYS A CA 1
ATOM 2449 C C . LYS A 1 328 ? 12.992 28.328 4.688 1 96.12 328 LYS A C 1
ATOM 2451 O O . LYS A 1 328 ? 13.992 28.391 5.402 1 96.12 328 LYS A O 1
ATOM 2456 N N . ASN A 1 329 ? 11.867 27.906 5.086 1 97.5 329 ASN A N 1
ATOM 2457 C CA . ASN A 1 329 ? 11.688 27.578 6.496 1 97.5 329 ASN A CA 1
ATOM 2458 C C . ASN A 1 329 ? 12.477 26.328 6.883 1 97.5 329 ASN A C 1
ATOM 2460 O O . ASN A 1 329 ? 12.695 25.453 6.051 1 97.5 329 ASN A O 1
ATOM 2464 N N . LYS A 1 330 ? 12.906 26.25 8.078 1 98.12 330 LYS A N 1
ATOM 2465 C CA . LYS A 1 330 ? 13.445 25.078 8.758 1 98.12 330 LYS A CA 1
ATOM 2466 C C . LYS A 1 330 ? 12.523 24.625 9.883 1 98.12 330 LYS A C 1
ATOM 2468 O O . LYS A 1 330 ? 12.398 25.297 10.906 1 98.12 330 LYS A O 1
ATOM 2473 N N . GLY A 1 331 ? 11.953 23.469 9.688 1 98.31 331 GLY A N 1
ATOM 2474 C CA . GLY A 1 331 ? 10.977 22.984 10.648 1 98.31 331 GLY A CA 1
ATOM 2475 C C . GLY A 1 331 ? 9.57 23.484 10.398 1 98.31 331 GLY A C 1
ATOM 2476 O O . GLY A 1 331 ? 9.234 23.844 9.266 1 98.31 331 GLY A O 1
ATOM 2477 N N . LYS A 1 332 ? 8.734 23.438 11.43 1 98.81 332 LYS A N 1
ATOM 2478 C CA . LYS A 1 332 ? 7.324 23.812 11.359 1 98.81 332 LYS A CA 1
ATOM 2479 C C . LYS A 1 332 ? 7.156 25.328 11.414 1 98.81 332 LYS A C 1
ATOM 2481 O O . LYS A 1 332 ? 7.715 26 12.297 1 98.81 332 LYS A O 1
ATOM 2486 N N . VAL A 1 333 ? 6.406 25.891 10.477 1 98.81 333 VAL A N 1
ATOM 2487 C CA . VAL A 1 333 ? 6.117 27.328 10.516 1 98.81 333 VAL A CA 1
ATOM 2488 C C . VAL A 1 333 ? 4.98 27.594 11.5 1 98.81 333 VAL A C 1
ATOM 2490 O O . VAL A 1 333 ? 3.875 27.078 11.344 1 98.81 333 VAL A O 1
ATOM 2493 N N . VAL A 1 334 ? 5.238 28.328 12.531 1 98.75 334 VAL A N 1
ATOM 2494 C CA . VAL A 1 334 ? 4.293 28.719 13.578 1 98.75 334 VAL A CA 1
ATOM 2495 C C . VAL A 1 334 ? 4.336 30.219 13.789 1 98.75 334 VAL A C 1
ATOM 2497 O O . VAL A 1 334 ? 5.402 30.797 14.047 1 98.75 334 VAL A O 1
ATOM 2500 N N . ILE A 1 335 ? 3.213 30.859 13.688 1 98.62 335 ILE A N 1
ATOM 2501 C CA . ILE A 1 335 ? 3.139 32.312 13.836 1 98.62 335 ILE A CA 1
ATOM 2502 C C . ILE A 1 335 ? 2.578 32.656 15.219 1 98.62 335 ILE A C 1
ATOM 2504 O O . ILE A 1 335 ? 1.469 32.25 15.562 1 98.62 335 ILE A O 1
ATOM 2508 N N . PRO A 1 336 ? 3.328 33.375 16.031 1 98.44 336 PRO A N 1
ATOM 2509 C CA . PRO A 1 336 ? 2.764 33.844 17.297 1 98.44 336 PRO A CA 1
ATOM 2510 C C . PRO A 1 336 ? 1.734 34.969 17.094 1 98.44 336 PRO A C 1
ATOM 2512 O O . PRO A 1 336 ? 1.941 35.875 16.281 1 98.44 336 PRO A O 1
ATOM 2515 N N . LEU A 1 337 ? 0.625 34.875 17.75 1 97.62 337 LEU A N 1
ATOM 2516 C CA . LEU A 1 337 ? -0.409 35.906 17.656 1 97.62 337 LEU A CA 1
ATOM 2517 C C . LEU A 1 337 ? -0.26 36.906 18.781 1 97.62 337 LEU A C 1
ATOM 2519 O O . LEU A 1 337 ? -0.776 38.031 18.688 1 97.62 337 LEU A O 1
ATOM 2523 N N . VAL A 1 338 ? 0.265 36.469 19.922 1 85 338 VAL A N 1
ATOM 2524 C CA . VAL A 1 338 ? 0.437 37.375 21.062 1 85 338 VAL A CA 1
ATOM 2525 C C . VAL A 1 338 ? 1.91 37.75 21.219 1 85 338 VAL A C 1
ATOM 2527 O O . VAL A 1 338 ? 2.795 36.969 20.859 1 85 338 VAL A O 1
ATOM 2530 N N . ASP A 1 339 ? 2.16 39.062 21.406 1 67.12 339 ASP A N 1
ATOM 2531 C CA . ASP A 1 339 ? 3.52 39.531 21.609 1 67.12 339 ASP A CA 1
ATOM 2532 C C . ASP A 1 339 ? 4.168 38.875 22.812 1 67.12 339 ASP A C 1
ATOM 2534 O O . ASP A 1 339 ? 3.482 38.5 23.766 1 67.12 339 ASP A O 1
ATOM 2538 N N . GLY A 1 340 ? 4.988 37.906 22.734 1 53.84 340 GLY A N 1
ATOM 2539 C CA . GLY A 1 340 ? 5.73 37.219 23.797 1 53.84 340 GLY A CA 1
ATOM 2540 C C . GLY A 1 340 ? 5.934 38.094 25.031 1 53.84 340 GLY A C 1
ATOM 2541 O O . GLY A 1 340 ? 6.59 37.688 25.984 1 53.84 340 GLY A O 1
ATOM 2542 N N . LYS A 1 341 ? 5.887 39.375 25.141 1 45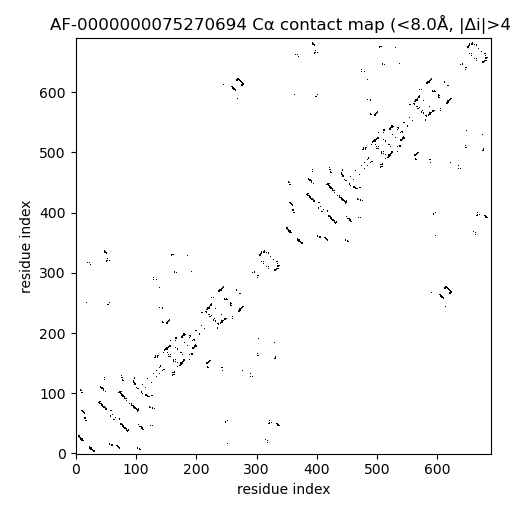.84 341 LYS A N 1
ATOM 2543 C CA . LYS A 1 341 ? 6.312 40.125 26.328 1 45.84 341 LYS A CA 1
ATOM 2544 C C . LYS A 1 341 ? 5.406 39.812 27.516 1 45.84 341 LYS A C 1
ATOM 2546 O O . LYS A 1 341 ? 5.695 40.219 28.641 1 45.84 341 LYS A O 1
ATOM 2551 N N . SER A 1 342 ? 4.133 39.438 27.406 1 39.19 342 SER A N 1
ATOM 2552 C CA . SER A 1 342 ? 3.279 39.562 28.594 1 39.19 342 SER A CA 1
ATOM 2553 C C . SER A 1 342 ? 3.451 38.344 29.516 1 39.19 342 SER A C 1
ATOM 2555 O O . SER A 1 342 ? 2.854 38.312 30.594 1 39.19 342 SER A O 1
ATOM 2557 N N . SER A 1 343 ? 3.85 37.219 29.297 1 34.09 343 SER A N 1
ATOM 2558 C CA . SER A 1 343 ? 3.752 36.188 30.328 1 34.09 343 SER A CA 1
ATOM 2559 C C . SER A 1 343 ? 4.832 36.375 31.391 1 34.09 343 SER A C 1
ATOM 2561 O O . SER A 1 343 ? 5.051 35.469 32.219 1 34.09 343 SER A O 1
ATOM 2563 N N . LYS A 1 344 ? 5.719 37.219 31.297 1 39.97 344 LYS A N 1
ATOM 2564 C CA . LYS A 1 344 ? 6.453 37.312 32.562 1 39.97 344 LYS A CA 1
ATOM 2565 C C . LYS A 1 344 ? 5.57 37.844 33.688 1 39.97 344 LYS A C 1
ATOM 2567 O O . LYS A 1 344 ? 5.707 39 34.062 1 39.97 344 LYS A O 1
ATOM 2572 N N . ILE A 1 345 ? 4.164 37.531 33.562 1 26.7 345 ILE A N 1
ATOM 2573 C CA . ILE A 1 345 ? 3.695 37.844 34.906 1 26.7 345 ILE A CA 1
ATOM 2574 C C . ILE A 1 345 ? 4.094 36.719 35.875 1 26.7 345 ILE A C 1
ATOM 2576 O O . ILE A 1 345 ? 3.889 35.531 35.562 1 26.7 345 ILE A O 1
ATOM 2580 N N . MET B 1 1 ? 10.148 -51.781 -16.516 1 46.91 1 MET B N 1
ATOM 2581 C CA . MET B 1 1 ? 9.961 -51.188 -17.828 1 46.91 1 MET B CA 1
ATOM 2582 C C . MET B 1 1 ? 11.203 -50.406 -18.266 1 46.91 1 MET B C 1
ATOM 2584 O O . MET B 1 1 ? 11.875 -49.812 -17.422 1 46.91 1 MET B O 1
ATOM 2588 N N . SER B 1 2 ? 11.695 -50.688 -19.406 1 63.75 2 SER B N 1
ATOM 2589 C CA . SER B 1 2 ? 12.93 -50.125 -19.938 1 63.75 2 SER B CA 1
ATOM 2590 C C . SER B 1 2 ? 12.867 -48.625 -20 1 63.75 2 SER B C 1
ATOM 2592 O O . SER B 1 2 ? 11.812 -48.031 -20.25 1 63.75 2 SER B O 1
ATOM 2594 N N . ALA B 1 3 ? 13.852 -47.938 -19.422 1 80.69 3 ALA B N 1
ATOM 2595 C CA . ALA B 1 3 ? 13.953 -46.469 -19.5 1 80.69 3 ALA B CA 1
ATOM 2596 C C . ALA B 1 3 ? 13.758 -45.969 -20.938 1 80.69 3 ALA B C 1
ATOM 2598 O O . ALA B 1 3 ? 14.188 -46.625 -21.891 1 80.69 3 ALA B O 1
ATOM 2599 N N . PRO B 1 4 ? 12.969 -44.969 -21.062 1 89.69 4 PRO B N 1
ATOM 2600 C CA . PRO B 1 4 ? 12.758 -44.469 -22.406 1 89.69 4 PRO B CA 1
ATOM 2601 C C . PRO B 1 4 ? 14.031 -43.906 -23.047 1 89.69 4 PRO B C 1
ATOM 2603 O O . PRO B 1 4 ? 14.992 -43.594 -22.344 1 89.69 4 PRO B O 1
ATOM 2606 N N . THR B 1 5 ? 14.109 -43.906 -24.359 1 93.38 5 THR B N 1
ATOM 2607 C CA . THR B 1 5 ? 15.242 -43.375 -25.094 1 93.38 5 THR B CA 1
ATOM 2608 C C . THR B 1 5 ? 15.078 -41.875 -25.281 1 93.38 5 THR B C 1
ATOM 2610 O O . THR B 1 5 ? 16.062 -41.125 -25.328 1 93.38 5 THR B O 1
ATOM 2613 N N . THR B 1 6 ? 13.828 -41.469 -25.484 1 97.06 6 THR B N 1
ATOM 2614 C CA . THR B 1 6 ? 13.508 -40.062 -25.672 1 97.06 6 THR B CA 1
ATOM 2615 C C . THR B 1 6 ? 12.336 -39.656 -24.781 1 97.06 6 THR B C 1
ATOM 2617 O O . THR B 1 6 ? 11.68 -40.5 -24.188 1 97.06 6 THR B O 1
ATOM 2620 N N . PHE B 1 7 ? 12.156 -38.438 -24.609 1 97.19 7 PHE B N 1
ATOM 2621 C CA . PHE B 1 7 ? 10.961 -37.875 -23.984 1 97.19 7 PHE B CA 1
ATOM 2622 C C . PHE B 1 7 ? 10.555 -36.594 -24.672 1 97.19 7 PHE B C 1
ATOM 2624 O O . PHE B 1 7 ? 11.305 -36.031 -25.484 1 97.19 7 PHE B O 1
ATOM 2631 N N . ARG B 1 8 ? 9.352 -36.094 -24.328 1 98.19 8 ARG B N 1
ATOM 2632 C CA . ARG B 1 8 ? 8.789 -34.938 -25.031 1 98.19 8 ARG B CA 1
ATOM 2633 C C . ARG B 1 8 ? 8.641 -33.75 -24.094 1 98.19 8 ARG B C 1
ATOM 2635 O O . ARG B 1 8 ? 8.445 -33.906 -22.891 1 98.19 8 ARG B O 1
ATOM 2642 N N . LYS B 1 9 ? 8.836 -32.562 -24.625 1 98.44 9 LYS B N 1
ATOM 2643 C CA . LYS B 1 9 ? 8.617 -31.312 -23.922 1 98.44 9 LYS B CA 1
ATOM 2644 C C . LYS B 1 9 ? 8.117 -30.234 -24.859 1 98.44 9 LYS B C 1
ATOM 2646 O O . LYS B 1 9 ? 8.109 -30.422 -26.078 1 98.44 9 LYS B O 1
ATOM 2651 N N . LEU B 1 10 ? 7.613 -29.156 -24.328 1 98.69 10 LEU B N 1
ATOM 2652 C CA . LEU B 1 10 ? 7.145 -28.031 -25.109 1 98.69 10 LEU B CA 1
ATOM 2653 C C . LEU B 1 10 ? 8.203 -26.922 -25.156 1 98.69 10 LEU B C 1
ATOM 2655 O O . LEU B 1 10 ? 8.836 -26.625 -24.141 1 98.69 10 LEU B O 1
ATOM 2659 N N . GLN B 1 11 ? 8.43 -26.359 -26.312 1 98.62 11 GLN B N 1
ATOM 2660 C CA . GLN B 1 11 ? 9.352 -25.234 -26.516 1 98.62 11 GLN B CA 1
ATOM 2661 C C . GLN B 1 11 ? 8.688 -24.109 -27.312 1 98.62 11 GLN B C 1
ATOM 2663 O O . GLN B 1 11 ? 7.844 -24.375 -28.172 1 98.62 11 GLN B O 1
ATOM 2668 N N . ALA B 1 12 ? 9.008 -22.938 -26.984 1 98.56 12 ALA B N 1
ATOM 2669 C CA . ALA B 1 12 ? 8.68 -21.812 -27.844 1 98.56 12 ALA B CA 1
ATOM 2670 C C . ALA B 1 12 ? 9.719 -21.641 -28.953 1 98.56 12 ALA B C 1
ATOM 2672 O O . ALA B 1 12 ? 10.914 -21.578 -28.688 1 98.56 12 ALA B O 1
ATOM 2673 N N . PHE B 1 13 ? 9.289 -21.578 -30.141 1 98.19 13 PHE B N 1
ATOM 2674 C CA . PHE B 1 13 ? 10.195 -21.406 -31.281 1 98.19 13 PHE B CA 1
ATOM 2675 C C . PHE B 1 13 ? 10.133 -19.984 -31.812 1 98.19 13 PHE B C 1
ATOM 2677 O O . PHE B 1 13 ? 10.883 -19.625 -32.719 1 98.19 13 PHE B O 1
ATOM 2684 N N . GLU B 1 14 ? 9.281 -19.219 -31.281 1 97.19 14 GLU B N 1
ATOM 2685 C CA . GLU B 1 14 ? 9.133 -17.781 -31.531 1 97.19 14 GLU B CA 1
ATOM 2686 C C . GLU B 1 14 ? 8.664 -17.047 -30.281 1 97.19 14 GLU B C 1
ATOM 2688 O O . GLU B 1 14 ? 8.062 -17.641 -29.391 1 97.19 14 GLU B O 1
ATOM 2693 N N . VAL B 1 15 ? 9.023 -15.742 -30.266 1 95.75 15 VAL B N 1
ATOM 2694 C CA . VAL B 1 15 ? 8.523 -14.898 -29.188 1 95.75 15 VAL B CA 1
ATOM 2695 C C . VAL B 1 15 ? 7.152 -14.344 -29.562 1 95.75 15 VAL B C 1
ATOM 2697 O O . VAL B 1 15 ? 6.969 -13.805 -30.656 1 95.75 15 VAL B O 1
ATOM 2700 N N . GLY B 1 16 ? 6.16 -14.555 -28.719 1 93.75 16 GLY B N 1
ATOM 2701 C CA . GLY B 1 16 ? 4.816 -14.055 -28.969 1 93.75 16 GLY B CA 1
ATOM 2702 C C . GLY B 1 16 ? 3.824 -14.477 -27.891 1 93.75 16 GLY B C 1
ATOM 2703 O O . GLY B 1 16 ? 4.133 -15.312 -27.047 1 93.75 16 GLY B O 1
ATOM 2704 N N . ASN B 1 17 ? 2.625 -13.906 -27.906 1 91.69 17 ASN B N 1
ATOM 2705 C CA . ASN B 1 17 ? 1.663 -14.18 -26.844 1 91.69 17 ASN B CA 1
ATOM 2706 C C . ASN B 1 17 ? 0.567 -15.133 -27.312 1 91.69 17 ASN B C 1
ATOM 2708 O O . ASN B 1 17 ? -0.322 -15.492 -26.531 1 91.69 17 ASN B O 1
ATOM 2712 N N . ASP B 1 18 ? 0.602 -15.477 -28.609 1 93.94 18 ASP B N 1
ATOM 2713 C CA . ASP B 1 18 ? -0.225 -16.594 -29.062 1 93.94 18 ASP B CA 1
ATOM 2714 C C . ASP B 1 18 ? 0.46 -17.922 -28.781 1 93.94 18 ASP B C 1
ATOM 2716 O O . ASP B 1 18 ? 1.162 -18.469 -29.641 1 93.94 18 ASP B O 1
ATOM 2720 N N . PHE B 1 19 ? 0.247 -18.469 -27.656 1 96.75 19 PHE B N 1
ATOM 2721 C CA . PHE B 1 19 ? 0.987 -19.609 -27.109 1 96.75 19 PHE B CA 1
ATOM 2722 C C . PHE B 1 19 ? 0.971 -20.781 -28.078 1 96.75 19 PHE B C 1
ATOM 2724 O O . PHE B 1 19 ? 2.008 -21.391 -28.328 1 96.75 19 PHE B O 1
ATOM 2731 N N . ASN B 1 20 ? -0.178 -21.094 -28.656 1 95.88 20 ASN B N 1
ATOM 2732 C CA . ASN B 1 20 ? -0.325 -22.219 -29.578 1 95.88 20 ASN B CA 1
ATOM 2733 C C . ASN B 1 20 ? 0.522 -22.031 -30.828 1 95.88 20 ASN B C 1
ATOM 2735 O O . ASN B 1 20 ? 1.059 -23 -31.375 1 95.88 20 ASN B O 1
ATOM 2739 N N . LYS B 1 21 ? 0.618 -20.812 -31.266 1 96 21 LYS B N 1
ATOM 2740 C CA . LYS B 1 21 ? 1.318 -20.531 -32.531 1 96 21 LYS B CA 1
ATOM 2741 C C . LYS B 1 21 ? 2.83 -20.516 -32.312 1 96 21 LYS B C 1
ATOM 2743 O O . LYS B 1 21 ? 3.592 -20.781 -33.25 1 96 21 LYS B O 1
ATOM 2748 N N . VAL B 1 22 ? 3.211 -20.234 -31.109 1 97.56 22 VAL B N 1
ATOM 2749 C CA . VAL B 1 22 ? 4.641 -19.984 -30.953 1 97.56 22 VAL B CA 1
ATOM 2750 C C . VAL B 1 22 ? 5.293 -21.172 -30.25 1 97.56 22 VAL B C 1
ATOM 2752 O O . VAL B 1 22 ? 6.5 -21.172 -30 1 97.56 22 VAL B O 1
ATOM 2755 N N . THR B 1 23 ? 4.559 -22.219 -29.875 1 98.56 23 THR B N 1
ATOM 2756 C CA . THR B 1 23 ? 5.125 -23.359 -29.172 1 98.56 23 THR B CA 1
ATOM 2757 C C . THR B 1 23 ? 4.91 -24.641 -29.969 1 98.56 23 THR B C 1
ATOM 2759 O O . THR B 1 23 ? 4.031 -24.703 -30.828 1 98.56 23 THR B O 1
ATOM 2762 N N . LYS B 1 24 ? 5.688 -25.609 -29.719 1 98.44 24 LYS B N 1
ATOM 2763 C CA . LYS B 1 24 ? 5.559 -26.953 -30.312 1 98.44 24 LYS B CA 1
ATOM 2764 C C . LYS B 1 24 ? 6.16 -28.016 -29.391 1 98.44 24 LYS B C 1
ATOM 2766 O O . LYS B 1 24 ? 6.996 -27.703 -28.531 1 98.44 24 LYS B O 1
ATOM 2771 N N . VAL B 1 25 ? 5.699 -29.219 -29.547 1 98.44 25 VAL B N 1
ATOM 2772 C CA . VAL B 1 25 ? 6.266 -30.359 -28.828 1 98.44 25 VAL B CA 1
ATOM 2773 C C . VAL B 1 25 ? 7.504 -30.859 -29.562 1 98.44 25 VAL B C 1
ATOM 2775 O O . VAL B 1 25 ? 7.496 -31 -30.781 1 98.44 25 VAL B O 1
ATOM 2778 N N . VAL B 1 26 ? 8.531 -31.109 -28.844 1 98.44 26 VAL B N 1
ATOM 2779 C CA . VAL B 1 26 ? 9.75 -31.672 -29.406 1 98.44 26 VAL B CA 1
ATOM 2780 C C . VAL B 1 26 ? 10.148 -32.938 -28.641 1 98.44 26 VAL B C 1
ATOM 2782 O O . VAL B 1 26 ? 9.719 -33.125 -27.5 1 98.44 26 VAL B O 1
ATOM 2785 N N . SER B 1 27 ? 10.844 -33.781 -29.266 1 98.19 27 SER B N 1
ATOM 2786 C CA . SER B 1 27 ? 11.414 -34.969 -28.656 1 98.19 27 SER B CA 1
ATOM 2787 C C . SER B 1 27 ? 12.914 -34.781 -28.406 1 98.19 27 SER B C 1
ATOM 2789 O O . SER B 1 27 ? 13.648 -34.344 -29.281 1 98.19 27 SER B O 1
ATOM 2791 N N . VAL B 1 28 ? 13.305 -35.094 -27.25 1 97.75 28 VAL B N 1
ATOM 2792 C CA . VAL B 1 28 ? 14.711 -34.969 -26.891 1 97.75 28 VAL B CA 1
ATOM 2793 C C . VAL B 1 28 ? 15.227 -36.25 -26.266 1 97.75 28 VAL B C 1
ATOM 2795 O O . VAL B 1 28 ? 14.438 -37.125 -25.891 1 97.75 28 VAL B O 1
ATOM 2798 N N . SER B 1 29 ? 16.5 -36.344 -26.156 1 97.81 29 SER B N 1
ATOM 2799 C CA . SER B 1 29 ? 17.141 -37.562 -25.703 1 97.81 29 SER B CA 1
ATOM 2800 C C . SER B 1 29 ? 17.016 -37.75 -24.188 1 97.81 29 SER B C 1
ATOM 2802 O O . SER B 1 29 ? 17.438 -36.875 -23.422 1 97.81 29 SER B O 1
ATOM 2804 N N . TYR B 1 30 ? 16.453 -38.781 -23.766 1 97.38 30 TYR B N 1
ATOM 2805 C CA . TYR B 1 30 ? 16.406 -39.156 -22.359 1 97.38 30 TYR B CA 1
ATOM 2806 C C . TYR B 1 30 ? 17.781 -39.594 -21.875 1 97.38 30 TYR B C 1
ATOM 2808 O O . TYR B 1 30 ? 18.172 -39.281 -20.75 1 97.38 30 TYR B O 1
ATOM 2816 N N . LYS B 1 31 ? 18.469 -40.281 -22.672 1 95.88 31 LYS B N 1
ATOM 2817 C CA . LYS B 1 31 ? 19.812 -40.75 -22.328 1 95.88 31 LYS B CA 1
ATOM 2818 C C . LYS B 1 31 ? 20.734 -39.594 -22 1 95.88 31 LYS B C 1
ATOM 2820 O O . LYS B 1 31 ? 21.469 -39.625 -21 1 95.88 31 LYS B O 1
ATOM 2825 N N . ASP B 1 32 ? 20.625 -38.594 -22.812 1 97.12 32 ASP B N 1
ATOM 2826 C CA . ASP B 1 32 ? 21.453 -37.406 -22.578 1 97.12 32 ASP B CA 1
ATOM 2827 C C . ASP B 1 32 ? 21.094 -36.75 -21.25 1 97.12 32 ASP B C 1
ATOM 2829 O O . ASP B 1 32 ? 21.969 -36.281 -20.531 1 97.12 32 ASP B O 1
ATOM 2833 N N . LEU B 1 33 ? 19.797 -36.719 -20.922 1 97.5 33 LEU B N 1
ATOM 2834 C CA . LEU B 1 33 ? 19.328 -36.156 -19.672 1 97.5 33 LEU B CA 1
ATOM 2835 C C . LEU B 1 33 ? 19.953 -36.844 -18.484 1 97.5 33 LEU B C 1
ATOM 2837 O O . LEU B 1 33 ? 20.469 -36.188 -17.578 1 97.5 33 LEU B O 1
ATOM 2841 N N . ILE B 1 34 ? 20.016 -38.125 -18.531 1 96.81 34 ILE B N 1
ATOM 2842 C CA . ILE B 1 34 ? 20.5 -38.906 -17.422 1 96.81 34 ILE B CA 1
ATOM 2843 C C . ILE B 1 34 ? 22.031 -38.844 -17.359 1 96.81 34 ILE B C 1
ATOM 2845 O O . ILE B 1 34 ? 22.609 -38.656 -16.297 1 96.81 34 ILE B O 1
ATOM 2849 N N . GLN B 1 35 ? 22.688 -38.906 -18.516 1 96.25 35 GLN B N 1
ATOM 2850 C CA . GLN B 1 35 ? 24.141 -38.906 -18.594 1 96.25 35 GLN B CA 1
ATOM 2851 C C . GLN B 1 35 ? 24.734 -37.594 -18.125 1 96.25 35 GLN B C 1
ATOM 2853 O O . GLN B 1 35 ? 25.828 -37.562 -17.562 1 96.25 35 GLN B O 1
ATOM 2858 N N . ASN B 1 36 ? 23.984 -36.531 -18.297 1 97.56 36 ASN B N 1
ATOM 2859 C CA . ASN B 1 36 ? 24.5 -35.219 -17.984 1 97.56 36 ASN B CA 1
ATOM 2860 C C . ASN B 1 36 ? 23.891 -34.688 -16.688 1 97.56 36 ASN B C 1
ATOM 2862 O O . ASN B 1 36 ? 24.031 -33.5 -16.391 1 97.56 36 ASN B O 1
ATOM 2866 N N . LEU B 1 37 ? 23.234 -35.531 -15.969 1 98.19 37 LEU B N 1
ATOM 2867 C CA . LEU B 1 37 ? 22.578 -35.094 -14.734 1 98.19 37 LEU B CA 1
ATOM 2868 C C . LEU B 1 37 ? 23.594 -34.5 -13.758 1 98.19 37 LEU B C 1
ATOM 2870 O O . LEU B 1 37 ? 24.609 -35.156 -13.453 1 98.19 37 LEU B O 1
ATOM 2874 N N . LYS B 1 38 ? 23.359 -33.281 -13.281 1 98.56 38 LYS B N 1
ATOM 2875 C CA . LYS B 1 38 ? 24.25 -32.594 -12.359 1 98.56 38 LYS B CA 1
ATOM 2876 C C . LYS B 1 38 ? 24.25 -33.25 -10.984 1 98.56 38 LYS B C 1
ATOM 2878 O O . LYS B 1 38 ? 23.219 -33.781 -10.555 1 98.56 38 LYS B O 1
ATOM 2883 N N . PRO B 1 39 ? 25.312 -33.094 -10.227 1 98.56 39 PRO B N 1
ATOM 2884 C CA . PRO B 1 39 ? 25.484 -33.812 -8.969 1 98.56 39 PRO B CA 1
ATOM 2885 C C . PRO B 1 39 ? 24.391 -33.469 -7.941 1 98.56 39 PRO B C 1
ATOM 2887 O O . PRO B 1 39 ? 23.969 -34.344 -7.176 1 98.56 39 PRO B O 1
ATOM 2890 N N . ASN B 1 40 ? 23.891 -32.312 -7.941 1 98.75 40 ASN B N 1
ATOM 2891 C CA . ASN B 1 40 ? 22.953 -31.859 -6.918 1 98.75 40 ASN B CA 1
ATOM 2892 C C . ASN B 1 40 ? 21.531 -31.797 -7.461 1 98.75 40 ASN B C 1
ATOM 2894 O O . ASN B 1 40 ? 20.656 -31.188 -6.836 1 98.75 40 ASN B O 1
ATOM 2898 N N . SER B 1 41 ? 21.312 -32.406 -8.602 1 98.81 41 SER B N 1
ATOM 2899 C CA . SER B 1 41 ? 20.016 -32.312 -9.266 1 98.81 41 SER B CA 1
ATOM 2900 C C . SER B 1 41 ? 19.297 -33.656 -9.219 1 98.81 41 SER B C 1
ATOM 2902 O O . SER B 1 41 ? 19.875 -34.656 -8.828 1 98.81 41 SER B O 1
ATOM 2904 N N . VAL B 1 42 ? 18.031 -33.625 -9.469 1 98.81 42 VAL B N 1
ATOM 2905 C CA . VAL B 1 42 ? 17.188 -34.812 -9.648 1 98.81 42 VAL B CA 1
ATOM 2906 C C . VAL B 1 42 ? 16.438 -34.719 -10.977 1 98.81 42 VAL B C 1
ATOM 2908 O O . VAL B 1 42 ? 16.328 -33.625 -11.547 1 98.81 42 VAL B O 1
ATOM 2911 N N . VAL B 1 43 ? 16 -35.844 -11.477 1 98.75 43 VAL B N 1
ATOM 2912 C CA . VAL B 1 43 ? 15.094 -35.875 -12.617 1 98.75 43 VAL B CA 1
ATOM 2913 C C . VAL B 1 43 ? 13.68 -36.219 -12.133 1 98.75 43 VAL B C 1
ATOM 2915 O O . VAL B 1 43 ? 13.484 -37.219 -11.445 1 98.75 43 VAL B O 1
ATOM 2918 N N . VAL B 1 44 ? 12.758 -35.438 -12.461 1 98.62 44 VAL B N 1
ATOM 2919 C CA . VAL B 1 44 ? 11.367 -35.656 -12.102 1 98.62 44 VAL B CA 1
ATOM 2920 C C . VAL B 1 44 ? 10.57 -36.094 -13.336 1 98.62 44 VAL B C 1
ATOM 2922 O O . VAL B 1 44 ? 10.625 -35.438 -14.375 1 98.62 44 VAL B O 1
ATOM 2925 N N . LYS B 1 45 ? 9.93 -37.219 -13.258 1 98.38 45 LYS B N 1
ATOM 2926 C CA . LYS B 1 45 ? 8.891 -37.562 -14.211 1 98.38 45 LYS B CA 1
ATOM 2927 C C . LYS B 1 45 ? 7.57 -36.875 -13.891 1 98.38 45 LYS B C 1
ATOM 2929 O O . LYS B 1 45 ? 6.934 -37.188 -12.875 1 98.38 45 LYS B O 1
ATOM 2934 N N . ASN B 1 46 ? 7.172 -36.031 -14.75 1 98.5 46 ASN B N 1
ATOM 2935 C CA . ASN B 1 46 ? 5.973 -35.219 -14.477 1 98.5 46 ASN B CA 1
ATOM 2936 C C . ASN B 1 46 ? 4.703 -36.031 -14.75 1 98.5 46 ASN B C 1
ATOM 2938 O O . ASN B 1 46 ? 4.586 -36.688 -15.797 1 98.5 46 ASN B O 1
ATOM 2942 N N . PHE B 1 47 ? 3.803 -36 -13.789 1 98.38 47 PHE B N 1
ATOM 2943 C CA . PHE B 1 47 ? 2.48 -36.594 -13.953 1 98.38 47 PHE B CA 1
ATOM 2944 C C . PHE B 1 47 ? 1.47 -35.531 -14.414 1 98.38 47 PHE B C 1
ATOM 2946 O O . PHE B 1 47 ? 0.579 -35.844 -15.211 1 98.38 47 PHE B O 1
ATOM 2953 N N . TYR B 1 48 ? 1.575 -34.344 -13.867 1 98.62 48 TYR B N 1
ATOM 2954 C CA . TYR B 1 48 ? 0.679 -33.219 -14.125 1 98.62 48 TYR B CA 1
ATOM 2955 C C . TYR B 1 48 ? 1.466 -31.938 -14.344 1 98.62 48 TYR B C 1
ATOM 2957 O O . TYR B 1 48 ? 2.512 -31.734 -13.727 1 98.62 48 TYR B O 1
ATOM 2965 N N . VAL B 1 49 ? 1.008 -31.109 -15.242 1 98.81 49 VAL B N 1
ATOM 2966 C CA . VAL B 1 49 ? 1.543 -29.75 -15.367 1 98.81 49 VAL B CA 1
ATOM 2967 C C . VAL B 1 49 ? 0.444 -28.734 -15.078 1 98.81 49 VAL B C 1
ATOM 2969 O O . VAL B 1 49 ? -0.72 -28.953 -15.422 1 98.81 49 VAL B O 1
ATOM 2972 N N . GLY B 1 50 ? 0.792 -27.719 -14.344 1 98.75 50 GLY B N 1
ATOM 2973 C CA . GLY B 1 50 ? -0.142 -26.656 -14.055 1 98.75 50 GLY B CA 1
ATOM 2974 C C . GLY B 1 50 ? -0.1 -25.531 -15.07 1 98.75 50 GLY B C 1
ATOM 2975 O O . GLY B 1 50 ? 0.979 -25.094 -15.477 1 98.75 50 GLY B O 1
ATOM 2976 N N . ILE B 1 51 ? -1.266 -25.109 -15.539 1 98.69 51 ILE B N 1
ATOM 2977 C CA . ILE B 1 51 ? -1.371 -24.016 -16.5 1 98.69 51 ILE B CA 1
ATOM 2978 C C . ILE B 1 51 ? -1.634 -22.703 -15.758 1 98.69 51 ILE B C 1
ATOM 2980 O O . ILE B 1 51 ? -2.457 -22.656 -14.836 1 98.69 51 ILE B O 1
ATOM 2984 N N . ASN B 1 52 ? -0.917 -21.703 -16.094 1 97.44 52 ASN B N 1
ATOM 2985 C CA . ASN B 1 52 ? -1.096 -20.359 -15.539 1 97.44 52 ASN B CA 1
ATOM 2986 C C . ASN B 1 52 ? -1.451 -19.344 -16.625 1 97.44 52 ASN B C 1
ATOM 2988 O O . ASN B 1 52 ? -1.009 -19.469 -17.766 1 97.44 52 ASN B O 1
ATOM 2992 N N . ALA B 1 53 ? -2.23 -18.359 -16.219 1 96.25 53 ALA B N 1
ATOM 2993 C CA . ALA B 1 53 ? -2.568 -17.297 -17.156 1 96.25 53 ALA B CA 1
ATOM 2994 C C . ALA B 1 53 ? -1.309 -16.641 -17.719 1 96.25 53 ALA B C 1
ATOM 2996 O O . ALA B 1 53 ? -1.276 -16.234 -18.875 1 96.25 53 ALA B O 1
ATOM 2997 N N . SER B 1 54 ? -0.24 -16.594 -16.969 1 94.5 54 SER B N 1
ATOM 2998 C CA . SER B 1 54 ? 0.983 -15.867 -17.297 1 94.5 54 SER B CA 1
ATOM 2999 C C . SER B 1 54 ? 1.872 -16.688 -18.234 1 94.5 54 SER B C 1
ATOM 3001 O O . SER B 1 54 ? 2.902 -16.188 -18.703 1 94.5 54 SER B O 1
ATOM 3003 N N . ASP B 1 55 ? 1.548 -17.875 -18.562 1 97 55 ASP B N 1
ATOM 3004 C CA . ASP B 1 55 ? 2.352 -18.672 -19.5 1 97 55 ASP B CA 1
ATOM 3005 C C . ASP B 1 55 ? 2.529 -17.938 -20.828 1 97 55 ASP B C 1
ATOM 3007 O O . ASP B 1 55 ? 3.598 -18 -21.438 1 97 55 ASP B O 1
ATOM 3011 N N . ILE B 1 56 ? 1.514 -17.219 -21.203 1 96.31 56 ILE B N 1
ATOM 3012 C CA . ILE B 1 56 ? 1.585 -16.516 -22.484 1 96.31 56 ILE B CA 1
ATOM 3013 C C . ILE B 1 56 ? 2.502 -15.312 -22.359 1 96.31 56 ILE B C 1
ATOM 3015 O O . ILE B 1 56 ? 3.074 -14.852 -23.359 1 96.31 56 ILE B O 1
ATOM 3019 N N . ASN B 1 57 ? 2.613 -14.75 -21.172 1 94.31 57 ASN B N 1
ATOM 3020 C CA . ASN B 1 57 ? 3.551 -13.656 -20.953 1 94.31 57 ASN B CA 1
ATOM 3021 C C . ASN B 1 57 ? 5 -14.133 -21.031 1 94.31 57 ASN B C 1
ATOM 3023 O O . ASN B 1 57 ? 5.879 -13.383 -21.469 1 94.31 57 ASN B O 1
ATOM 3027 N N . PHE B 1 58 ? 5.219 -15.32 -20.609 1 94.94 58 PHE B N 1
ATOM 3028 C CA . PHE B 1 58 ? 6.562 -15.883 -20.688 1 94.94 58 PHE B CA 1
ATOM 3029 C C . PHE B 1 58 ? 7.004 -16.047 -22.141 1 94.94 58 PHE B C 1
ATOM 3031 O O . PHE B 1 58 ? 8.109 -15.641 -22.5 1 94.94 58 PHE B O 1
ATOM 3038 N N . THR B 1 59 ? 6.141 -16.562 -22.984 1 95.88 59 THR B N 1
ATOM 3039 C CA . THR B 1 59 ? 6.496 -16.781 -24.375 1 95.88 59 THR B CA 1
ATOM 3040 C C . THR B 1 59 ? 6.613 -15.445 -25.109 1 95.88 59 THR B C 1
ATOM 3042 O O . THR B 1 59 ? 7.238 -15.367 -26.172 1 95.88 59 THR B O 1
ATOM 3045 N N . ASN B 1 60 ? 6.039 -14.477 -24.594 1 94.19 60 ASN B N 1
ATOM 3046 C CA . ASN B 1 60 ? 6.113 -13.148 -25.188 1 94.19 60 ASN B CA 1
ATOM 3047 C C . ASN B 1 60 ? 7.332 -12.383 -24.688 1 94.19 60 ASN B C 1
ATOM 3049 O O . ASN B 1 60 ? 7.461 -11.18 -24.938 1 94.19 60 ASN B O 1
ATOM 3053 N N . GLY B 1 61 ? 8.164 -12.977 -23.844 1 92.19 61 GLY B N 1
ATOM 3054 C CA . GLY B 1 61 ? 9.438 -12.406 -23.438 1 92.19 61 GLY B CA 1
ATOM 3055 C C . GLY B 1 61 ? 9.305 -11.383 -22.328 1 92.19 61 GLY B C 1
ATOM 3056 O O . GLY B 1 61 ? 10.203 -10.57 -22.109 1 92.19 61 GLY B O 1
ATOM 3057 N N . LYS B 1 62 ? 8.211 -11.367 -21.609 1 87.75 62 LYS B N 1
ATOM 3058 C CA . LYS B 1 62 ? 7.973 -10.336 -20.594 1 87.75 62 LYS B CA 1
ATOM 3059 C C . LYS B 1 62 ? 8.781 -10.609 -19.328 1 87.75 62 LYS B C 1
ATOM 3061 O O . LYS B 1 62 ? 9.125 -9.68 -18.594 1 87.75 62 LYS B O 1
ATOM 3066 N N . TYR B 1 63 ? 9.117 -11.836 -19.062 1 86.94 63 TYR B N 1
ATOM 3067 C CA . TYR B 1 63 ? 9.82 -12.188 -17.828 1 86.94 63 TYR B CA 1
ATOM 3068 C C . TYR B 1 63 ? 11.328 -12.18 -18.047 1 86.94 63 TYR B C 1
ATOM 3070 O O . TYR B 1 63 ? 12.094 -11.961 -17.109 1 86.94 63 TYR B O 1
ATOM 3078 N N . ILE B 1 64 ? 11.75 -12.531 -19.219 1 90.75 64 ILE B N 1
ATOM 3079 C CA . ILE B 1 64 ? 13.156 -12.531 -19.594 1 90.75 64 ILE B CA 1
ATOM 3080 C C . ILE B 1 64 ? 13.352 -11.703 -20.859 1 90.75 64 ILE B C 1
ATOM 3082 O O . ILE B 1 64 ? 13.336 -12.242 -21.969 1 90.75 64 ILE B O 1
ATOM 3086 N N . PRO B 1 65 ? 13.602 -10.508 -20.625 1 88.56 65 PRO B N 1
ATOM 3087 C CA . PRO B 1 65 ? 13.766 -9.664 -21.812 1 88.56 65 PRO B CA 1
ATOM 3088 C C . PRO B 1 65 ? 14.906 -10.133 -22.719 1 88.56 65 PRO B C 1
ATOM 3090 O O . PRO B 1 65 ? 15.992 -10.445 -22.234 1 88.56 65 PRO B O 1
ATOM 3093 N N . GLY B 1 66 ? 14.656 -10.25 -23.969 1 92.44 66 GLY B N 1
ATOM 3094 C CA . GLY B 1 66 ? 15.664 -10.633 -24.953 1 92.44 66 GLY B CA 1
ATOM 3095 C C . GLY B 1 66 ? 15.828 -12.133 -25.094 1 92.44 66 GLY B C 1
ATOM 3096 O O . GLY B 1 66 ? 16.766 -12.602 -25.734 1 92.44 66 GLY B O 1
ATOM 3097 N N . ILE B 1 67 ? 14.961 -12.844 -24.5 1 94.31 67 ILE B N 1
ATOM 3098 C CA . ILE B 1 67 ? 15.031 -14.297 -24.578 1 94.31 67 ILE B CA 1
ATOM 3099 C C . ILE B 1 67 ? 15.062 -14.734 -26.047 1 94.31 67 ILE B C 1
ATOM 3101 O O . ILE B 1 67 ? 14.367 -14.156 -26.891 1 94.31 67 ILE B O 1
ATOM 3105 N N . LYS B 1 68 ? 15.836 -15.742 -26.375 1 96.88 68 LYS B N 1
ATOM 3106 C CA . LYS B 1 68 ? 15.992 -16.234 -27.734 1 96.88 68 LYS B CA 1
ATOM 3107 C C . LYS B 1 68 ? 15.414 -17.656 -27.875 1 96.88 68 LYS B C 1
ATOM 3109 O O . LYS B 1 68 ? 15.773 -18.547 -27.109 1 96.88 68 LYS B O 1
ATOM 3114 N N . PRO B 1 69 ? 14.547 -17.828 -28.891 1 97.12 69 PRO B N 1
ATOM 3115 C CA . PRO B 1 69 ? 14.055 -19.172 -29.156 1 97.12 69 PRO B CA 1
ATOM 3116 C C . PRO B 1 69 ? 15.125 -20.078 -29.75 1 97.12 69 PRO B C 1
ATOM 3118 O O . PRO B 1 69 ? 16.078 -19.594 -30.375 1 97.12 69 PRO B O 1
ATOM 3121 N N . PRO B 1 70 ? 14.992 -21.391 -29.641 1 97.81 70 PRO B N 1
ATOM 3122 C CA . PRO B 1 70 ? 13.93 -22.047 -28.875 1 97.81 70 PRO B CA 1
ATOM 3123 C C . PRO B 1 70 ? 14.188 -22.031 -27.359 1 97.81 70 PRO B C 1
ATOM 3125 O O . PRO B 1 70 ? 15.344 -22.031 -26.938 1 97.81 70 PRO B O 1
ATOM 3128 N N . PHE B 1 71 ? 13.219 -21.938 -26.547 1 98 71 PHE B N 1
ATOM 3129 C CA . PHE B 1 71 ? 13.344 -22.047 -25.094 1 98 71 PHE B CA 1
ATOM 3130 C C . PHE B 1 71 ? 12.188 -22.844 -24.516 1 98 71 PHE B C 1
ATOM 3132 O O . PHE B 1 71 ? 11.102 -22.891 -25.094 1 98 71 PHE B O 1
ATOM 3139 N N . ASP B 1 72 ? 12.422 -23.562 -23.391 1 98.19 72 ASP B N 1
ATOM 3140 C CA . ASP B 1 72 ? 11.43 -24.391 -22.719 1 98.19 72 ASP B CA 1
ATOM 3141 C C . ASP B 1 72 ? 10.383 -23.516 -22.016 1 98.19 72 ASP B C 1
ATOM 3143 O O . ASP B 1 72 ? 10.688 -22.406 -21.562 1 98.19 72 ASP B O 1
ATOM 3147 N N . VAL B 1 73 ? 9.156 -24 -21.953 1 98.56 73 VAL B N 1
ATOM 3148 C CA . VAL B 1 73 ? 8.07 -23.188 -21.406 1 98.56 73 VAL B CA 1
ATOM 3149 C C . VAL B 1 73 ? 7.355 -23.969 -20.312 1 98.56 73 VAL B C 1
ATOM 3151 O O . VAL B 1 73 ? 7.551 -25.172 -20.156 1 98.56 73 VAL B O 1
ATOM 3154 N N . GLY B 1 74 ? 6.555 -23.219 -19.547 1 98.25 74 GLY B N 1
ATOM 3155 C CA . GLY B 1 74 ? 5.84 -23.766 -18.391 1 98.25 74 GLY B CA 1
ATOM 3156 C C . GLY B 1 74 ? 6.492 -23.422 -17.062 1 98.25 74 GLY B C 1
ATOM 3157 O O . GLY B 1 74 ? 7.707 -23.219 -17 1 98.25 74 GLY B O 1
ATOM 3158 N N . PHE B 1 75 ? 5.688 -23.531 -15.922 1 97.88 75 PHE B N 1
ATOM 3159 C CA . PHE B 1 75 ? 6.199 -22.984 -14.672 1 97.88 75 PHE B CA 1
ATOM 3160 C C . PHE B 1 75 ? 6.188 -24.031 -13.578 1 97.88 75 PHE B C 1
ATOM 3162 O O . PHE B 1 75 ? 6.949 -23.938 -12.609 1 97.88 75 PHE B O 1
ATOM 3169 N N . GLU B 1 76 ? 5.203 -24.984 -13.656 1 98.56 76 GLU B N 1
ATOM 3170 C CA . GLU B 1 76 ? 5.066 -25.844 -12.484 1 98.56 76 GLU B CA 1
ATOM 3171 C C . GLU B 1 76 ? 4.566 -27.234 -12.883 1 98.56 76 GLU B C 1
ATOM 3173 O O . GLU B 1 76 ? 3.914 -27.391 -13.914 1 98.56 76 GLU B O 1
ATOM 3178 N N . ALA B 1 77 ? 4.918 -28.156 -12.016 1 98.75 77 ALA B N 1
ATOM 3179 C CA . ALA B 1 77 ? 4.52 -29.547 -12.266 1 98.75 77 ALA B CA 1
ATOM 3180 C C . ALA B 1 77 ? 4.531 -30.359 -10.984 1 98.75 77 ALA B C 1
ATOM 3182 O O . ALA B 1 77 ? 5.039 -29.906 -9.953 1 98.75 77 ALA B O 1
ATOM 3183 N N . LEU B 1 78 ? 3.814 -31.422 -11.039 1 98.69 78 LEU B N 1
ATOM 3184 C CA . LEU B 1 78 ? 3.803 -32.5 -10.047 1 98.69 78 LEU B CA 1
ATOM 3185 C C . LEU B 1 78 ? 4.258 -33.812 -10.648 1 98.69 78 LEU B C 1
ATOM 3187 O O . LEU B 1 78 ? 3.801 -34.188 -11.734 1 98.69 78 LEU B O 1
ATOM 3191 N N . GLY B 1 79 ? 5.195 -34.469 -10 1 98.31 79 GLY B N 1
ATOM 3192 C CA . GLY B 1 79 ? 5.684 -35.719 -10.516 1 98.31 79 GLY B CA 1
ATOM 3193 C C . GLY B 1 79 ? 6.41 -36.562 -9.477 1 98.31 79 GLY B C 1
ATOM 3194 O O . GLY B 1 79 ? 6.105 -36.469 -8.281 1 98.31 79 GLY B O 1
ATOM 3195 N N . GLU B 1 80 ? 7.238 -37.375 -10.023 1 98.25 80 GLU B N 1
ATOM 3196 C CA . GLU B 1 80 ? 8.008 -38.312 -9.203 1 98.25 80 GLU B CA 1
ATOM 3197 C C . GLU B 1 80 ? 9.492 -38.25 -9.562 1 98.25 80 GLU B C 1
ATOM 3199 O O . GLU B 1 80 ? 9.852 -38.219 -10.734 1 98.25 80 GLU B O 1
ATOM 3204 N N . ILE B 1 81 ? 10.32 -38.312 -8.5 1 98.62 81 ILE B N 1
ATOM 3205 C CA . ILE B 1 81 ? 11.75 -38.406 -8.758 1 98.62 81 ILE B CA 1
ATOM 3206 C C . ILE B 1 81 ? 12.094 -39.781 -9.312 1 98.62 81 ILE B C 1
ATOM 3208 O O . ILE B 1 81 ? 11.781 -40.812 -8.695 1 98.62 81 ILE B O 1
ATOM 3212 N N . VAL B 1 82 ? 12.82 -39.812 -10.477 1 98 82 VAL B N 1
ATOM 3213 C CA . VAL B 1 82 ? 13.102 -41.094 -11.102 1 98 82 VAL B CA 1
ATOM 3214 C C . VAL B 1 82 ? 14.609 -41.281 -11.219 1 98 82 VAL B C 1
ATOM 3216 O O . VAL B 1 82 ? 15.086 -42.406 -11.469 1 98 82 VAL B O 1
ATOM 3219 N N . ALA B 1 83 ? 15.391 -40.25 -11.055 1 98.19 83 ALA B N 1
ATOM 3220 C CA . ALA B 1 83 ? 16.844 -40.281 -11.047 1 98.19 83 ALA B CA 1
ATOM 3221 C C . ALA B 1 83 ? 17.438 -39.188 -10.172 1 98.19 83 ALA B C 1
ATOM 3223 O O . ALA B 1 83 ? 16.797 -38.125 -9.969 1 98.19 83 ALA B O 1
ATOM 3224 N N . VAL B 1 84 ? 18.594 -39.438 -9.617 1 98.5 84 VAL B N 1
ATOM 3225 C CA . VAL B 1 84 ? 19.234 -38.5 -8.734 1 98.5 84 VAL B CA 1
ATOM 3226 C C . VAL B 1 84 ? 20.703 -38.312 -9.133 1 98.5 84 VAL B C 1
ATOM 3228 O O . VAL B 1 84 ? 21.328 -39.281 -9.625 1 98.5 84 VAL B O 1
ATOM 3231 N N . GLY B 1 85 ? 21.203 -37.125 -8.922 1 98.31 85 GLY B N 1
ATOM 3232 C CA . GLY B 1 85 ? 22.625 -36.875 -9.117 1 98.31 85 GLY B CA 1
ATOM 3233 C C . GLY B 1 85 ? 23.5 -37.531 -8.062 1 98.31 85 GLY B C 1
ATOM 3234 O O . GLY B 1 85 ? 22.984 -38.062 -7.074 1 98.31 85 GLY B O 1
ATOM 3235 N N . SER B 1 86 ? 24.844 -37.406 -8.258 1 97.94 86 SER B N 1
ATOM 3236 C CA . SER B 1 86 ? 25.812 -38.156 -7.449 1 97.94 86 SER B CA 1
ATOM 3237 C C . SER B 1 86 ? 25.797 -37.656 -6.004 1 97.94 86 SER B C 1
ATOM 3239 O O . SER B 1 86 ? 26.188 -38.406 -5.094 1 97.94 86 SER B O 1
ATOM 3241 N N . ASN B 1 87 ? 25.359 -36.375 -5.789 1 98.38 87 ASN B N 1
ATOM 3242 C CA . ASN B 1 87 ? 25.375 -35.812 -4.441 1 98.38 87 ASN B CA 1
ATOM 3243 C C . ASN B 1 87 ? 24.016 -35.938 -3.77 1 98.38 87 ASN B C 1
ATOM 3245 O O . ASN B 1 87 ? 23.797 -35.344 -2.701 1 98.38 87 ASN B O 1
ATOM 3249 N N . VAL B 1 88 ? 23.062 -36.562 -4.391 1 98.44 88 VAL B N 1
ATOM 3250 C CA . VAL B 1 88 ? 21.719 -36.719 -3.842 1 98.44 88 VAL B CA 1
ATOM 3251 C C . VAL B 1 88 ? 21.484 -38.188 -3.498 1 98.44 88 VAL B C 1
ATOM 3253 O O . VAL B 1 88 ? 21.844 -39.094 -4.273 1 98.44 88 VAL B O 1
ATOM 3256 N N . SER B 1 89 ? 20.969 -38.5 -2.355 1 98 89 SER B N 1
ATOM 3257 C CA . SER B 1 89 ? 20.719 -39.844 -1.894 1 98 89 SER B CA 1
ATOM 3258 C C . SER B 1 89 ? 19.75 -40.594 -2.812 1 98 89 SER B C 1
ATOM 3260 O O . SER B 1 89 ? 18.703 -40.031 -3.189 1 98 89 SER B O 1
ATOM 3262 N N . LYS B 1 90 ? 19.922 -41.844 -3.076 1 97.62 90 LYS B N 1
ATOM 3263 C CA . LYS B 1 90 ? 19.062 -42.688 -3.924 1 97.62 90 LYS B CA 1
ATOM 3264 C C . LYS B 1 90 ? 17.719 -42.938 -3.262 1 97.62 90 LYS B C 1
ATOM 3266 O O . LYS B 1 90 ? 16.766 -43.375 -3.924 1 97.62 90 LYS B O 1
ATOM 3271 N N . ASP B 1 91 ? 17.656 -42.688 -1.99 1 97.44 91 ASP B N 1
ATOM 3272 C CA . ASP B 1 91 ? 16.406 -42.906 -1.261 1 97.44 91 ASP B CA 1
ATOM 3273 C C . ASP B 1 91 ? 15.336 -41.938 -1.69 1 97.44 91 ASP B C 1
ATOM 3275 O O . ASP B 1 91 ? 14.156 -42.094 -1.367 1 97.44 91 ASP B O 1
ATOM 3279 N N . LYS B 1 92 ? 15.734 -40.875 -2.395 1 97.94 92 LYS B N 1
ATOM 3280 C CA . LYS B 1 92 ? 14.789 -39.875 -2.873 1 97.94 92 LYS B CA 1
ATOM 3281 C C . LYS B 1 92 ? 14.008 -40.375 -4.082 1 97.94 92 LYS B C 1
ATOM 3283 O O . LYS B 1 92 ? 12.961 -39.844 -4.426 1 97.94 92 LYS B O 1
ATOM 3288 N N . ILE B 1 93 ? 14.523 -41.375 -4.789 1 98.06 93 ILE B N 1
ATOM 3289 C CA . ILE B 1 93 ? 13.836 -41.938 -5.949 1 98.06 93 ILE B CA 1
ATOM 3290 C C . ILE B 1 93 ? 12.484 -42.5 -5.527 1 98.06 93 ILE B C 1
ATOM 3292 O O . ILE B 1 93 ? 12.375 -43.188 -4.516 1 98.06 93 ILE B O 1
ATOM 3296 N N . GLY B 1 94 ? 11.469 -42.125 -6.25 1 97.81 94 GLY B N 1
ATOM 3297 C CA . GLY B 1 94 ? 10.125 -42.594 -5.926 1 97.81 94 GLY B CA 1
ATOM 3298 C C . GLY B 1 94 ? 9.312 -41.562 -5.168 1 97.81 94 GLY B C 1
ATOM 3299 O O . GLY B 1 94 ? 8.094 -41.688 -5.062 1 97.81 94 GLY B O 1
ATOM 3300 N N . SER B 1 95 ? 9.961 -40.5 -4.672 1 97.94 95 SER B N 1
ATOM 3301 C CA . SER B 1 95 ? 9.273 -39.469 -3.934 1 97.94 95 SER B CA 1
ATOM 3302 C C . SER B 1 95 ? 8.43 -38.594 -4.867 1 97.94 95 SER B C 1
ATOM 3304 O O . SER B 1 95 ? 8.875 -38.219 -5.957 1 97.94 95 SER B O 1
ATOM 3306 N N . HIS B 1 96 ? 7.18 -38.312 -4.41 1 98 96 HIS B N 1
ATOM 3307 C CA . HIS B 1 96 ? 6.359 -37.344 -5.121 1 98 96 HIS B CA 1
ATOM 3308 C C . HIS B 1 96 ? 6.762 -35.906 -4.758 1 98 96 HIS B C 1
ATOM 3310 O O . HIS B 1 96 ? 7.012 -35.594 -3.59 1 98 96 HIS B O 1
ATOM 3316 N N . VAL B 1 97 ? 6.836 -35.062 -5.805 1 98.38 97 VAL B N 1
ATOM 3317 C CA . VAL B 1 97 ? 7.285 -33.688 -5.574 1 98.38 97 VAL B CA 1
ATOM 3318 C C . VAL B 1 97 ? 6.484 -32.719 -6.445 1 98.38 97 VAL B C 1
ATOM 3320 O O . VAL B 1 97 ? 5.953 -33.125 -7.488 1 98.38 97 VAL B O 1
ATOM 3323 N N . ILE B 1 98 ? 6.289 -31.578 -6 1 98.31 98 ILE B N 1
ATOM 3324 C CA . ILE B 1 98 ? 5.863 -30.438 -6.809 1 98.31 98 ILE B CA 1
ATOM 3325 C C . ILE B 1 98 ? 7 -29.422 -6.906 1 98.31 98 ILE B C 1
ATOM 3327 O O . ILE B 1 98 ? 7.875 -29.375 -6.039 1 98.31 98 ILE B O 1
ATOM 3331 N N . TYR B 1 99 ? 7.016 -28.641 -7.992 1 98.06 99 TYR B N 1
ATOM 3332 C CA . TYR B 1 99 ? 8.078 -27.656 -8.148 1 98.06 99 TYR B CA 1
ATOM 3333 C C . TYR B 1 99 ? 7.641 -26.547 -9.094 1 98.06 99 TYR B C 1
ATOM 3335 O O . TYR B 1 99 ? 6.66 -26.688 -9.828 1 98.06 99 TYR B O 1
ATOM 3343 N N . THR B 1 100 ? 8.305 -25.422 -8.953 1 97.62 100 THR B N 1
ATOM 3344 C CA . THR B 1 100 ? 8.242 -24.344 -9.945 1 97.62 100 THR B CA 1
ATOM 3345 C C . THR B 1 100 ? 9.594 -24.172 -10.641 1 97.62 100 THR B C 1
ATOM 3347 O O . THR B 1 100 ? 10.633 -24.125 -9.984 1 97.62 100 THR B O 1
ATOM 3350 N N . GLN B 1 101 ? 9.594 -24.156 -11.93 1 96.88 101 GLN B N 1
ATOM 3351 C CA . GLN B 1 101 ? 10.773 -23.922 -12.758 1 96.88 101 GLN B CA 1
ATOM 3352 C C . GLN B 1 101 ? 10.375 -23.672 -14.211 1 96.88 101 GLN B C 1
ATOM 3354 O O . GLN B 1 101 ? 9.477 -24.328 -14.742 1 96.88 101 GLN B O 1
ATOM 3359 N N . TYR B 1 102 ? 11.094 -22.734 -14.844 1 96.12 102 TYR B N 1
ATOM 3360 C CA . TYR B 1 102 ? 10.875 -22.578 -16.281 1 96.12 102 TYR B CA 1
ATOM 3361 C C . TYR B 1 102 ? 11.18 -23.875 -17.016 1 96.12 102 TYR B C 1
ATOM 3363 O O . TYR B 1 102 ? 12.164 -24.562 -16.703 1 96.12 102 TYR B O 1
ATOM 3371 N N . GLY B 1 103 ? 10.289 -24.266 -17.875 1 97.94 103 GLY B N 1
ATOM 3372 C CA . GLY B 1 103 ? 10.477 -25.484 -18.641 1 97.94 103 GLY B CA 1
ATOM 3373 C C . GLY B 1 103 ? 9.695 -26.656 -18.078 1 97.94 103 GLY B C 1
ATOM 3374 O O . GLY B 1 103 ? 9.898 -27.797 -18.484 1 97.94 103 GLY B O 1
ATOM 3375 N N . ALA B 1 104 ? 8.789 -26.406 -17.234 1 98.69 104 ALA B N 1
ATOM 3376 C CA . ALA B 1 104 ? 8.047 -27.438 -16.531 1 98.69 104 ALA B CA 1
ATOM 3377 C C . ALA B 1 104 ? 7.137 -28.219 -17.469 1 98.69 104 ALA B C 1
ATOM 3379 O O . ALA B 1 104 ? 6.695 -29.328 -17.156 1 98.69 104 ALA B O 1
ATOM 3380 N N . PHE B 1 105 ? 6.785 -27.672 -18.625 1 98.81 105 PHE B N 1
ATOM 3381 C CA . PHE B 1 105 ? 5.949 -28.391 -19.594 1 98.81 105 PHE B CA 1
ATOM 3382 C C . PHE B 1 105 ? 6.762 -29.438 -20.344 1 98.81 105 PHE B C 1
ATOM 3384 O O . PHE B 1 105 ? 7.039 -29.297 -21.531 1 98.81 105 PHE B O 1
ATOM 3391 N N . ALA B 1 106 ? 7.074 -30.484 -19.641 1 98.75 106 ALA B N 1
ATOM 3392 C CA . ALA B 1 106 ? 7.906 -31.594 -20.109 1 98.75 106 ALA B CA 1
ATOM 3393 C C . ALA B 1 106 ? 7.555 -32.875 -19.406 1 98.75 106 ALA B C 1
ATOM 3395 O O . ALA B 1 106 ? 7.07 -32.875 -18.266 1 98.75 106 ALA B O 1
ATOM 3396 N N . GLU B 1 107 ? 7.781 -33.969 -20.047 1 98.31 107 GLU B N 1
ATOM 3397 C CA . GLU B 1 107 ? 7.555 -35.281 -19.422 1 98.31 107 GLU B CA 1
ATOM 3398 C C . GLU B 1 107 ? 8.594 -35.562 -18.328 1 98.31 107 GLU B C 1
ATOM 3400 O O . GLU B 1 107 ? 8.297 -36.219 -17.344 1 98.31 107 GLU B O 1
ATOM 3405 N N . TYR B 1 108 ? 9.82 -35.062 -18.578 1 98.25 108 TYR B N 1
ATOM 3406 C CA . TYR B 1 108 ? 10.906 -35.156 -17.609 1 98.25 108 TYR B CA 1
ATOM 3407 C C . TYR B 1 108 ? 11.633 -33.812 -17.484 1 98.25 108 TYR B C 1
ATOM 3409 O O . TYR B 1 108 ? 11.844 -33.125 -18.484 1 98.25 108 TYR B O 1
ATOM 3417 N N . VAL B 1 109 ? 12.031 -33.469 -16.297 1 98.5 109 VAL B N 1
ATOM 3418 C CA . VAL B 1 109 ? 12.742 -32.219 -16.062 1 98.5 109 VAL B CA 1
ATOM 3419 C C . VAL B 1 109 ? 13.883 -32.469 -15.07 1 98.5 109 VAL B C 1
ATOM 3421 O O . VAL B 1 109 ? 13.719 -33.188 -14.078 1 98.5 109 VAL B O 1
ATOM 3424 N N . GLU B 1 110 ? 15.062 -31.969 -15.359 1 98.75 110 GLU B N 1
ATOM 3425 C CA . GLU B 1 110 ? 16.125 -31.859 -14.359 1 98.75 110 GLU B CA 1
ATOM 3426 C C . GLU B 1 110 ? 15.922 -30.625 -13.484 1 98.75 110 GLU B C 1
ATOM 3428 O O . GLU B 1 110 ? 15.695 -29.531 -14 1 98.75 110 GLU B O 1
ATOM 3433 N N . ILE B 1 111 ? 16.031 -30.781 -12.188 1 98.62 111 ILE B N 1
ATOM 3434 C CA . ILE B 1 111 ? 15.867 -29.656 -11.258 1 98.62 111 ILE B CA 1
ATOM 3435 C C . ILE B 1 111 ? 16.734 -29.891 -10.016 1 98.62 111 ILE B C 1
ATOM 3437 O O . ILE B 1 111 ? 16.984 -31.031 -9.641 1 98.62 111 ILE B O 1
ATOM 3441 N N . SER B 1 112 ? 17.188 -28.781 -9.477 1 98.44 112 SER B N 1
ATOM 3442 C CA . SER B 1 112 ? 17.938 -28.891 -8.234 1 98.44 112 SER B CA 1
ATOM 3443 C C . SER B 1 112 ? 17.125 -29.609 -7.16 1 98.44 112 SER B C 1
ATOM 3445 O O . SER B 1 112 ? 15.93 -29.344 -6.996 1 98.44 112 SER B O 1
ATOM 3447 N N . HIS B 1 113 ? 17.766 -30.484 -6.48 1 97.94 113 HIS B N 1
ATOM 3448 C CA . HIS B 1 113 ? 17.094 -31.219 -5.418 1 97.94 113 HIS B CA 1
ATOM 3449 C C . HIS B 1 113 ? 16.531 -30.281 -4.367 1 97.94 113 HIS B C 1
ATOM 3451 O O . HIS B 1 113 ? 15.461 -30.547 -3.801 1 97.94 113 HIS B O 1
ATOM 3457 N N . LYS B 1 114 ? 17.172 -29.172 -4.172 1 95.75 114 LYS B N 1
ATOM 3458 C CA . LYS B 1 114 ? 16.766 -28.219 -3.148 1 95.75 114 LYS B CA 1
ATOM 3459 C C . LYS B 1 114 ? 15.516 -27.453 -3.58 1 95.75 114 LYS B C 1
ATOM 3461 O O . LYS B 1 114 ? 14.852 -26.828 -2.754 1 95.75 114 LYS B O 1
ATOM 3466 N N . ALA B 1 115 ? 15.141 -27.531 -4.816 1 95.94 115 ALA B N 1
ATOM 3467 C CA . ALA B 1 115 ? 14.062 -26.703 -5.355 1 95.94 115 ALA B CA 1
ATOM 3468 C C . ALA B 1 115 ? 12.742 -27.469 -5.395 1 95.94 115 ALA B C 1
ATOM 3470 O O . ALA B 1 115 ? 11.688 -26.891 -5.664 1 95.94 115 ALA B O 1
ATOM 3471 N N . VAL B 1 116 ? 12.773 -28.75 -5.156 1 96.81 116 VAL B N 1
ATOM 3472 C CA . VAL B 1 116 ? 11.531 -29.516 -5.18 1 96.81 116 VAL B CA 1
ATOM 3473 C C . VAL B 1 116 ? 10.906 -29.531 -3.789 1 96.81 116 VAL B C 1
ATOM 3475 O O . VAL B 1 116 ? 11.617 -29.469 -2.781 1 96.81 116 VAL B O 1
ATOM 3478 N N . ILE B 1 117 ? 9.641 -29.609 -3.764 1 96 117 ILE B N 1
ATOM 3479 C CA . ILE B 1 117 ? 8.859 -29.719 -2.535 1 96 117 ILE B CA 1
ATOM 3480 C C . ILE B 1 117 ? 8.227 -31.094 -2.447 1 96 117 ILE B C 1
ATOM 3482 O O . ILE B 1 117 ? 7.371 -31.453 -3.264 1 96 117 ILE B O 1
ATOM 3486 N N . PRO B 1 118 ? 8.648 -31.859 -1.469 1 95.69 118 PRO B N 1
ATOM 3487 C CA . PRO B 1 118 ? 8.031 -33.188 -1.324 1 95.69 118 PRO B CA 1
ATOM 3488 C C . PRO B 1 118 ? 6.551 -33.125 -0.962 1 95.69 118 PRO B C 1
ATOM 3490 O O . PRO B 1 118 ? 6.145 -32.25 -0.186 1 95.69 118 PRO B O 1
ATOM 3493 N N . VAL B 1 119 ? 5.727 -33.938 -1.532 1 95.06 119 VAL B N 1
ATOM 3494 C CA . VAL B 1 119 ? 4.309 -34.031 -1.209 1 95.06 119 VAL B CA 1
ATOM 3495 C C . VAL B 1 119 ? 3.955 -35.5 -0.919 1 95.06 119 VAL B C 1
ATOM 3497 O O . VAL B 1 119 ? 4.66 -36.406 -1.354 1 95.06 119 VAL B O 1
ATOM 3500 N N . PRO B 1 120 ? 2.891 -35.781 -0.173 1 93.31 120 PRO B N 1
ATOM 3501 C CA . PRO B 1 120 ? 2.602 -37.125 0.325 1 93.31 120 PRO B CA 1
ATOM 3502 C C . PRO B 1 120 ? 2.117 -38.062 -0.773 1 93.31 120 PRO B C 1
ATOM 3504 O O . PRO B 1 120 ? 2.162 -39.281 -0.606 1 93.31 120 PRO B O 1
ATOM 3507 N N . ASN B 1 121 ? 1.567 -37.531 -1.848 1 94.88 121 ASN B N 1
ATOM 3508 C CA . ASN B 1 121 ? 1.035 -38.312 -2.951 1 94.88 121 ASN B CA 1
ATOM 3509 C C . ASN B 1 121 ? 0.96 -37.5 -4.238 1 94.88 121 ASN B C 1
ATOM 3511 O O . ASN B 1 121 ? 1.423 -36.375 -4.285 1 94.88 121 ASN B O 1
ATOM 3515 N N . ALA B 1 122 ? 0.36 -38.094 -5.262 1 95.81 122 ALA B N 1
ATOM 3516 C CA . ALA B 1 122 ? 0.365 -37.438 -6.578 1 95.81 122 ALA B CA 1
ATOM 3517 C C . ALA B 1 122 ? -0.998 -36.844 -6.898 1 95.81 122 ALA B C 1
ATOM 3519 O O . ALA B 1 122 ? -1.396 -36.781 -8.062 1 95.81 122 ALA B O 1
ATOM 3520 N N . ARG B 1 123 ? -1.768 -36.5 -5.879 1 95.81 123 ARG B N 1
ATOM 3521 C CA . ARG B 1 123 ? -3.057 -35.875 -6.137 1 95.81 123 ARG B CA 1
ATOM 3522 C C . ARG B 1 123 ? -2.877 -34.5 -6.785 1 95.81 123 ARG B C 1
ATOM 3524 O O . ARG B 1 123 ? -2.156 -33.656 -6.258 1 95.81 123 ARG B O 1
ATOM 3531 N N . PRO B 1 124 ? -3.543 -34.25 -7.93 1 96.94 124 PRO B N 1
ATOM 3532 C CA . PRO B 1 124 ? -3.305 -33 -8.672 1 96.94 124 PRO B CA 1
ATOM 3533 C C . PRO B 1 124 ? -3.725 -31.766 -7.887 1 96.94 124 PRO B C 1
ATOM 3535 O O . PRO B 1 124 ? -3.26 -30.656 -8.18 1 96.94 124 PRO B O 1
ATOM 3538 N N . GLU B 1 125 ? -4.617 -31.953 -6.871 1 97.31 125 GLU B N 1
ATOM 3539 C CA . GLU B 1 125 ? -5.023 -30.828 -6.023 1 97.31 125 GLU B CA 1
ATOM 3540 C C . GLU B 1 125 ? -3.818 -30.188 -5.348 1 97.31 125 GLU B C 1
ATOM 3542 O O . GLU B 1 125 ? -3.818 -28.984 -5.094 1 97.31 125 GLU B O 1
ATOM 3547 N N . LEU B 1 126 ? -2.816 -31.016 -5.102 1 97.38 126 LEU B N 1
ATOM 3548 C CA . LEU B 1 126 ? -1.616 -30.516 -4.445 1 97.38 126 LEU B CA 1
ATOM 3549 C C . LEU B 1 126 ? -0.865 -29.547 -5.359 1 97.38 126 LEU B C 1
ATOM 3551 O O . LEU B 1 126 ? -0.269 -28.578 -4.891 1 97.38 126 LEU B O 1
ATOM 3555 N N . LEU B 1 127 ? -0.92 -29.812 -6.668 1 98.12 127 LEU B N 1
ATOM 3556 C CA . LEU B 1 127 ? -0.319 -28.875 -7.621 1 98.12 127 LEU B CA 1
ATOM 3557 C C . LEU B 1 127 ? -1.06 -27.547 -7.629 1 98.12 127 LEU B C 1
ATOM 3559 O O . LEU B 1 127 ? -0.444 -26.484 -7.793 1 98.12 127 LEU B O 1
ATOM 3563 N N . GLY B 1 128 ? -2.371 -27.609 -7.398 1 98.44 128 GLY B N 1
ATOM 3564 C CA . GLY B 1 128 ? -3.178 -26.406 -7.332 1 98.44 128 GLY B CA 1
ATOM 3565 C C . GLY B 1 128 ? -2.803 -25.5 -6.176 1 98.44 128 GLY B C 1
ATOM 3566 O O . GLY B 1 128 ? -3.062 -24.297 -6.211 1 98.44 128 GLY B O 1
ATOM 3567 N N . LEU B 1 129 ? -2.131 -26.031 -5.152 1 98.5 129 LEU B N 1
ATOM 3568 C CA . LEU B 1 129 ? -1.761 -25.281 -3.961 1 98.5 129 LEU B CA 1
ATOM 3569 C C . LEU B 1 129 ? -0.437 -24.547 -4.168 1 98.5 129 LEU B C 1
ATOM 3571 O O . LEU B 1 129 ? -0.096 -23.641 -3.408 1 98.5 129 LEU B O 1
ATOM 3575 N N . LEU B 1 130 ? 0.298 -24.984 -5.129 1 97.75 130 LEU B N 1
ATOM 3576 C CA . LEU B 1 130 ? 1.645 -24.453 -5.297 1 97.75 130 LEU B CA 1
ATOM 3577 C C . LEU B 1 130 ? 1.599 -22.984 -5.738 1 97.75 130 LEU B C 1
ATOM 3579 O O . LEU B 1 130 ? 1.504 -22.078 -4.906 1 97.75 130 LEU B O 1
ATOM 3583 N N . THR B 1 131 ? 1.488 -22.656 -7.043 1 97.75 131 THR B N 1
ATOM 3584 C CA . THR B 1 131 ? 1.496 -21.281 -7.504 1 97.75 131 THR B CA 1
ATOM 3585 C C . THR B 1 131 ? 0.207 -20.562 -7.102 1 97.75 131 THR B C 1
ATOM 3587 O O . THR B 1 131 ? 0.245 -19.531 -6.441 1 97.75 131 THR B O 1
ATOM 3590 N N . SER B 1 132 ? -0.973 -21.109 -7.402 1 98.44 132 SER B N 1
ATOM 3591 C CA . SER B 1 132 ? -2.271 -20.5 -7.133 1 98.44 132 SER B CA 1
ATOM 3592 C C . SER B 1 132 ? -2.525 -20.391 -5.633 1 98.44 132 SER B C 1
ATOM 3594 O O . SER B 1 132 ? -2.879 -19.312 -5.145 1 98.44 132 SER B O 1
ATOM 3596 N N . GLY B 1 133 ? -2.336 -21.5 -4.922 1 98.69 133 GLY B N 1
ATOM 3597 C CA . GLY B 1 133 ? -2.582 -21.484 -3.488 1 98.69 133 GLY B CA 1
ATOM 3598 C C . GLY B 1 133 ? -1.658 -20.562 -2.725 1 98.69 133 GLY B C 1
ATOM 3599 O O . GLY B 1 133 ? -2.109 -19.781 -1.881 1 98.69 133 GLY B O 1
ATOM 3600 N N . LEU B 1 134 ? -0.386 -20.688 -3.012 1 98.56 134 LEU B N 1
ATOM 3601 C CA . LEU B 1 134 ? 0.586 -19.844 -2.322 1 98.56 134 LEU B CA 1
ATOM 3602 C C . LEU B 1 134 ? 0.347 -18.375 -2.637 1 98.56 134 LEU B C 1
ATOM 3604 O O . LEU B 1 134 ? 0.497 -17.516 -1.765 1 98.56 134 LEU B O 1
ATOM 3608 N N . THR B 1 135 ? 0.006 -18.047 -3.896 1 98.69 135 THR B N 1
ATOM 3609 C CA . THR B 1 135 ? -0.348 -16.672 -4.242 1 98.69 135 THR B CA 1
ATOM 3610 C C . THR B 1 135 ? -1.506 -16.188 -3.381 1 98.69 135 THR B C 1
ATOM 3612 O O . THR B 1 135 ? -1.414 -15.125 -2.754 1 98.69 135 THR B O 1
ATOM 3615 N N . ALA B 1 136 ? -2.57 -16.953 -3.299 1 98.94 136 ALA B N 1
ATOM 3616 C CA . ALA B 1 136 ? -3.752 -16.562 -2.535 1 98.94 136 ALA B CA 1
ATOM 3617 C C . ALA B 1 136 ? -3.422 -16.406 -1.055 1 98.94 136 ALA B C 1
ATOM 3619 O O . ALA B 1 136 ? -3.719 -15.375 -0.453 1 98.94 136 ALA B O 1
ATOM 3620 N N . SER B 1 137 ? -2.758 -17.391 -0.506 1 98.94 137 SER B N 1
ATOM 3621 C CA . SER B 1 137 ? -2.521 -17.469 0.931 1 98.94 137 SER B CA 1
ATOM 3622 C C . SER B 1 137 ? -1.567 -16.375 1.393 1 98.94 137 SER B C 1
ATOM 3624 O O . SER B 1 137 ? -1.868 -15.641 2.336 1 98.94 137 SER B O 1
ATOM 3626 N N . ILE B 1 138 ? -0.47 -16.234 0.699 1 98.88 138 ILE B N 1
ATOM 3627 C CA . ILE B 1 138 ? 0.549 -15.289 1.128 1 98.88 138 ILE B CA 1
ATOM 3628 C C . ILE B 1 138 ? 0.08 -13.867 0.84 1 98.88 138 ILE B C 1
ATOM 3630 O O . ILE B 1 138 ? 0.26 -12.969 1.666 1 98.88 138 ILE B O 1
ATOM 3634 N N . ALA B 1 139 ? -0.52 -13.609 -0.316 1 98.94 139 ALA B N 1
ATOM 3635 C CA . ALA B 1 139 ? -0.983 -12.273 -0.668 1 98.94 139 ALA B CA 1
ATOM 3636 C C . ALA B 1 139 ? -1.99 -11.75 0.354 1 98.94 139 ALA B C 1
ATOM 3638 O O . ALA B 1 139 ? -1.892 -10.609 0.808 1 98.94 139 ALA B O 1
ATOM 3639 N N . LEU B 1 140 ? -2.988 -12.594 0.71 1 98.94 140 LEU B N 1
ATOM 3640 C CA . LEU B 1 140 ? -4.008 -12.156 1.657 1 98.94 140 LEU B CA 1
ATOM 3641 C C . LEU B 1 140 ? -3.402 -11.906 3.033 1 98.94 140 LEU B C 1
ATOM 3643 O O . LEU B 1 140 ? -3.73 -10.906 3.686 1 98.94 140 LEU B O 1
ATOM 3647 N N . ALA B 1 141 ? -2.498 -12.781 3.445 1 98.81 141 ALA B N 1
ATOM 3648 C CA . ALA B 1 141 ? -1.954 -12.711 4.797 1 98.81 141 ALA B CA 1
ATOM 3649 C C . ALA B 1 141 ? -0.931 -11.586 4.918 1 98.81 141 ALA B C 1
ATOM 3651 O O . ALA B 1 141 ? -1.006 -10.766 5.836 1 98.81 141 ALA B O 1
ATOM 3652 N N . GLU B 1 142 ? 0.042 -11.594 4.012 1 98.31 142 GLU B N 1
ATOM 3653 C CA . GLU B 1 142 ? 1.203 -10.719 4.176 1 98.31 142 GLU B CA 1
ATOM 3654 C C . GLU B 1 142 ? 0.958 -9.352 3.555 1 98.31 142 GLU B C 1
ATOM 3656 O O . GLU B 1 142 ? 1.229 -8.32 4.18 1 98.31 142 GLU B O 1
ATOM 3661 N N . THR B 1 143 ? 0.473 -9.273 2.342 1 98.5 143 THR B N 1
ATOM 3662 C CA . THR B 1 143 ? 0.255 -8.008 1.647 1 98.5 143 THR B CA 1
ATOM 3663 C C . THR B 1 143 ? -1.092 -7.406 2.033 1 98.5 143 THR B C 1
ATOM 3665 O O . THR B 1 143 ? -1.183 -6.211 2.32 1 98.5 143 THR B O 1
ATOM 3668 N N . GLY B 1 144 ? -2.107 -8.227 2.08 1 98.69 144 GLY B N 1
ATOM 3669 C CA . GLY B 1 144 ? -3.441 -7.781 2.459 1 98.69 144 GLY B CA 1
ATOM 3670 C C . GLY B 1 144 ? -3.592 -7.551 3.949 1 98.69 144 GLY B C 1
ATOM 3671 O O . GLY B 1 144 ? -4.531 -6.879 4.387 1 98.69 144 GLY B O 1
ATOM 3672 N N . ARG B 1 145 ? -2.709 -8.227 4.711 1 98.38 145 ARG B N 1
ATOM 3673 C CA . ARG B 1 145 ? -2.775 -8.141 6.168 1 98.38 145 ARG B CA 1
ATOM 3674 C C . ARG B 1 145 ? -4.152 -8.539 6.68 1 98.38 145 ARG B C 1
ATOM 3676 O O . ARG B 1 145 ? -4.746 -7.84 7.504 1 98.38 145 ARG B O 1
ATOM 3683 N N . MET B 1 146 ? -4.637 -9.57 6.18 1 98.81 146 MET B N 1
ATOM 3684 C CA . MET B 1 146 ? -5.996 -10.031 6.465 1 98.81 146 MET B CA 1
ATOM 3685 C C . MET B 1 146 ? -6.133 -10.453 7.922 1 98.81 146 MET B C 1
ATOM 3687 O O . MET B 1 146 ? -5.266 -11.148 8.461 1 98.81 146 MET B O 1
ATOM 3691 N N . THR B 1 147 ? -7.148 -9.977 8.555 1 98.38 147 THR B N 1
ATOM 3692 C CA . THR B 1 147 ? -7.555 -10.422 9.883 1 98.38 147 THR B CA 1
ATOM 3693 C C . THR B 1 147 ? -8.938 -11.055 9.844 1 98.38 147 THR B C 1
ATOM 3695 O O . THR B 1 147 ? -9.219 -11.898 8.984 1 98.38 147 THR B O 1
ATOM 3698 N N . LYS B 1 148 ? -9.805 -10.781 10.734 1 98.69 148 LYS B N 1
ATOM 3699 C CA . LYS B 1 148 ? -11.18 -11.273 10.789 1 98.69 148 LYS B CA 1
ATOM 3700 C C . LYS B 1 148 ? -12.172 -10.117 10.82 1 98.69 148 LYS B C 1
ATOM 3702 O O . LYS B 1 148 ? -11.82 -9 11.203 1 98.69 148 LYS B O 1
ATOM 3707 N N . GLY B 1 149 ? -13.391 -10.383 10.414 1 98.62 149 GLY B N 1
ATOM 3708 C CA . GLY B 1 149 ? -14.445 -9.383 10.453 1 98.62 149 GLY B CA 1
ATOM 3709 C C . GLY B 1 149 ? -14.312 -8.328 9.375 1 98.62 149 GLY B C 1
ATOM 3710 O O . GLY B 1 149 ? -14.883 -7.238 9.492 1 98.62 149 GLY B O 1
ATOM 3711 N N . GLU B 1 150 ? -13.555 -8.523 8.352 1 98.75 150 GLU B N 1
ATOM 3712 C CA . GLU B 1 150 ? -13.359 -7.621 7.223 1 98.75 150 GLU B CA 1
ATOM 3713 C C . GLU B 1 150 ? -14.219 -8.039 6.031 1 98.75 150 GLU B C 1
ATOM 3715 O O . GLU B 1 150 ? -14.781 -9.133 6.02 1 98.75 150 GLU B O 1
ATOM 3720 N N . THR B 1 151 ? -14.414 -7.141 5.109 1 98.94 151 THR B N 1
ATOM 3721 C CA . THR B 1 151 ? -15 -7.449 3.811 1 98.94 151 THR B CA 1
ATOM 3722 C C . THR B 1 151 ? -13.914 -7.637 2.758 1 98.94 151 THR B C 1
ATOM 3724 O O . THR B 1 151 ? -13.086 -6.746 2.547 1 98.94 151 THR B O 1
ATOM 3727 N N . VAL B 1 152 ? -13.875 -8.82 2.104 1 98.94 152 VAL B N 1
ATOM 3728 C CA . VAL B 1 152 ? -12.836 -9.18 1.146 1 98.94 152 VAL B CA 1
ATOM 3729 C C . VAL B 1 152 ? -13.461 -9.43 -0.226 1 98.94 152 VAL B C 1
ATOM 3731 O O . VAL B 1 152 ? -14.406 -10.211 -0.354 1 98.94 152 VAL B O 1
ATOM 3734 N N . LEU B 1 153 ? -12.992 -8.719 -1.248 1 99 153 LEU B N 1
ATOM 3735 C CA . LEU B 1 153 ? -13.422 -8.922 -2.627 1 99 153 LEU B CA 1
ATOM 3736 C C . LEU B 1 153 ? -12.352 -9.656 -3.43 1 99 153 LEU B C 1
ATOM 3738 O O . LEU B 1 153 ? -11.188 -9.242 -3.449 1 99 153 LEU B O 1
ATOM 3742 N N . VAL B 1 154 ? -12.711 -10.711 -4.062 1 98.94 154 VAL B N 1
ATOM 3743 C CA . VAL B 1 154 ? -11.828 -11.5 -4.91 1 98.94 154 VAL B CA 1
ATOM 3744 C C . VAL B 1 154 ? -12.312 -11.445 -6.359 1 98.94 154 VAL B C 1
ATOM 3746 O O . VAL B 1 154 ? -13.406 -11.922 -6.672 1 98.94 154 VAL B O 1
ATOM 3749 N N . THR B 1 155 ? -11.523 -10.828 -7.234 1 98.81 155 THR B N 1
ATOM 3750 C CA . THR B 1 155 ? -11.852 -10.883 -8.656 1 98.81 155 THR B CA 1
ATOM 3751 C C . THR B 1 155 ? -11.391 -12.195 -9.266 1 98.81 155 THR B C 1
ATOM 3753 O O . THR B 1 155 ? -10.461 -12.836 -8.766 1 98.81 155 THR B O 1
ATOM 3756 N N . ALA B 1 156 ? -12.094 -12.602 -10.422 1 98.44 156 ALA B N 1
ATOM 3757 C CA . ALA B 1 156 ? -11.812 -13.898 -11.023 1 98.44 156 ALA B CA 1
ATOM 3758 C C . ALA B 1 156 ? -11.82 -15.008 -9.977 1 98.44 156 ALA B C 1
ATOM 3760 O O . ALA B 1 156 ? -10.906 -15.836 -9.938 1 98.44 156 ALA B O 1
ATOM 3761 N N . ALA B 1 157 ? -12.883 -15.023 -9.18 1 98.81 157 ALA B N 1
ATOM 3762 C CA . ALA B 1 157 ? -12.922 -15.797 -7.945 1 98.81 157 ALA B CA 1
ATOM 3763 C C . ALA B 1 157 ? -12.984 -17.297 -8.242 1 98.81 157 ALA B C 1
ATOM 3765 O O . ALA B 1 157 ? -12.617 -18.125 -7.398 1 98.81 157 ALA B O 1
ATOM 3766 N N . ALA B 1 158 ? -13.422 -17.641 -9.406 1 98.69 158 ALA B N 1
ATOM 3767 C CA . ALA B 1 158 ? -13.633 -19.062 -9.719 1 98.69 158 ALA B CA 1
ATOM 3768 C C . ALA B 1 158 ? -12.391 -19.656 -10.367 1 98.69 158 ALA B C 1
ATOM 3770 O O . ALA B 1 158 ? -12.391 -20.828 -10.75 1 98.69 158 ALA B O 1
ATOM 3771 N N . GLY B 1 159 ? -11.344 -18.875 -10.508 1 98.31 159 GLY B N 1
ATOM 3772 C CA . GLY B 1 159 ? -10.109 -19.359 -11.109 1 98.31 159 GLY B CA 1
ATOM 3773 C C . GLY B 1 159 ? -9.219 -20.094 -10.133 1 98.31 159 GLY B C 1
ATOM 3774 O O . GLY B 1 159 ? -9.664 -20.484 -9.055 1 98.31 159 GLY B O 1
ATOM 3775 N N . GLY B 1 160 ? -7.953 -20.344 -10.586 1 98.19 160 GLY B N 1
ATOM 3776 C CA . GLY B 1 160 ? -7 -21.109 -9.797 1 98.19 160 GLY B CA 1
ATOM 3777 C C . GLY B 1 160 ? -6.711 -20.484 -8.445 1 98.19 160 GLY B C 1
ATOM 3778 O O . GLY B 1 160 ? -6.938 -21.094 -7.406 1 98.19 160 GLY B O 1
ATOM 3779 N N . ALA B 1 161 ? -6.281 -19.266 -8.422 1 98.62 161 ALA B N 1
ATOM 3780 C CA . ALA B 1 161 ? -5.949 -18.578 -7.176 1 98.62 161 ALA B CA 1
ATOM 3781 C C . ALA B 1 161 ? -7.207 -18.062 -6.484 1 98.62 161 ALA B C 1
ATOM 3783 O O . ALA B 1 161 ? -7.309 -18.109 -5.254 1 98.62 161 ALA B O 1
ATOM 3784 N N . GLY B 1 162 ? -8.195 -17.656 -7.266 1 98.81 162 GLY B N 1
ATOM 3785 C CA . GLY B 1 162 ? -9.406 -17.047 -6.73 1 98.81 162 GLY B CA 1
ATOM 3786 C C . GLY B 1 162 ? -10.195 -17.984 -5.832 1 98.81 162 GLY B C 1
ATOM 3787 O O . GLY B 1 162 ? -10.633 -17.594 -4.75 1 98.81 162 GLY B O 1
ATOM 3788 N N . GLN B 1 163 ? -10.352 -19.219 -6.258 1 98.88 163 GLN B N 1
ATOM 3789 C CA . GLN B 1 163 ? -11.141 -20.172 -5.484 1 98.88 163 GLN B CA 1
ATOM 3790 C C . GLN B 1 163 ? -10.539 -20.391 -4.102 1 98.88 163 GLN B C 1
ATOM 3792 O O . GLN B 1 163 ? -11.266 -20.562 -3.119 1 98.88 163 GLN B O 1
ATOM 3797 N N . ILE B 1 164 ? -9.234 -20.375 -4.074 1 98.94 164 ILE B N 1
ATOM 3798 C CA . ILE B 1 164 ? -8.523 -20.594 -2.82 1 98.94 164 ILE B CA 1
ATOM 3799 C C . ILE B 1 164 ? -8.586 -19.344 -1.95 1 98.94 164 ILE B C 1
ATOM 3801 O O . ILE B 1 164 ? -8.812 -19.438 -0.742 1 98.94 164 ILE B O 1
ATOM 3805 N N . ALA B 1 165 ? -8.438 -18.188 -2.539 1 98.94 165 ALA B N 1
ATOM 3806 C CA . ALA B 1 165 ? -8.539 -16.922 -1.825 1 98.94 165 ALA B CA 1
ATOM 3807 C C . ALA B 1 165 ? -9.898 -16.781 -1.146 1 98.94 165 ALA B C 1
ATOM 3809 O O . ALA B 1 165 ? -9.984 -16.375 0.013 1 98.94 165 ALA B O 1
ATOM 3810 N N . VAL B 1 166 ? -10.969 -17.156 -1.847 1 98.94 166 VAL B N 1
ATOM 3811 C CA . VAL B 1 166 ? -12.32 -17.094 -1.309 1 98.94 166 VAL B CA 1
ATOM 3812 C C . VAL B 1 166 ? -12.414 -17.938 -0.045 1 98.94 166 VAL B C 1
ATOM 3814 O O . VAL B 1 166 ? -12.875 -17.469 0.997 1 98.94 166 VAL B O 1
ATOM 3817 N N . GLN B 1 167 ? -11.961 -19.094 -0.143 1 98.94 167 GLN B N 1
ATOM 3818 C CA . GLN B 1 167 ? -12.117 -20.047 0.958 1 98.94 167 GLN B CA 1
ATOM 3819 C C . GLN B 1 167 ? -11.258 -19.625 2.154 1 98.94 167 GLN B C 1
ATOM 3821 O O . GLN B 1 167 ? -11.711 -19.703 3.301 1 98.94 167 GLN B O 1
ATOM 3826 N N . LEU B 1 168 ? -9.992 -19.25 1.878 1 98.94 168 LEU B N 1
ATOM 3827 C CA . LEU B 1 168 ? -9.117 -18.828 2.967 1 98.94 168 LEU B CA 1
ATOM 3828 C C . LEU B 1 168 ? -9.664 -17.594 3.668 1 98.94 168 LEU B C 1
ATOM 3830 O O . LEU B 1 168 ? -9.602 -17.484 4.895 1 98.94 168 LEU B O 1
ATOM 3834 N N . ALA B 1 169 ? -10.156 -16.609 2.904 1 98.94 169 ALA B N 1
ATOM 3835 C CA . ALA B 1 169 ? -10.758 -15.414 3.496 1 98.94 169 ALA B CA 1
ATOM 3836 C C . ALA B 1 169 ? -11.969 -15.773 4.352 1 98.94 169 ALA B C 1
ATOM 3838 O O . ALA B 1 169 ? -12.164 -15.211 5.43 1 98.94 169 ALA B O 1
ATOM 3839 N N . LYS B 1 170 ? -12.773 -16.719 3.852 1 98.94 170 LYS B N 1
ATOM 3840 C CA . LYS B 1 170 ? -13.938 -17.172 4.605 1 98.94 170 LYS B CA 1
ATOM 3841 C C . LYS B 1 170 ? -13.523 -17.859 5.898 1 98.94 170 LYS B C 1
ATOM 3843 O O . LYS B 1 170 ? -14.07 -17.578 6.965 1 98.94 170 LYS B O 1
ATOM 3848 N N . LEU B 1 171 ? -12.586 -18.75 5.82 1 98.81 171 LEU B N 1
ATOM 3849 C CA . LEU B 1 171 ? -12.094 -19.484 6.977 1 98.81 171 LEU B CA 1
ATOM 3850 C C . LEU B 1 171 ? -11.562 -18.547 8.047 1 98.81 171 LEU B C 1
ATOM 3852 O O . LEU B 1 171 ? -11.641 -18.844 9.242 1 98.81 171 LEU B O 1
ATOM 3856 N N . ALA B 1 172 ? -11.016 -17.406 7.633 1 98.69 172 ALA B N 1
ATOM 3857 C CA . ALA B 1 172 ? -10.453 -16.422 8.555 1 98.69 172 ALA B CA 1
ATOM 3858 C C . ALA B 1 172 ? -11.547 -15.625 9.25 1 98.69 172 ALA B C 1
ATOM 3860 O O . ALA B 1 172 ? -11.273 -14.82 10.141 1 98.69 172 ALA B O 1
ATOM 3861 N N . GLY B 1 173 ? -12.812 -15.797 8.836 1 98.81 173 GLY B N 1
ATOM 3862 C CA . GLY B 1 173 ? -13.922 -15.148 9.508 1 98.81 173 GLY B CA 1
ATOM 3863 C C . GLY B 1 173 ? -14.352 -13.852 8.844 1 98.81 173 GLY B C 1
ATOM 3864 O O . GLY B 1 173 ? -14.875 -12.953 9.5 1 98.81 173 GLY B O 1
ATOM 3865 N N . ASN B 1 174 ? -14.164 -13.734 7.523 1 98.94 174 ASN B N 1
ATOM 3866 C CA . ASN B 1 174 ? -14.477 -12.5 6.812 1 98.94 174 ASN B CA 1
ATOM 3867 C C . ASN B 1 174 ? -15.727 -12.648 5.953 1 98.94 174 ASN B C 1
ATOM 3869 O O . ASN B 1 174 ? -16.188 -13.766 5.691 1 98.94 174 ASN B O 1
ATOM 3873 N N . HIS B 1 175 ? -16.391 -11.516 5.598 1 98.94 175 HIS B N 1
ATOM 3874 C CA . HIS B 1 175 ? -17.406 -11.453 4.551 1 98.94 175 HIS B CA 1
ATOM 3875 C C . HIS B 1 175 ? -16.766 -11.398 3.168 1 98.94 175 HIS B C 1
ATOM 3877 O O . HIS B 1 175 ? -16.016 -10.469 2.854 1 98.94 175 HIS B O 1
ATOM 3883 N N . VAL B 1 176 ? -17.047 -12.383 2.32 1 98.94 176 VAL B N 1
ATOM 3884 C CA . VAL B 1 176 ? -16.297 -12.555 1.085 1 98.94 176 VAL B CA 1
ATOM 3885 C C . VAL B 1 176 ? -17.203 -12.328 -0.118 1 98.94 176 VAL B C 1
ATOM 3887 O O . VAL B 1 176 ? -18.297 -12.906 -0.201 1 98.94 176 VAL B O 1
ATOM 3890 N N . ILE B 1 177 ? -16.797 -11.438 -1.015 1 98.94 177 ILE B N 1
ATOM 3891 C CA . ILE B 1 177 ? -17.422 -11.172 -2.307 1 98.94 177 ILE B CA 1
ATOM 3892 C C . ILE B 1 177 ? -16.562 -11.766 -3.424 1 98.94 177 ILE B C 1
ATOM 3894 O O . ILE B 1 177 ? -15.336 -11.633 -3.414 1 98.94 177 ILE B O 1
ATOM 3898 N N . GLY B 1 178 ? -17.109 -12.484 -4.352 1 98.94 178 GLY B N 1
ATOM 3899 C CA . GLY B 1 178 ? -16.391 -13.031 -5.492 1 98.94 178 GLY B CA 1
ATOM 3900 C C . GLY B 1 178 ? -17.047 -12.703 -6.824 1 98.94 178 GLY B C 1
ATOM 3901 O O . GLY B 1 178 ? -18.266 -12.703 -6.938 1 98.94 178 GLY B O 1
ATOM 3902 N N . THR B 1 179 ? -16.25 -12.367 -7.816 1 98.88 179 THR B N 1
ATOM 3903 C CA . THR B 1 179 ? -16.797 -12.148 -9.148 1 98.88 179 THR B CA 1
ATOM 3904 C C . THR B 1 179 ? -16.516 -13.344 -10.055 1 98.88 179 THR B C 1
ATOM 3906 O O . THR B 1 179 ? -15.469 -13.992 -9.93 1 98.88 179 THR B O 1
ATOM 3909 N N . CYS B 1 180 ? -17.406 -13.656 -10.906 1 98.56 180 CYS B N 1
ATOM 3910 C CA . CYS B 1 180 ? -17.266 -14.703 -11.906 1 98.56 180 CYS B CA 1
ATOM 3911 C C . CYS B 1 180 ? -18.141 -14.414 -13.117 1 98.56 180 CYS B C 1
ATOM 3913 O O . CYS B 1 180 ? -18.812 -13.383 -13.18 1 98.56 180 CYS B O 1
ATOM 3915 N N . SER B 1 181 ? -18.125 -15.352 -14.086 1 97.5 181 SER B N 1
ATOM 3916 C CA . SER B 1 181 ? -18.672 -14.953 -15.375 1 97.5 181 SER B CA 1
ATOM 3917 C C . SER B 1 181 ? -19.891 -15.797 -15.734 1 97.5 181 SER B C 1
ATOM 3919 O O . SER B 1 181 ? -20.516 -15.57 -16.781 1 97.5 181 SER B O 1
ATOM 3921 N N . ASN B 1 182 ? -20.297 -16.812 -14.977 1 97.12 182 ASN B N 1
ATOM 3922 C CA . ASN B 1 182 ? -21.469 -17.609 -15.32 1 97.12 182 ASN B CA 1
ATOM 3923 C C . ASN B 1 182 ? -22.078 -18.281 -14.086 1 97.12 182 ASN B C 1
ATOM 3925 O O . ASN B 1 182 ? -21.484 -18.234 -13 1 97.12 182 ASN B O 1
ATOM 3929 N N . ASP B 1 183 ? -23.234 -18.891 -14.266 1 97.75 183 ASP B N 1
ATOM 3930 C CA . ASP B 1 183 ? -24.016 -19.359 -13.125 1 97.75 183 ASP B CA 1
ATOM 3931 C C . ASP B 1 183 ? -23.406 -20.625 -12.523 1 97.75 183 ASP B C 1
ATOM 3933 O O . ASP B 1 183 ? -23.531 -20.859 -11.32 1 97.75 183 ASP B O 1
ATOM 3937 N N . ASP B 1 184 ? -22.75 -21.438 -13.328 1 97.81 184 ASP B N 1
ATOM 3938 C CA . ASP B 1 184 ? -22.078 -22.609 -12.789 1 97.81 184 ASP B CA 1
ATOM 3939 C C . ASP B 1 184 ? -20.984 -22.203 -11.789 1 97.81 184 ASP B C 1
ATOM 3941 O O . ASP B 1 184 ? -20.828 -22.844 -10.75 1 97.81 184 ASP B O 1
ATOM 3945 N N . LYS B 1 185 ? -20.359 -21.172 -12.102 1 98.5 185 LYS B N 1
ATOM 3946 C CA . LYS B 1 185 ? -19.312 -20.656 -11.219 1 98.5 185 LYS B CA 1
ATOM 3947 C C . LYS B 1 185 ? -19.906 -20 -9.977 1 98.5 185 LYS B C 1
ATOM 3949 O O . LYS B 1 185 ? -19.312 -20.047 -8.898 1 98.5 185 LYS B O 1
ATOM 3954 N N . VAL B 1 186 ? -21.078 -19.406 -10.172 1 98.69 186 VAL B N 1
ATOM 3955 C CA . VAL B 1 186 ? -21.781 -18.875 -9.008 1 98.69 186 VAL B CA 1
ATOM 3956 C C . VAL B 1 186 ? -22.047 -20 -8.008 1 98.69 186 VAL B C 1
ATOM 3958 O O . VAL B 1 186 ? -21.75 -19.859 -6.816 1 98.69 186 VAL B O 1
ATOM 3961 N N . ALA B 1 187 ? -22.578 -21.078 -8.5 1 98.56 187 ALA B N 1
ATOM 3962 C CA . ALA B 1 187 ? -22.875 -22.219 -7.641 1 98.56 187 ALA B CA 1
ATOM 3963 C C . ALA B 1 187 ? -21.609 -22.75 -6.973 1 98.56 187 ALA B C 1
ATOM 3965 O O . ALA B 1 187 ? -21.609 -23.031 -5.773 1 98.56 187 ALA B O 1
ATOM 3966 N N . MET B 1 188 ? -20.562 -22.828 -7.75 1 98.38 188 MET B N 1
ATOM 3967 C CA . MET B 1 188 ? -19.266 -23.281 -7.246 1 98.38 188 MET B CA 1
ATOM 3968 C C . MET B 1 188 ? -18.797 -22.406 -6.09 1 98.38 188 MET B C 1
ATOM 3970 O O . MET B 1 188 ? -18.438 -22.906 -5.031 1 98.38 188 MET B O 1
ATOM 3974 N N . LEU B 1 189 ? -18.859 -21.125 -6.262 1 98.81 189 LEU B N 1
ATOM 3975 C CA . LEU B 1 189 ? -18.328 -20.172 -5.281 1 98.81 189 LEU B CA 1
ATOM 3976 C C . LEU B 1 189 ? -19.203 -20.156 -4.027 1 98.81 189 LEU B C 1
ATOM 3978 O O . LEU B 1 189 ? -18.688 -20 -2.916 1 98.81 189 LEU B O 1
ATOM 3982 N N . LYS B 1 190 ? -20.5 -20.297 -4.203 1 98.62 190 LYS B N 1
ATOM 3983 C CA . LYS B 1 190 ? -21.391 -20.391 -3.047 1 98.62 190 LYS B CA 1
ATOM 3984 C C . LYS B 1 190 ? -21.047 -21.625 -2.203 1 98.62 190 LYS B C 1
ATOM 3986 O O . LYS B 1 190 ? -21.016 -21.547 -0.973 1 98.62 190 LYS B O 1
ATOM 3991 N N . GLU B 1 191 ? -20.797 -22.688 -2.873 1 98.06 191 GLU B N 1
ATOM 3992 C CA . GLU B 1 191 ? -20.438 -23.922 -2.176 1 98.06 191 GLU B CA 1
ATOM 3993 C C . GLU B 1 191 ? -19.125 -23.734 -1.403 1 98.06 191 GLU B C 1
ATOM 3995 O O . GLU B 1 191 ? -18.922 -24.359 -0.36 1 98.06 191 GLU B O 1
ATOM 4000 N N . MET B 1 192 ? -18.359 -22.859 -1.854 1 98.31 192 MET B N 1
ATOM 4001 C CA . MET B 1 192 ? -17.047 -22.625 -1.25 1 98.31 192 MET B CA 1
ATOM 4002 C C . MET B 1 192 ? -17.125 -21.594 -0.143 1 98.31 192 MET B C 1
ATOM 4004 O O . MET B 1 192 ? -16.109 -21.203 0.434 1 98.31 192 MET B O 1
ATOM 4008 N N . GLY B 1 193 ? -18.266 -21.062 0.108 1 98.31 193 GLY B N 1
ATOM 4009 C CA . GLY B 1 193 ? -18.484 -20.188 1.249 1 98.31 193 GLY B CA 1
ATOM 4010 C C . GLY B 1 193 ? -18.516 -18.719 0.876 1 98.31 193 GLY B C 1
ATOM 4011 O O . GLY B 1 193 ? -18.625 -17.859 1.748 1 98.31 193 GLY B O 1
ATOM 4012 N N . CYS B 1 194 ? -18.422 -18.406 -0.351 1 98.81 194 CYS B N 1
ATOM 4013 C CA . CYS B 1 194 ? -18.516 -17.016 -0.781 1 98.81 194 CYS B CA 1
ATOM 4014 C C . CYS B 1 194 ? -19.844 -16.406 -0.375 1 98.81 194 CYS B C 1
ATOM 4016 O O . CYS B 1 194 ? -20.906 -16.938 -0.691 1 98.81 194 CYS B O 1
ATOM 4018 N N . ASP B 1 195 ? -19.828 -15.266 0.314 1 98.88 195 ASP B N 1
ATOM 4019 C CA . ASP B 1 195 ? -21.047 -14.672 0.862 1 98.88 195 ASP B CA 1
ATOM 4020 C C . ASP B 1 195 ? -21.859 -13.984 -0.229 1 98.88 195 ASP B C 1
ATOM 4022 O O . ASP B 1 195 ? -23.094 -14.062 -0.233 1 98.88 195 ASP B O 1
ATOM 4026 N N . ARG B 1 196 ? -21.25 -13.289 -1.121 1 98.88 196 ARG B N 1
ATOM 4027 C CA . ARG B 1 196 ? -21.891 -12.578 -2.219 1 98.88 196 ARG B CA 1
ATOM 4028 C C . ARG B 1 196 ? -21.156 -12.805 -3.533 1 98.88 196 ARG B C 1
ATOM 4030 O O . ARG B 1 196 ? -20.047 -12.305 -3.729 1 98.88 196 ARG B O 1
ATOM 4037 N N . VAL B 1 197 ? -21.766 -13.586 -4.422 1 98.88 197 VAL B N 1
ATOM 4038 C CA . VAL B 1 197 ? -21.172 -13.836 -5.727 1 98.88 197 VAL B CA 1
ATOM 4039 C C . VAL B 1 197 ? -21.781 -12.906 -6.77 1 98.88 197 VAL B C 1
ATOM 4041 O O . VAL B 1 197 ? -23 -12.781 -6.855 1 98.88 197 VAL B O 1
ATOM 4044 N N . ILE B 1 198 ? -20.969 -12.258 -7.488 1 98.88 198 ILE B N 1
ATOM 4045 C CA . ILE B 1 198 ? -21.406 -11.367 -8.555 1 98.88 198 ILE B CA 1
ATOM 4046 C C . ILE B 1 198 ? -21.109 -12 -9.914 1 98.88 198 ILE B C 1
ATOM 4048 O O . ILE B 1 198 ? -19.938 -12.117 -10.305 1 98.88 198 ILE B O 1
ATOM 4052 N N . ASN B 1 199 ? -22.109 -12.461 -10.617 1 98.75 199 ASN B N 1
ATOM 4053 C CA . ASN B 1 199 ? -21.969 -12.781 -12.039 1 98.75 199 ASN B CA 1
ATOM 4054 C C . ASN B 1 199 ? -21.969 -11.523 -12.898 1 98.75 199 ASN B C 1
ATOM 4056 O O . ASN B 1 199 ? -23.031 -11.008 -13.25 1 98.75 199 ASN B O 1
ATOM 4060 N N . TYR B 1 200 ? -20.766 -11.086 -13.281 1 97.94 200 TYR B N 1
ATOM 4061 C CA . TYR B 1 200 ? -20.625 -9.758 -13.883 1 97.94 200 TYR B CA 1
ATOM 4062 C C . TYR B 1 200 ? -21.203 -9.742 -15.297 1 97.94 200 TYR B C 1
ATOM 4064 O O . TYR B 1 200 ? -21.281 -8.688 -15.922 1 97.94 200 TYR B O 1
ATOM 4072 N N . LYS B 1 201 ? -21.562 -10.922 -15.844 1 97.75 201 LYS B N 1
ATOM 4073 C CA . LYS B 1 201 ? -22.25 -10.984 -17.125 1 97.75 201 LYS B CA 1
ATOM 4074 C C . LYS B 1 201 ? -23.734 -10.711 -16.969 1 97.75 201 LYS B C 1
ATOM 4076 O O . LYS B 1 201 ? -24.422 -10.398 -17.953 1 97.75 201 LYS B O 1
ATOM 4081 N N . LYS B 1 202 ? -24.203 -10.828 -15.789 1 98.19 202 LYS B N 1
ATOM 4082 C CA . LYS B 1 202 ? -25.641 -10.656 -15.531 1 98.19 202 LYS B CA 1
ATOM 4083 C C . LYS B 1 202 ? -25.891 -9.461 -14.617 1 98.19 202 LYS B C 1
ATOM 4085 O O . LYS B 1 202 ? -27 -8.922 -14.578 1 98.19 202 LYS B O 1
ATOM 4090 N N . GLU B 1 203 ? -24.922 -9.125 -13.82 1 98.25 203 GLU B N 1
ATOM 4091 C CA . GLU B 1 203 ? -25.016 -8.016 -12.875 1 98.25 203 GLU B CA 1
ATOM 4092 C C . GLU B 1 203 ? -23.984 -6.941 -13.188 1 98.25 203 GLU B C 1
ATOM 4094 O O . GLU B 1 203 ? -22.844 -7.25 -13.57 1 98.25 203 GLU B O 1
ATOM 4099 N N . ASP B 1 204 ? -24.391 -5.711 -13.016 1 98.44 204 ASP B N 1
ATOM 4100 C CA . ASP B 1 204 ? -23.438 -4.609 -13.164 1 98.44 204 ASP B CA 1
ATOM 4101 C C . ASP B 1 204 ? -22.516 -4.512 -11.953 1 98.44 204 ASP B C 1
ATOM 4103 O O . ASP B 1 204 ? -22.922 -4.051 -10.883 1 98.44 204 ASP B O 1
ATOM 4107 N N . PHE B 1 205 ? -21.344 -4.934 -12.094 1 98.62 205 PHE B N 1
ATOM 4108 C CA . PHE B 1 205 ? -20.359 -5.023 -11.023 1 98.62 205 PHE B CA 1
ATOM 4109 C C . PHE B 1 205 ? -20.25 -3.697 -10.281 1 98.62 205 PHE B C 1
ATOM 4111 O O . PHE B 1 205 ? -20.312 -3.654 -9.055 1 98.62 205 PHE B O 1
ATOM 4118 N N . LYS B 1 206 ? -20.078 -2.58 -10.984 1 98.69 206 LYS B N 1
ATOM 4119 C CA . LYS B 1 206 ? -19.953 -1.242 -10.414 1 98.69 206 LYS B CA 1
ATOM 4120 C C . LYS B 1 206 ? -21.172 -0.884 -9.586 1 98.69 206 LYS B C 1
ATOM 4122 O O . LYS B 1 206 ? -21.047 -0.401 -8.453 1 98.69 206 LYS B O 1
ATOM 4127 N N . ALA B 1 207 ? -22.359 -1.098 -10.109 1 98.69 207 ALA B N 1
ATOM 4128 C CA . ALA B 1 207 ? -23.609 -0.774 -9.422 1 98.69 207 ALA B CA 1
ATOM 4129 C C . ALA B 1 207 ? -23.766 -1.598 -8.148 1 98.69 207 ALA B C 1
ATOM 4131 O O . ALA B 1 207 ? -24.219 -1.087 -7.125 1 98.69 207 ALA B O 1
ATOM 4132 N N . VAL B 1 208 ? -23.422 -2.896 -8.227 1 98.75 208 VAL B N 1
ATOM 4133 C CA . VAL B 1 208 ? -23.516 -3.77 -7.062 1 98.75 208 VAL B CA 1
ATOM 4134 C C . VAL B 1 208 ? -22.625 -3.24 -5.938 1 98.75 208 VAL B C 1
ATOM 4136 O O . VAL B 1 208 ? -23.078 -3.117 -4.793 1 98.75 208 VAL B O 1
ATOM 4139 N N . MET B 1 209 ? -21.375 -2.922 -6.242 1 98.75 209 MET B N 1
ATOM 4140 C CA . MET B 1 209 ? -20.453 -2.439 -5.223 1 98.75 209 MET B CA 1
ATOM 4141 C C . MET B 1 209 ? -20.969 -1.158 -4.578 1 98.75 209 MET B C 1
ATOM 4143 O O . MET B 1 209 ? -20.922 -1.011 -3.355 1 98.75 209 MET B O 1
ATOM 4147 N N . LYS B 1 210 ? -21.438 -0.209 -5.371 1 98.31 210 LYS B N 1
ATOM 4148 C CA . LYS B 1 210 ? -21.938 1.073 -4.875 1 98.31 210 LYS B CA 1
ATOM 4149 C C . LYS B 1 210 ? -23.156 0.884 -3.977 1 98.31 210 LYS B C 1
ATOM 4151 O O . LYS B 1 210 ? -23.25 1.521 -2.928 1 98.31 210 LYS B O 1
ATOM 4156 N N . LYS B 1 211 ? -24.062 0.032 -4.34 1 98.5 211 LYS B N 1
ATOM 4157 C CA . LYS B 1 211 ? -25.344 -0.128 -3.66 1 98.5 211 LYS B CA 1
ATOM 4158 C C . LYS B 1 211 ? -25.203 -1.006 -2.42 1 98.5 211 LYS B C 1
ATOM 4160 O O . LYS B 1 211 ? -25.766 -0.691 -1.364 1 98.5 211 LYS B O 1
ATOM 4165 N N . GLU B 1 212 ? -24.5 -2.129 -2.584 1 98.81 212 GLU B N 1
ATOM 4166 C CA . GLU B 1 212 ? -24.484 -3.131 -1.523 1 98.81 212 GLU B CA 1
ATOM 4167 C C . GLU B 1 212 ? -23.328 -2.898 -0.558 1 98.81 212 GLU B C 1
ATOM 4169 O O . GLU B 1 212 ? -23.344 -3.377 0.579 1 98.81 212 GLU B O 1
ATOM 4174 N N . TYR B 1 213 ? -22.312 -2.201 -0.955 1 98.69 213 TYR B N 1
ATOM 4175 C CA . TYR B 1 213 ? -21.141 -1.953 -0.118 1 98.69 213 TYR B CA 1
ATOM 4176 C C . TYR B 1 213 ? -20.75 -0.479 -0.142 1 98.69 213 TYR B C 1
ATOM 4178 O O . TYR B 1 213 ? -19.641 -0.127 -0.528 1 98.69 213 TYR B O 1
ATOM 4186 N N . PRO B 1 214 ? -21.578 0.413 0.31 1 98 214 PRO B N 1
ATOM 4187 C CA . PRO B 1 214 ? -21.359 1.858 0.229 1 98 214 PRO B CA 1
ATOM 4188 C C . PRO B 1 214 ? -20.141 2.311 1.046 1 98 214 PRO B C 1
ATOM 4190 O O . PRO B 1 214 ? -19.531 3.334 0.732 1 98 214 PRO B O 1
ATOM 4193 N N . ARG B 1 215 ? -19.75 1.603 2.109 1 97.31 215 ARG B N 1
ATOM 4194 C CA . ARG B 1 215 ? -18.594 1.952 2.91 1 97.31 215 ARG B CA 1
ATOM 4195 C C . ARG B 1 215 ? -17.297 1.488 2.234 1 97.31 215 ARG B C 1
ATOM 4197 O O . ARG B 1 215 ? -16.203 1.845 2.666 1 97.31 215 ARG B O 1
ATOM 4204 N N . GLY B 1 216 ? -17.438 0.59 1.204 1 98.5 216 GLY B N 1
ATOM 4205 C CA . GLY B 1 216 ? -16.297 -0.009 0.534 1 98.5 216 GLY B CA 1
ATOM 4206 C C . GLY B 1 216 ? -15.891 -1.347 1.124 1 98.5 216 GLY B C 1
ATOM 4207 O O . GLY B 1 216 ? -16.562 -1.862 2.023 1 98.5 216 GLY B O 1
ATOM 4208 N N . VAL B 1 217 ? -14.867 -1.887 0.532 1 98.75 217 VAL B N 1
ATOM 4209 C CA . VAL B 1 217 ? -14.375 -3.184 0.979 1 98.75 217 VAL B CA 1
ATOM 4210 C C . VAL B 1 217 ? -12.953 -3.037 1.517 1 98.75 217 VAL B C 1
ATOM 4212 O O . VAL B 1 217 ? -12.18 -2.211 1.027 1 98.75 217 VAL B O 1
ATOM 4215 N N . ASP B 1 218 ? -12.555 -3.871 2.484 1 98.94 218 ASP B N 1
ATOM 4216 C CA . ASP B 1 218 ? -11.312 -3.713 3.234 1 98.94 218 ASP B CA 1
ATOM 4217 C C . ASP B 1 218 ? -10.125 -4.254 2.443 1 98.94 218 ASP B C 1
ATOM 4219 O O . ASP B 1 218 ? -9.031 -3.674 2.479 1 98.94 218 ASP B O 1
ATOM 4223 N N . ILE B 1 219 ? -10.305 -5.402 1.823 1 98.94 219 ILE B N 1
ATOM 4224 C CA . ILE B 1 219 ? -9.242 -6.047 1.055 1 98.94 219 ILE B CA 1
ATOM 4225 C C . ILE B 1 219 ? -9.773 -6.438 -0.324 1 98.94 219 ILE B C 1
ATOM 4227 O O . ILE B 1 219 ? -10.875 -6.973 -0.444 1 98.94 219 ILE B O 1
ATOM 4231 N N . ILE B 1 220 ? -9.039 -6.133 -1.338 1 99 220 ILE B N 1
ATOM 4232 C CA . ILE B 1 220 ? -9.375 -6.586 -2.682 1 99 220 ILE B CA 1
ATOM 4233 C C . ILE B 1 220 ? -8.219 -7.391 -3.266 1 99 220 ILE B C 1
ATOM 4235 O O . ILE B 1 220 ? -7.086 -6.91 -3.322 1 99 220 ILE B O 1
ATOM 4239 N N . PHE B 1 221 ? -8.461 -8.641 -3.566 1 98.94 221 PHE B N 1
ATOM 4240 C CA . PHE B 1 221 ? -7.594 -9.539 -4.32 1 98.94 221 PHE B CA 1
ATOM 4241 C C . PHE B 1 221 ? -7.871 -9.43 -5.816 1 98.94 221 PHE B C 1
ATOM 4243 O O . PHE B 1 221 ? -8.82 -10.031 -6.324 1 98.94 221 PHE B O 1
ATOM 4250 N N . GLU B 1 222 ? -7.039 -8.617 -6.539 1 98.81 222 GLU B N 1
ATOM 4251 C CA . GLU B 1 222 ? -7.387 -8.164 -7.887 1 98.81 222 GLU B CA 1
ATOM 4252 C C . GLU B 1 222 ? -6.457 -8.773 -8.93 1 98.81 222 GLU B C 1
ATOM 4254 O O . GLU B 1 222 ? -5.25 -8.539 -8.906 1 98.81 222 GLU B O 1
ATOM 4259 N N . SER B 1 223 ? -6.996 -9.523 -9.859 1 97.69 223 SER B N 1
ATOM 4260 C CA . SER B 1 223 ? -6.152 -10.227 -10.82 1 97.69 223 SER B CA 1
ATOM 4261 C C . SER B 1 223 ? -6.59 -9.938 -12.25 1 97.69 223 SER B C 1
ATOM 4263 O O . SER B 1 223 ? -6.016 -10.477 -13.203 1 97.69 223 SER B O 1
ATOM 4265 N N . VAL B 1 224 ? -7.574 -9.109 -12.492 1 97.75 224 VAL B N 1
ATOM 4266 C CA . VAL B 1 224 ? -8.188 -8.961 -13.805 1 97.75 224 VAL B CA 1
ATOM 4267 C C . VAL B 1 224 ? -7.629 -7.719 -14.5 1 97.75 224 VAL B C 1
ATOM 4269 O O . VAL B 1 224 ? -7.164 -7.793 -15.641 1 97.75 224 VAL B O 1
ATOM 4272 N N . GLY B 1 225 ? -7.637 -6.555 -13.844 1 97.56 225 GLY B N 1
ATOM 4273 C CA . GLY B 1 225 ? -7.168 -5.305 -14.422 1 97.56 225 GLY B CA 1
ATOM 4274 C C . GLY B 1 225 ? -8.234 -4.586 -15.227 1 97.56 225 GLY B C 1
ATOM 4275 O O . GLY B 1 225 ? -9.414 -4.926 -15.148 1 97.56 225 GLY B O 1
ATOM 4276 N N . GLY B 1 226 ? -7.797 -3.504 -15.844 1 96.38 226 GLY B N 1
ATOM 4277 C CA . GLY B 1 226 ? -8.695 -2.736 -16.688 1 96.38 226 GLY B CA 1
ATOM 4278 C C . GLY B 1 226 ? -9.875 -2.154 -15.945 1 96.38 226 GLY B C 1
ATOM 4279 O O . GLY B 1 226 ? -9.711 -1.534 -14.891 1 96.38 226 GLY B O 1
ATOM 4280 N N . ASN B 1 227 ? -11.055 -2.373 -16.516 1 96.06 227 ASN B N 1
ATOM 4281 C CA . ASN B 1 227 ? -12.273 -1.839 -15.914 1 96.06 227 ASN B CA 1
ATOM 4282 C C . ASN B 1 227 ? -12.508 -2.406 -14.523 1 96.06 227 ASN B C 1
ATOM 4284 O O . ASN B 1 227 ? -12.984 -1.699 -13.633 1 96.06 227 ASN B O 1
ATOM 4288 N N . PHE B 1 228 ? -12.203 -3.672 -14.312 1 96.44 228 PHE B N 1
ATOM 4289 C CA . PHE B 1 228 ? -12.336 -4.27 -12.984 1 96.44 228 PHE B CA 1
ATOM 4290 C C . PHE B 1 228 ? -11.484 -3.525 -11.969 1 96.44 228 PHE B C 1
ATOM 4292 O O . PHE B 1 228 ? -11.953 -3.197 -10.875 1 96.44 228 PHE B O 1
ATOM 4299 N N . PHE B 1 229 ? -10.305 -3.262 -12.398 1 98.12 229 PHE B N 1
ATOM 4300 C CA . PHE B 1 229 ? -9.398 -2.559 -11.492 1 98.12 229 PHE B CA 1
ATOM 4301 C C . PHE B 1 229 ? -9.977 -1.201 -11.102 1 98.12 229 PHE B C 1
ATOM 4303 O O . PHE B 1 229 ? -9.969 -0.833 -9.922 1 98.12 229 PHE B O 1
ATOM 4310 N N . ASP B 1 230 ? -10.438 -0.478 -12.07 1 98.06 230 ASP B N 1
ATOM 4311 C CA . ASP B 1 230 ? -11 0.846 -11.82 1 98.06 230 ASP B CA 1
ATOM 4312 C C . ASP B 1 230 ? -12.141 0.776 -10.805 1 98.06 230 ASP B C 1
ATOM 4314 O O . ASP B 1 230 ? -12.203 1.581 -9.875 1 98.06 230 ASP B O 1
ATOM 4318 N N . ILE B 1 231 ? -13.062 -0.171 -11 1 98.62 231 ILE B N 1
ATOM 4319 C CA . ILE B 1 231 ? -14.188 -0.351 -10.094 1 98.62 231 ILE B CA 1
ATOM 4320 C C . ILE B 1 231 ? -13.68 -0.748 -8.711 1 98.62 231 ILE B C 1
ATOM 4322 O O . ILE B 1 231 ? -14.148 -0.229 -7.695 1 98.62 231 ILE B O 1
ATOM 4326 N N . CYS B 1 232 ? -12.711 -1.651 -8.672 1 98.75 232 CYS B N 1
ATOM 4327 C CA . CYS B 1 232 ? -12.125 -2.104 -7.418 1 98.75 232 CYS B CA 1
ATOM 4328 C C . CYS B 1 232 ? -11.5 -0.941 -6.656 1 98.75 232 CYS B C 1
ATOM 4330 O O . CYS B 1 232 ? -11.758 -0.754 -5.469 1 98.75 232 CYS B O 1
ATOM 4332 N N . LEU B 1 233 ? -10.719 -0.183 -7.328 1 98.56 233 LEU B N 1
ATOM 4333 C CA . LEU B 1 233 ? -10.055 0.95 -6.695 1 98.56 233 LEU B CA 1
ATOM 4334 C C . LEU B 1 233 ? -11.07 1.909 -6.09 1 98.56 233 LEU B C 1
ATOM 4336 O O . LEU B 1 233 ? -10.898 2.363 -4.953 1 98.56 233 LEU B O 1
ATOM 4340 N N . LYS B 1 234 ? -12.109 2.162 -6.777 1 98.06 234 LYS B N 1
ATOM 4341 C CA . LYS B 1 234 ? -13.148 3.082 -6.324 1 98.06 234 LYS B CA 1
ATOM 4342 C C . LYS B 1 234 ? -13.969 2.473 -5.188 1 98.06 234 LYS B C 1
ATOM 4344 O O . LYS B 1 234 ? -14.672 3.186 -4.469 1 98.06 234 LYS B O 1
ATOM 4349 N N . SER B 1 235 ? -13.914 1.164 -5.062 1 98.69 235 SER B N 1
ATOM 4350 C CA . SER B 1 235 ? -14.734 0.45 -4.09 1 98.69 235 SER B CA 1
ATOM 4351 C C . SER B 1 235 ? -13.961 0.159 -2.812 1 98.69 235 SER B C 1
ATOM 4353 O O . SER B 1 235 ? -14.461 -0.519 -1.915 1 98.69 235 SER B O 1
ATOM 4355 N N . LEU B 1 236 ? -12.75 0.649 -2.678 1 98.75 236 LEU B N 1
ATOM 4356 C CA . LEU B 1 236 ? -11.977 0.438 -1.46 1 98.75 236 LEU B CA 1
ATOM 4357 C C . LEU B 1 236 ? -12.531 1.27 -0.31 1 98.75 236 LEU B C 1
ATOM 4359 O O . LEU B 1 236 ? -12.914 2.428 -0.501 1 98.75 236 LEU B O 1
ATOM 4363 N N . ALA B 1 237 ? -12.617 0.667 0.868 1 98.75 237 ALA B N 1
ATOM 4364 C CA . ALA B 1 237 ? -12.906 1.397 2.098 1 98.75 237 ALA B CA 1
ATOM 4365 C C . ALA B 1 237 ? -11.742 2.289 2.498 1 98.75 237 ALA B C 1
ATOM 4367 O O . ALA B 1 237 ? -10.633 2.141 1.979 1 98.75 237 ALA B O 1
ATOM 4368 N N . VAL B 1 238 ? -12.039 3.271 3.352 1 98.56 238 VAL B N 1
ATOM 4369 C CA . VAL B 1 238 ? -10.953 4.027 3.977 1 98.56 238 VAL B CA 1
ATOM 4370 C C . VAL B 1 238 ? -9.938 3.062 4.578 1 98.56 238 VAL B C 1
ATOM 4372 O O . VAL B 1 238 ? -10.305 2.115 5.277 1 98.56 238 VAL B O 1
ATOM 4375 N N . ARG B 1 239 ? -8.633 3.221 4.238 1 98.62 239 ARG B N 1
ATOM 4376 C CA . ARG B 1 239 ? -7.496 2.42 4.695 1 98.62 239 ARG B CA 1
ATOM 4377 C C . ARG B 1 239 ? -7.535 1.023 4.086 1 98.62 239 ARG B C 1
ATOM 4379 O O . ARG B 1 239 ? -6.855 0.113 4.566 1 98.62 239 ARG B O 1
ATOM 4386 N N . GLY B 1 240 ? -8.469 0.866 3.039 1 98.81 240 GLY B N 1
ATOM 4387 C CA . GLY B 1 240 ? -8.523 -0.413 2.35 1 98.81 240 GLY B CA 1
ATOM 4388 C C . GLY B 1 240 ? -7.246 -0.736 1.597 1 98.81 240 GLY B C 1
ATOM 4389 O O . GLY B 1 240 ? -6.469 0.163 1.264 1 98.81 240 GLY B O 1
ATOM 4390 N N . ARG B 1 241 ? -7.02 -2.029 1.272 1 98.88 241 ARG B N 1
ATOM 4391 C CA . ARG B 1 241 ? -5.836 -2.523 0.573 1 98.88 241 ARG B CA 1
ATOM 4392 C C . ARG B 1 241 ? -6.227 -3.285 -0.689 1 98.88 241 ARG B C 1
ATOM 4394 O O . ARG B 1 241 ? -6.996 -4.246 -0.628 1 98.88 241 ARG B O 1
ATOM 4401 N N . LEU B 1 242 ? -5.781 -2.814 -1.776 1 98.94 242 LEU B N 1
ATOM 4402 C CA . LEU B 1 242 ? -5.949 -3.5 -3.053 1 98.94 242 LEU B CA 1
ATOM 4403 C C . LEU B 1 242 ? -4.656 -4.188 -3.477 1 98.94 242 LEU B C 1
ATOM 4405 O O . LEU B 1 242 ? -3.641 -3.527 -3.693 1 98.94 242 LEU B O 1
ATOM 4409 N N . ILE B 1 243 ? -4.68 -5.492 -3.531 1 98.94 243 ILE B N 1
ATOM 4410 C CA . ILE B 1 243 ? -3.525 -6.297 -3.928 1 98.94 243 ILE B CA 1
ATOM 4411 C C . ILE B 1 243 ? -3.598 -6.602 -5.422 1 98.94 243 ILE B C 1
ATOM 4413 O O . ILE B 1 243 ? -4.523 -7.273 -5.883 1 98.94 243 ILE B O 1
ATOM 4417 N N . VAL B 1 244 ? -2.648 -6.141 -6.16 1 98.75 244 VAL B N 1
ATOM 4418 C CA . VAL B 1 244 ? -2.557 -6.438 -7.586 1 98.75 244 VAL B CA 1
ATOM 4419 C C . VAL B 1 244 ? -1.805 -7.754 -7.789 1 98.75 244 VAL B C 1
ATOM 4421 O O . VAL B 1 244 ? -0.581 -7.805 -7.645 1 98.75 244 VAL B O 1
ATOM 4424 N N . ILE B 1 245 ? -2.496 -8.734 -8.195 1 96.88 245 ILE B N 1
ATOM 4425 C CA . ILE B 1 245 ? -1.952 -10.078 -8.367 1 96.88 245 ILE B CA 1
ATOM 4426 C C . ILE B 1 245 ? -1.66 -10.328 -9.844 1 96.88 245 ILE B C 1
ATOM 4428 O O . ILE B 1 245 ? -0.856 -11.203 -10.188 1 96.88 245 ILE B O 1
ATOM 4432 N N . GLY B 1 246 ? -2.33 -9.609 -10.672 1 95.12 246 GLY B N 1
ATOM 4433 C CA . GLY B 1 246 ? -2.203 -9.758 -12.117 1 95.12 246 GLY B CA 1
ATOM 4434 C C . GLY B 1 246 ? -3.1 -8.82 -12.898 1 95.12 246 GLY B C 1
ATOM 4435 O O . GLY B 1 246 ? -3.762 -7.953 -12.312 1 95.12 246 GLY B O 1
ATOM 4436 N N . THR B 1 247 ? -3.039 -8.875 -14.195 1 95.25 247 THR B N 1
ATOM 4437 C CA . THR B 1 247 ? -3.834 -8.117 -15.156 1 95.25 247 THR B CA 1
ATOM 4438 C C . THR B 1 247 ? -4.25 -8.992 -16.328 1 95.25 247 THR B C 1
ATOM 4440 O O . THR B 1 247 ? -4.008 -8.641 -17.484 1 95.25 247 THR B O 1
ATOM 4443 N N . VAL B 1 248 ? -4.906 -10.039 -16 1 93.44 248 VAL B N 1
ATOM 4444 C CA . VAL B 1 248 ? -5.156 -11.117 -16.953 1 93.44 248 VAL B CA 1
ATOM 4445 C C . VAL B 1 248 ? -5.926 -10.57 -18.156 1 93.44 248 VAL B C 1
ATOM 4447 O O . VAL B 1 248 ? -5.77 -11.062 -19.281 1 93.44 248 VAL B O 1
ATOM 4450 N N . SER B 1 249 ? -6.707 -9.562 -18.016 1 90 249 SER B N 1
ATOM 4451 C CA . SER B 1 249 ? -7.512 -9 -19.094 1 90 249 SER B CA 1
ATOM 4452 C C . SER B 1 249 ? -6.633 -8.453 -20.203 1 90 249 SER B C 1
ATOM 4454 O O . SER B 1 249 ? -7.105 -8.227 -21.328 1 90 249 SER B O 1
ATOM 4456 N N . THR B 1 250 ? -5.387 -8.289 -19.891 1 90.69 250 THR B N 1
ATOM 4457 C CA . THR B 1 250 ? -4.52 -7.66 -20.891 1 90.69 250 THR B CA 1
ATOM 4458 C C . THR B 1 250 ? -3.535 -8.672 -21.453 1 90.69 250 THR B C 1
ATOM 4460 O O . THR B 1 250 ? -2.793 -8.367 -22.391 1 90.69 250 THR B O 1
ATOM 4463 N N . TYR B 1 251 ? -3.469 -9.844 -20.922 1 90.12 251 TYR B N 1
ATOM 4464 C CA . TYR B 1 251 ? -2.406 -10.789 -21.234 1 90.12 251 TYR B CA 1
ATOM 4465 C C . TYR B 1 251 ? -2.432 -11.18 -22.719 1 90.12 251 TYR B C 1
ATOM 4467 O O . TYR B 1 251 ? -1.38 -11.305 -23.344 1 90.12 251 TYR B O 1
ATOM 4475 N N . ALA B 1 252 ? -3.596 -11.289 -23.25 1 87.31 252 ALA B N 1
ATOM 4476 C CA . ALA B 1 252 ? -3.721 -11.789 -24.609 1 87.31 252 ALA B CA 1
ATOM 4477 C C . ALA B 1 252 ? -3.676 -10.641 -25.625 1 87.31 252 ALA B C 1
ATOM 4479 O O . ALA B 1 252 ? -3.691 -10.875 -26.828 1 87.31 252 ALA B O 1
ATOM 4480 N N . ASP B 1 253 ? -3.586 -9.406 -25.125 1 87.19 253 ASP B N 1
ATOM 4481 C CA . ASP B 1 253 ? -3.451 -8.266 -26.016 1 87.19 253 ASP B CA 1
ATOM 4482 C C . ASP B 1 253 ? -2.074 -8.242 -26.672 1 87.19 253 ASP B C 1
ATOM 4484 O O . ASP B 1 253 ? -1.155 -8.938 -26.234 1 87.19 253 ASP B O 1
ATOM 4488 N N . ALA B 1 254 ? -1.962 -7.512 -27.766 1 81.31 254 ALA B N 1
ATOM 4489 C CA . ALA B 1 254 ? -0.757 -7.492 -28.594 1 81.31 254 ALA B CA 1
ATOM 4490 C C . ALA B 1 254 ? 0.479 -7.18 -27.75 1 81.31 254 ALA B C 1
ATOM 4492 O O . ALA B 1 254 ? 1.531 -7.793 -27.938 1 81.31 254 ALA B O 1
ATOM 4493 N N . ASN B 1 255 ? 0.358 -6.262 -26.875 1 81.44 255 ASN B N 1
ATOM 4494 C CA . ASN B 1 255 ? 1.515 -5.891 -26.062 1 81.44 255 ASN B CA 1
ATOM 4495 C C . ASN B 1 255 ? 1.576 -6.695 -24.781 1 81.44 255 ASN B C 1
ATOM 4497 O O . ASN B 1 255 ? 2.568 -6.633 -24.047 1 81.44 255 ASN B O 1
ATOM 4501 N N . GLY B 1 256 ? 0.626 -7.398 -24.594 1 83.62 256 GLY B N 1
ATOM 4502 C CA . GLY B 1 256 ? 0.555 -8.234 -23.406 1 83.62 256 GLY B CA 1
ATOM 4503 C C . GLY B 1 256 ? 0.777 -7.461 -22.109 1 83.62 256 GLY B C 1
ATOM 4504 O O . GLY B 1 256 ? 1.253 -6.324 -22.141 1 83.62 256 GLY B O 1
ATOM 4505 N N . MET B 1 257 ? 0.333 -8.031 -21.094 1 86.56 257 MET B N 1
ATOM 4506 C CA . MET B 1 257 ? 0.538 -7.59 -19.719 1 86.56 257 MET B CA 1
ATOM 4507 C C . MET B 1 257 ? 0.593 -6.07 -19.641 1 86.56 257 MET B C 1
ATOM 4509 O O . MET B 1 257 ? 1.665 -5.473 -19.766 1 86.56 257 MET B O 1
ATOM 4513 N N . ALA B 1 258 ? -0.41 -5.391 -19.578 1 89.69 258 ALA B N 1
ATOM 4514 C CA . ALA B 1 258 ? -0.503 -3.955 -19.328 1 89.69 258 ALA B CA 1
ATOM 4515 C C . ALA B 1 258 ? -1.015 -3.668 -17.922 1 89.69 258 ALA B C 1
ATOM 4517 O O . ALA B 1 258 ? -1.884 -4.379 -17.406 1 89.69 258 ALA B O 1
ATOM 4518 N N . GLY B 1 259 ? -0.411 -2.752 -17.281 1 92.88 259 GLY B N 1
ATOM 4519 C CA . GLY B 1 259 ? -0.89 -2.355 -15.961 1 92.88 259 GLY B CA 1
ATOM 4520 C C . GLY B 1 259 ? -1.975 -1.297 -16.016 1 92.88 259 GLY B C 1
ATOM 4521 O O . GLY B 1 259 ? -2.455 -0.949 -17.094 1 92.88 259 GLY B O 1
ATOM 4522 N N . ASP B 1 260 ? -2.453 -0.956 -14.836 1 95.56 260 ASP B N 1
ATOM 4523 C CA . ASP B 1 260 ? -3.418 0.126 -14.656 1 95.56 260 ASP B CA 1
ATOM 4524 C C . ASP B 1 260 ? -2.771 1.333 -13.984 1 95.56 260 ASP B C 1
ATOM 4526 O O . ASP B 1 260 ? -1.719 1.209 -13.352 1 95.56 260 ASP B O 1
ATOM 4530 N N . ASN B 1 261 ? -3.348 2.48 -14.242 1 95.88 261 ASN B N 1
ATOM 4531 C CA . ASN B 1 261 ? -2.797 3.695 -13.648 1 95.88 261 ASN B CA 1
ATOM 4532 C C . ASN B 1 261 ? -3.58 4.121 -12.406 1 95.88 261 ASN B C 1
ATOM 4534 O O . ASN B 1 261 ? -4.812 4.129 -12.422 1 95.88 261 ASN B O 1
ATOM 4538 N N . VAL B 1 262 ? -2.895 4.422 -11.359 1 97.5 262 VAL B N 1
ATOM 4539 C CA . VAL B 1 262 ? -3.465 4.898 -10.102 1 97.5 262 VAL B CA 1
ATOM 4540 C C . VAL B 1 262 ? -2.988 6.324 -9.828 1 97.5 262 VAL B C 1
ATOM 4542 O O . VAL B 1 262 ? -1.783 6.578 -9.758 1 97.5 262 VAL B O 1
ATOM 4545 N N . ASN B 1 263 ? -3.893 7.234 -9.781 1 97.19 263 ASN B N 1
ATOM 4546 C CA . ASN B 1 263 ? -3.525 8.57 -9.32 1 97.19 263 ASN B CA 1
ATOM 4547 C C . ASN B 1 263 ? -3.395 8.617 -7.801 1 97.19 263 ASN B C 1
ATOM 4549 O O . ASN B 1 263 ? -4.309 8.211 -7.082 1 97.19 263 ASN B O 1
ATOM 4553 N N . THR B 1 264 ? -2.305 9.094 -7.289 1 97.38 264 THR B N 1
ATOM 4554 C CA . THR B 1 264 ? -1.993 9.039 -5.867 1 97.38 264 THR B CA 1
ATOM 4555 C C . THR B 1 264 ? -2.996 9.867 -5.062 1 97.38 264 THR B C 1
ATOM 4557 O O . THR B 1 264 ? -3.166 9.648 -3.861 1 97.38 264 THR B O 1
ATOM 4560 N N . LEU B 1 265 ? -3.689 10.82 -5.641 1 95 265 LEU B N 1
ATOM 4561 C CA . LEU B 1 265 ? -4.695 11.594 -4.922 1 95 265 LEU B CA 1
ATOM 4562 C C . LEU B 1 265 ? -5.859 10.711 -4.492 1 95 265 LEU B C 1
ATOM 4564 O O . LEU B 1 265 ? -6.469 10.938 -3.445 1 95 265 LEU B O 1
ATOM 4568 N N . LYS B 1 266 ? -6.105 9.672 -5.355 1 94.06 266 LYS B N 1
ATOM 4569 C CA . LYS B 1 266 ? -7.172 8.734 -5.027 1 94.06 266 LYS B CA 1
ATOM 4570 C C . LYS B 1 266 ? -6.812 7.895 -3.805 1 94.06 266 LYS B C 1
ATOM 4572 O O . LYS B 1 266 ? -7.691 7.348 -3.137 1 94.06 266 LYS B O 1
ATOM 4577 N N . LEU B 1 267 ? -5.543 7.754 -3.553 1 98.19 267 LEU B N 1
ATOM 4578 C CA . LEU B 1 267 ? -5.078 7.008 -2.389 1 98.19 267 LEU B CA 1
ATOM 4579 C C . LEU B 1 267 ? -4.992 7.91 -1.163 1 98.19 267 LEU B C 1
ATOM 4581 O O . LEU B 1 267 ? -5.406 7.523 -0.069 1 98.19 267 LEU B O 1
ATOM 4585 N N . LEU B 1 268 ? -4.426 9.086 -1.348 1 96.5 268 LEU B N 1
ATOM 4586 C CA . LEU B 1 268 ? -4.133 10.031 -0.27 1 96.5 268 LEU B CA 1
ATOM 4587 C C . LEU B 1 268 ? -5.398 10.391 0.497 1 96.5 268 LEU B C 1
ATOM 4589 O O . LEU B 1 268 ? -5.449 10.258 1.723 1 96.5 268 LEU B O 1
ATOM 4593 N N . GLY B 1 269 ? -6.492 10.719 -0.177 1 92.94 269 GLY B N 1
ATOM 4594 C CA . GLY B 1 269 ? -7.68 11.281 0.445 1 92.94 269 GLY B CA 1
ATOM 4595 C C . GLY B 1 269 ? -8.438 10.289 1.302 1 92.94 269 GLY B C 1
ATOM 4596 O O . GLY B 1 269 ? -9.273 10.672 2.123 1 92.94 269 GLY B O 1
ATOM 4597 N N . THR B 1 270 ? -8.148 8.992 1.134 1 95.31 270 THR B N 1
ATOM 4598 C CA . THR B 1 270 ? -8.875 7.965 1.881 1 95.31 270 THR B CA 1
ATOM 4599 C C . THR B 1 270 ? -7.902 6.949 2.479 1 95.31 270 THR B C 1
ATOM 4601 O O . THR B 1 270 ? -8.305 5.859 2.881 1 95.31 270 THR B O 1
ATOM 4604 N N . SER B 1 271 ? -6.648 7.301 2.428 1 98.62 271 SER B N 1
ATOM 4605 C CA . SER B 1 271 ? -5.617 6.457 3.027 1 98.62 271 SER B CA 1
ATOM 4606 C C . SER B 1 271 ? -5.676 5.035 2.48 1 98.62 271 SER B C 1
ATOM 4608 O O . SER B 1 271 ? -5.551 4.07 3.236 1 98.62 271 SER B O 1
ATOM 4610 N N . ARG B 1 272 ? -5.93 4.93 1.188 1 98.75 272 ARG B N 1
ATOM 4611 C CA . ARG B 1 272 ? -6 3.631 0.523 1 98.75 272 ARG B CA 1
ATOM 4612 C C . ARG B 1 272 ? -4.613 3.162 0.095 1 98.75 272 ARG B C 1
ATOM 4614 O O . ARG B 1 272 ? -3.703 3.975 -0.077 1 98.75 272 ARG B O 1
ATOM 4621 N N . THR B 1 273 ? -4.461 1.848 -0.026 1 98.88 273 THR B N 1
ATOM 4622 C CA . THR B 1 273 ? -3.209 1.206 -0.414 1 98.88 273 THR B CA 1
ATOM 4623 C C . THR B 1 273 ? -3.393 0.388 -1.688 1 98.88 273 THR B C 1
ATOM 4625 O O . THR B 1 273 ? -4.395 -0.311 -1.845 1 98.88 273 THR B O 1
ATOM 4628 N N . VAL B 1 274 ? -2.504 0.551 -2.582 1 98.88 274 VAL B N 1
ATOM 4629 C CA . VAL B 1 274 ? -2.344 -0.361 -3.709 1 98.88 274 VAL B CA 1
ATOM 4630 C C . VAL B 1 274 ? -0.974 -1.033 -3.641 1 98.88 274 VAL B C 1
ATOM 4632 O O . VAL B 1 274 ? 0.049 -0.359 -3.498 1 98.88 274 VAL B O 1
ATOM 4635 N N . ALA B 1 275 ? -0.976 -2.342 -3.697 1 98.88 275 ALA B N 1
ATOM 4636 C CA . ALA B 1 275 ? 0.259 -3.113 -3.576 1 98.88 275 ALA B CA 1
ATOM 4637 C C . ALA B 1 275 ? 0.344 -4.188 -4.656 1 98.88 275 ALA B C 1
ATOM 4639 O O . ALA B 1 275 ? -0.656 -4.836 -4.977 1 98.88 275 ALA B O 1
ATOM 4640 N N . GLY B 1 276 ? 1.513 -4.273 -5.254 1 98.75 276 GLY B N 1
ATOM 4641 C CA . GLY B 1 276 ? 1.776 -5.438 -6.086 1 98.75 276 GLY B CA 1
ATOM 4642 C C . GLY B 1 276 ? 2.184 -6.66 -5.293 1 98.75 276 GLY B C 1
ATOM 4643 O O . GLY B 1 276 ? 2.717 -6.543 -4.188 1 98.75 276 GLY B O 1
ATOM 4644 N N . PHE B 1 277 ? 1.925 -7.777 -5.816 1 98.69 277 PHE B N 1
ATOM 4645 C CA . PHE B 1 277 ? 2.336 -9.031 -5.195 1 98.69 277 PHE B CA 1
ATOM 4646 C C . PHE B 1 277 ? 2.943 -9.969 -6.23 1 98.69 277 PHE B C 1
ATOM 4648 O O . PHE B 1 277 ? 2.273 -10.367 -7.184 1 98.69 277 PHE B O 1
ATOM 4655 N N . PHE B 1 278 ? 4.133 -10.312 -6.043 1 97.25 278 PHE B N 1
ATOM 4656 C CA . PHE B 1 278 ? 4.852 -11.32 -6.82 1 97.25 278 PHE B CA 1
ATOM 4657 C C . PHE B 1 278 ? 5.375 -12.43 -5.922 1 97.25 278 PHE B C 1
ATOM 4659 O O . PHE B 1 278 ? 6.293 -12.211 -5.129 1 97.25 278 PHE B O 1
ATOM 4666 N N . MET B 1 279 ? 4.785 -13.578 -6.055 1 96.19 279 MET B N 1
ATOM 4667 C CA . MET B 1 279 ? 4.922 -14.688 -5.117 1 96.19 279 MET B CA 1
ATOM 4668 C C . MET B 1 279 ? 6.391 -14.992 -4.844 1 96.19 279 MET B C 1
ATOM 4670 O O . MET B 1 279 ? 6.777 -15.227 -3.697 1 96.19 279 MET B O 1
ATOM 4674 N N . PRO B 1 280 ? 7.277 -14.961 -5.855 1 94.31 280 PRO B N 1
ATOM 4675 C CA . PRO B 1 280 ? 8.68 -15.305 -5.609 1 94.31 280 PRO B CA 1
ATOM 4676 C C . PRO B 1 280 ? 9.352 -14.367 -4.609 1 94.31 280 PRO B C 1
ATOM 4678 O O . PRO B 1 280 ? 10.344 -14.734 -3.98 1 94.31 280 PRO B O 1
AT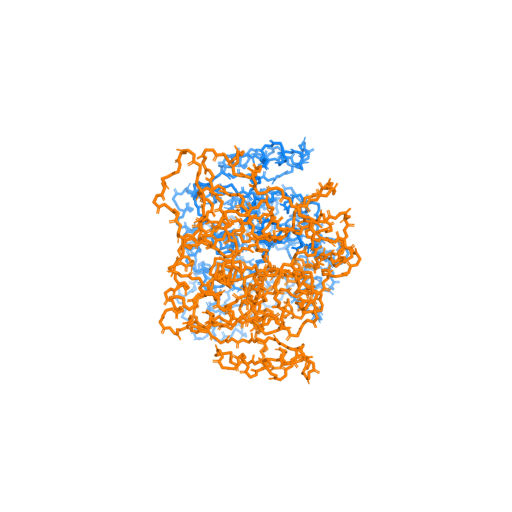OM 4681 N N . ASP B 1 281 ? 8.844 -13.188 -4.445 1 97.31 281 ASP B N 1
ATOM 4682 C CA . ASP B 1 281 ? 9.414 -12.227 -3.506 1 97.31 281 ASP B CA 1
ATOM 4683 C C . ASP B 1 281 ? 9.133 -12.641 -2.062 1 97.31 281 ASP B C 1
ATOM 4685 O O . ASP B 1 281 ? 9.672 -12.047 -1.126 1 97.31 281 ASP B O 1
ATOM 4689 N N . TYR B 1 282 ? 8.359 -13.68 -1.859 1 97.81 282 TYR B N 1
ATOM 4690 C CA . TYR B 1 282 ? 7.922 -14.094 -0.528 1 97.81 282 TYR B CA 1
ATOM 4691 C C . TYR B 1 282 ? 8.273 -15.547 -0.261 1 97.81 282 TYR B C 1
ATOM 4693 O O . TYR B 1 282 ? 7.527 -16.266 0.419 1 97.81 282 TYR B O 1
ATOM 4701 N N . LYS B 1 283 ? 9.289 -16.031 -0.812 1 95.25 283 LYS B N 1
ATOM 4702 C CA . LYS B 1 283 ? 9.672 -17.453 -0.764 1 95.25 283 LYS B CA 1
ATOM 4703 C C . LYS B 1 283 ? 9.828 -17.922 0.676 1 95.25 283 LYS B C 1
ATOM 4705 O O . LYS B 1 283 ? 9.562 -19.094 0.978 1 95.25 283 LYS B O 1
ATOM 4710 N N . GLU B 1 284 ? 10.219 -17 1.564 1 96.75 284 GLU B N 1
ATOM 4711 C CA . GLU B 1 284 ? 10.445 -17.375 2.955 1 96.75 284 GLU B CA 1
ATOM 4712 C C . GLU B 1 284 ? 9.156 -17.828 3.627 1 96.75 284 GLU B C 1
ATOM 4714 O O . GLU B 1 284 ? 9.195 -18.516 4.648 1 96.75 284 GLU B O 1
ATOM 4719 N N . PHE B 1 285 ? 8.023 -17.5 3.057 1 97.5 285 PHE B N 1
ATOM 4720 C CA . PHE B 1 285 ? 6.738 -17.844 3.656 1 97.5 285 PHE B CA 1
ATOM 4721 C C . PHE B 1 285 ? 6.168 -19.109 3.035 1 97.5 285 PHE B C 1
ATOM 4723 O O . PHE B 1 285 ? 5.207 -19.688 3.551 1 97.5 285 PHE B O 1
ATOM 4730 N N . SER B 1 286 ? 6.711 -19.594 1.955 1 96.62 286 SER B N 1
ATOM 4731 C CA . SER B 1 286 ? 6.125 -20.641 1.13 1 96.62 286 SER B CA 1
ATOM 4732 C C . SER B 1 286 ? 5.918 -21.922 1.93 1 96.62 286 SER B C 1
ATOM 4734 O O . SER B 1 286 ? 4.848 -22.531 1.87 1 96.62 286 SER B O 1
ATOM 4736 N N . ALA B 1 287 ? 6.895 -22.328 2.703 1 95.5 287 ALA B N 1
ATOM 4737 C CA . ALA B 1 287 ? 6.832 -23.609 3.402 1 95.5 287 ALA B CA 1
ATOM 4738 C C . ALA B 1 287 ? 5.672 -23.641 4.395 1 95.5 287 ALA B C 1
ATOM 4740 O O . ALA B 1 287 ? 4.863 -24.578 4.391 1 95.5 287 ALA B O 1
ATOM 4741 N N . SER B 1 288 ? 5.574 -22.609 5.246 1 97.69 288 SER B N 1
ATOM 4742 C CA . SER B 1 288 ? 4.543 -22.562 6.273 1 97.69 288 SER B CA 1
ATOM 4743 C C . SER B 1 288 ? 3.15 -22.469 5.66 1 97.69 288 SER B C 1
ATOM 4745 O O . SER B 1 288 ? 2.217 -23.125 6.105 1 97.69 288 SER B O 1
ATOM 4747 N N . HIS B 1 289 ? 3.027 -21.688 4.629 1 98.19 289 HIS B N 1
ATOM 4748 C CA . HIS B 1 289 ? 1.727 -21.531 3.99 1 98.19 289 HIS B CA 1
ATOM 4749 C C . HIS B 1 289 ? 1.313 -22.797 3.26 1 98.19 289 HIS B C 1
ATOM 4751 O O . HIS B 1 289 ? 0.142 -23.188 3.287 1 98.19 289 HIS B O 1
ATOM 4757 N N . MET B 1 290 ? 2.262 -23.422 2.6 1 96.75 290 MET B N 1
ATOM 4758 C CA . MET B 1 290 ? 1.98 -24.688 1.938 1 96.75 290 MET B CA 1
ATOM 4759 C C . MET B 1 290 ? 1.536 -25.75 2.947 1 96.75 290 MET B C 1
ATOM 4761 O O . MET B 1 290 ? 0.53 -26.422 2.736 1 96.75 290 MET B O 1
ATOM 4765 N N . ALA B 1 291 ? 2.268 -25.844 4.023 1 96.81 291 ALA B N 1
ATOM 4766 C CA . ALA B 1 291 ? 1.945 -26.828 5.059 1 96.81 291 ALA B CA 1
ATOM 4767 C C . ALA B 1 291 ? 0.543 -26.594 5.613 1 96.81 291 ALA B C 1
ATOM 4769 O O . ALA B 1 291 ? -0.224 -27.547 5.789 1 96.81 291 ALA B O 1
ATOM 4770 N N . ASN B 1 292 ? 0.245 -25.375 5.859 1 98 292 ASN B N 1
ATOM 4771 C CA . ASN B 1 292 ? -1.076 -25.031 6.379 1 98 292 ASN B CA 1
ATOM 4772 C C . ASN B 1 292 ? -2.18 -25.406 5.391 1 98 292 ASN B C 1
ATOM 4774 O O . ASN B 1 292 ? -3.201 -25.969 5.777 1 98 292 ASN B O 1
ATOM 4778 N N . MET B 1 293 ? -1.993 -25.109 4.145 1 98.12 293 MET B N 1
ATOM 4779 C CA . MET B 1 293 ? -3.02 -25.406 3.148 1 98.12 293 MET B CA 1
ATOM 4780 C C . MET B 1 293 ? -3.188 -26.906 2.971 1 98.12 293 MET B C 1
ATOM 4782 O O . MET B 1 293 ? -4.309 -27.391 2.818 1 98.12 293 MET B O 1
ATOM 4786 N N . ILE B 1 294 ? -2.086 -27.609 2.99 1 96.56 294 ILE B N 1
ATOM 4787 C CA . ILE B 1 294 ? -2.166 -29.062 2.885 1 96.56 294 ILE B CA 1
ATOM 4788 C C . ILE B 1 294 ? -2.965 -29.625 4.059 1 96.56 294 ILE B C 1
ATOM 4790 O O . ILE B 1 294 ? -3.807 -30.5 3.881 1 96.56 294 ILE B O 1
ATOM 4794 N N . LYS B 1 295 ? -2.689 -29.109 5.254 1 97.31 295 LYS B N 1
ATOM 4795 C CA . LYS B 1 295 ? -3.443 -29.516 6.441 1 97.31 295 LYS B CA 1
ATOM 4796 C C . LYS B 1 295 ? -4.934 -29.234 6.266 1 97.31 295 LYS B C 1
ATOM 4798 O O . LYS B 1 295 ? -5.77 -30.078 6.566 1 97.31 295 LYS B O 1
ATOM 4803 N N . LEU B 1 296 ? -5.273 -28.078 5.797 1 98.25 296 LEU B N 1
ATOM 4804 C CA . LEU B 1 296 ? -6.664 -27.703 5.59 1 98.25 296 LEU B CA 1
ATOM 4805 C C . LEU B 1 296 ? -7.34 -28.609 4.574 1 98.25 296 LEU B C 1
ATOM 4807 O O . LEU B 1 296 ? -8.508 -28.969 4.73 1 98.25 296 LEU B O 1
ATOM 4811 N N . VAL B 1 297 ? -6.652 -28.953 3.529 1 97.38 297 VAL B N 1
ATOM 4812 C CA . VAL B 1 297 ? -7.188 -29.875 2.529 1 97.38 297 VAL B CA 1
ATOM 4813 C C . VAL B 1 297 ? -7.441 -31.234 3.164 1 97.38 297 VAL B C 1
ATOM 4815 O O . VAL B 1 297 ? -8.5 -31.844 2.965 1 97.38 297 VAL B O 1
ATOM 4818 N N . LYS B 1 298 ? -6.465 -31.688 3.93 1 95.5 298 LYS B N 1
ATOM 4819 C CA . LYS B 1 298 ? -6.59 -32.969 4.602 1 95.5 298 LYS B CA 1
ATOM 4820 C C . LYS B 1 298 ? -7.793 -33 5.539 1 95.5 298 LYS B C 1
ATOM 4822 O O . LYS B 1 298 ? -8.484 -34.031 5.652 1 95.5 298 LYS B O 1
ATOM 4827 N N . GLU B 1 299 ? -8.094 -31.891 6.125 1 97.62 299 GLU B N 1
ATOM 4828 C CA . GLU B 1 299 ? -9.18 -31.766 7.09 1 97.62 299 GLU B CA 1
ATOM 4829 C C . GLU B 1 299 ? -10.508 -31.484 6.395 1 97.62 299 GLU B C 1
ATOM 4831 O O . GLU B 1 299 ? -11.555 -31.406 7.043 1 97.62 299 GLU B O 1
ATOM 4836 N N . GLY B 1 300 ? -10.492 -31.266 5.16 1 96.94 300 GLY B N 1
ATOM 4837 C CA . GLY B 1 300 ? -11.703 -31 4.395 1 96.94 300 GLY B CA 1
ATOM 4838 C C . GLY B 1 300 ? -12.18 -29.562 4.5 1 96.94 300 GLY B C 1
ATOM 4839 O O . GLY B 1 300 ? -13.305 -29.25 4.117 1 96.94 300 GLY B O 1
ATOM 4840 N N . LYS B 1 301 ? -11.32 -28.688 4.953 1 98.38 301 LYS B N 1
ATOM 4841 C CA . LYS B 1 301 ? -11.688 -27.281 5.18 1 98.38 301 LYS B CA 1
ATOM 4842 C C . LYS B 1 301 ? -11.32 -26.422 3.973 1 98.38 301 LYS B C 1
ATOM 4844 O O . LYS B 1 301 ? -11.773 -25.281 3.863 1 98.38 301 LYS B O 1
ATOM 4849 N N . LEU B 1 302 ? -10.539 -26.984 3.127 1 98.62 302 LEU B N 1
ATOM 4850 C CA . LEU B 1 302 ? -10.148 -26.344 1.88 1 98.62 302 LEU B CA 1
ATOM 4851 C C . LEU B 1 302 ? -10.281 -27.297 0.702 1 98.62 302 LEU B C 1
ATOM 4853 O O . LEU B 1 302 ? -9.742 -28.406 0.733 1 98.62 302 LEU B O 1
ATOM 4857 N N . LYS B 1 303 ? -11.047 -26.891 -0.218 1 98.38 303 LYS B N 1
ATOM 4858 C CA . LYS B 1 303 ? -11.234 -27.656 -1.446 1 98.38 303 LYS B CA 1
ATOM 4859 C C . LYS B 1 303 ? -10.484 -27.016 -2.613 1 98.38 303 LYS B C 1
ATOM 4861 O O . LYS B 1 303 ? -10.562 -25.797 -2.811 1 98.38 303 LYS B O 1
ATOM 4866 N N . VAL B 1 304 ? -9.734 -27.828 -3.332 1 98.62 304 VAL B N 1
ATOM 4867 C CA . VAL B 1 304 ? -9.031 -27.375 -4.523 1 98.62 304 VAL B CA 1
ATOM 4868 C C . VAL B 1 304 ? -9.625 -28.031 -5.766 1 98.62 304 VAL B C 1
ATOM 4870 O O . VAL B 1 304 ? -9.422 -29.234 -5.992 1 98.62 304 VAL B O 1
ATOM 4873 N N . LEU B 1 305 ? -10.328 -27.219 -6.508 1 98.56 305 LEU B N 1
ATOM 4874 C CA . LEU B 1 305 ? -10.922 -27.734 -7.738 1 98.56 305 LEU B CA 1
ATOM 4875 C C . LEU B 1 305 ? -9.922 -27.656 -8.891 1 98.56 305 LEU B C 1
ATOM 4877 O O . LEU B 1 305 ? -9.25 -26.641 -9.07 1 98.56 305 LEU B O 1
ATOM 4881 N N . ILE B 1 306 ? -9.781 -28.734 -9.547 1 98.44 306 ILE B N 1
ATOM 4882 C CA . ILE B 1 306 ? -8.93 -28.859 -10.727 1 98.44 306 ILE B CA 1
ATOM 4883 C C . ILE B 1 306 ? -9.789 -29.031 -11.969 1 98.44 306 ILE B C 1
ATOM 4885 O O . ILE B 1 306 ? -10.82 -29.703 -11.93 1 98.44 306 ILE B O 1
ATOM 4889 N N . ASP B 1 307 ? -9.344 -28.406 -13.016 1 98.38 307 ASP B N 1
ATOM 4890 C CA . ASP B 1 307 ? -10.055 -28.453 -14.289 1 98.38 307 ASP B CA 1
ATOM 4891 C C . ASP B 1 307 ? -9.094 -28.734 -15.445 1 98.38 307 ASP B C 1
ATOM 4893 O O . ASP B 1 307 ? -8.156 -27.969 -15.68 1 98.38 307 ASP B O 1
ATOM 4897 N N . ASN B 1 308 ? -9.273 -29.828 -16.203 1 97.12 308 ASN B N 1
ATOM 4898 C CA . ASN B 1 308 ? -8.359 -30.125 -17.297 1 97.12 308 ASN B CA 1
ATOM 4899 C C . ASN B 1 308 ? -9.008 -29.891 -18.656 1 97.12 308 ASN B C 1
ATOM 4901 O O . ASN B 1 308 ? -8.383 -30.109 -19.703 1 97.12 308 ASN B O 1
ATOM 4905 N N . GLY B 1 309 ? -10.281 -29.5 -18.688 1 97.06 309 GLY B N 1
ATOM 4906 C CA . GLY B 1 309 ? -11 -29.203 -19.922 1 97.06 309 GLY B CA 1
ATOM 4907 C C . GLY B 1 309 ? -11.148 -30.406 -20.828 1 97.06 309 GLY B C 1
ATOM 4908 O O . GLY B 1 309 ? -11.25 -30.266 -22.047 1 97.06 309 GLY B O 1
ATOM 4909 N N . GLY B 1 310 ? -10.992 -31.547 -20.312 1 97.12 310 GLY B N 1
ATOM 4910 C CA . GLY B 1 310 ? -11.047 -32.781 -21.109 1 97.12 310 GLY B CA 1
ATOM 4911 C C . GLY B 1 310 ? -9.75 -33.062 -21.828 1 97.12 310 GLY B C 1
ATOM 4912 O O . GLY B 1 310 ? -9.711 -33.938 -22.703 1 97.12 310 GLY B O 1
ATOM 4913 N N . LEU B 1 311 ? -8.703 -32.438 -21.422 1 97.5 311 LEU B N 1
ATOM 4914 C CA . LEU B 1 311 ? -7.43 -32.531 -22.125 1 97.5 311 LEU B CA 1
ATOM 4915 C C . LEU B 1 311 ? -6.457 -33.438 -21.375 1 97.5 311 LEU B C 1
ATOM 4917 O O . LEU B 1 311 ? -6.5 -33.531 -20.141 1 97.5 311 LEU B O 1
ATOM 4921 N N . SER B 1 312 ? -5.586 -34.125 -22.141 1 97.31 312 SER B N 1
ATOM 4922 C CA . SER B 1 312 ? -4.547 -34.969 -21.562 1 97.31 312 SER B CA 1
ATOM 4923 C C . SER B 1 312 ? -3.375 -35.156 -22.531 1 97.31 312 SER B C 1
ATOM 4925 O O . SER B 1 312 ? -3.551 -35.094 -23.75 1 97.31 312 SER B O 1
ATOM 4927 N N . GLY B 1 313 ? -2.184 -35.281 -21.844 1 97.44 313 GLY B N 1
ATOM 4928 C CA . GLY B 1 313 ? -0.981 -35.5 -22.625 1 97.44 313 GLY B CA 1
ATOM 4929 C C . GLY B 1 313 ? -0.218 -34.25 -22.938 1 97.44 313 GLY B C 1
ATOM 4930 O O . GLY B 1 313 ? -0.801 -33.156 -22.984 1 97.44 313 GLY B O 1
ATOM 4931 N N . ILE B 1 314 ? 0.997 -34.406 -23.234 1 97.62 314 ILE B N 1
ATOM 4932 C CA . ILE B 1 314 ? 1.903 -33.281 -23.484 1 97.62 314 ILE B CA 1
ATOM 4933 C C . ILE B 1 314 ? 1.449 -32.5 -24.719 1 97.62 314 ILE B C 1
ATOM 4935 O O . ILE B 1 314 ? 1.597 -31.281 -24.781 1 97.62 314 ILE B O 1
ATOM 4939 N N . ASP B 1 315 ? 0.813 -33.219 -25.656 1 97.25 315 ASP B N 1
ATOM 4940 C CA . ASP B 1 315 ? 0.368 -32.625 -26.906 1 97.25 315 ASP B CA 1
ATOM 4941 C C . ASP B 1 315 ? -0.791 -31.656 -26.672 1 97.25 315 ASP B C 1
ATOM 4943 O O . ASP B 1 315 ? -1.108 -30.828 -27.531 1 97.25 315 ASP B O 1
ATOM 4947 N N . SER B 1 316 ? -1.415 -31.766 -25.5 1 97.25 316 SER B N 1
ATOM 4948 C CA . SER B 1 316 ? -2.621 -30.984 -25.234 1 97.25 316 SER B CA 1
ATOM 4949 C C . SER B 1 316 ? -2.318 -29.781 -24.344 1 97.25 316 SER B C 1
ATOM 4951 O O . SER B 1 316 ? -3.215 -29 -24.031 1 97.25 316 SER B O 1
ATOM 4953 N N . VAL B 1 317 ? -1.082 -29.594 -23.984 1 98.44 317 VAL B N 1
ATOM 4954 C CA . VAL B 1 317 ? -0.741 -28.547 -23 1 98.44 317 VAL B CA 1
ATOM 4955 C C . VAL B 1 317 ? -1.035 -27.172 -23.594 1 98.44 317 VAL B C 1
ATOM 4957 O O . VAL B 1 317 ? -1.604 -26.312 -22.922 1 98.44 317 VAL B O 1
ATOM 4960 N N . ALA B 1 318 ? -0.677 -26.938 -24.875 1 98.38 318 ALA B N 1
ATOM 4961 C CA . ALA B 1 318 ? -0.961 -25.656 -25.5 1 98.38 318 ALA B CA 1
ATOM 4962 C C . ALA B 1 318 ? -2.461 -25.391 -25.531 1 98.38 318 ALA B C 1
ATOM 4964 O O . ALA B 1 318 ? -2.898 -24.25 -25.297 1 98.38 318 ALA B O 1
ATOM 4965 N N . ALA B 1 319 ? -3.258 -26.406 -25.828 1 98.06 319 ALA B N 1
ATOM 4966 C CA . ALA B 1 319 ? -4.711 -26.281 -25.797 1 98.06 319 ALA B CA 1
ATOM 4967 C C . ALA B 1 319 ? -5.199 -25.953 -24.375 1 98.06 319 ALA B C 1
ATOM 4969 O O . ALA B 1 319 ? -6.191 -25.25 -24.203 1 98.06 319 ALA B O 1
ATOM 4970 N N . GLY B 1 320 ? -4.496 -26.516 -23.375 1 98.38 320 GLY B N 1
ATOM 4971 C CA . GLY B 1 320 ? -4.805 -26.172 -22 1 98.38 320 GLY B CA 1
ATOM 4972 C C . GLY B 1 320 ? -4.641 -24.688 -21.703 1 98.38 320 GLY B C 1
ATOM 4973 O O . GLY B 1 320 ? -5.465 -24.094 -21 1 98.38 320 GLY B O 1
ATOM 4974 N N . VAL B 1 321 ? -3.566 -24.094 -22.234 1 98.38 321 VAL B N 1
ATOM 4975 C CA . VAL B 1 321 ? -3.336 -22.656 -22.078 1 98.38 321 VAL B CA 1
ATOM 4976 C C . VAL B 1 321 ? -4.48 -21.875 -22.719 1 98.38 321 VAL B C 1
ATOM 4978 O O . VAL B 1 321 ? -5.023 -20.953 -22.109 1 98.38 321 VAL B O 1
ATOM 4981 N N . ALA B 1 322 ? -4.863 -22.266 -23.906 1 97.62 322 ALA B N 1
ATOM 4982 C CA . ALA B 1 322 ? -5.992 -21.641 -24.578 1 97.62 322 ALA B CA 1
ATOM 4983 C C . ALA B 1 322 ? 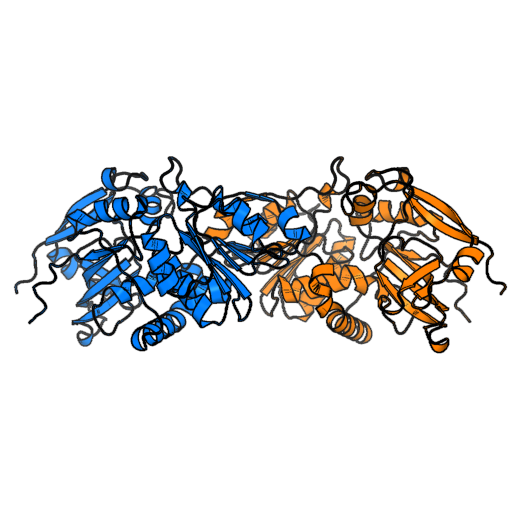-7.277 -21.812 -23.781 1 97.62 322 ALA B C 1
ATOM 4985 O O . ALA B 1 322 ? -8.094 -20.891 -23.688 1 97.62 322 ALA B O 1
ATOM 4986 N N . TYR B 1 323 ? -7.461 -23.016 -23.234 1 97.94 323 TYR B N 1
ATOM 4987 C CA . TYR B 1 323 ? -8.641 -23.297 -22.438 1 97.94 323 TYR B CA 1
ATOM 4988 C C . TYR B 1 323 ? -8.742 -22.359 -21.25 1 97.94 323 TYR B C 1
ATOM 4990 O O . TYR B 1 323 ? -9.805 -21.781 -20.984 1 97.94 323 TYR B O 1
ATOM 4998 N N . LEU B 1 324 ? -7.648 -22.125 -20.547 1 97.94 324 LEU B N 1
ATOM 4999 C CA . LEU B 1 324 ? -7.637 -21.188 -19.422 1 97.94 324 LEU B CA 1
ATOM 5000 C C . LEU B 1 324 ? -8.055 -19.797 -19.891 1 97.94 324 LEU B C 1
ATOM 5002 O O . LEU B 1 324 ? -8.906 -19.156 -19.266 1 97.94 324 LEU B O 1
ATOM 5006 N N . HIS B 1 325 ? -7.52 -19.328 -21 1 96.19 325 HIS B N 1
ATOM 5007 C CA . HIS B 1 325 ? -7.75 -17.969 -21.469 1 96.19 325 HIS B CA 1
ATOM 5008 C C . HIS B 1 325 ? -9.148 -17.812 -22.062 1 96.19 325 HIS B C 1
ATOM 5010 O O . HIS B 1 325 ? -9.625 -16.688 -22.266 1 96.19 325 HIS B O 1
ATOM 5016 N N . SER B 1 326 ? -9.836 -18.984 -22.344 1 95.38 326 SER B N 1
ATOM 5017 C CA . SER B 1 326 ? -11.227 -18.922 -22.797 1 95.38 326 SER B CA 1
ATOM 5018 C C . SER B 1 326 ? -12.156 -18.516 -21.656 1 95.38 326 SER B C 1
ATOM 5020 O O . SER B 1 326 ? -13.305 -18.141 -21.891 1 95.38 326 SER B O 1
ATOM 5022 N N . GLY B 1 327 ? -11.672 -18.703 -20.391 1 95.25 327 GLY B N 1
ATOM 5023 C CA . GLY B 1 327 ? -12.461 -18.328 -19.234 1 95.25 327 GLY B CA 1
ATOM 5024 C C . GLY B 1 327 ? -13.492 -19.375 -18.844 1 95.25 327 GLY B C 1
ATOM 5025 O O . GLY B 1 327 ? -14.344 -19.125 -17.984 1 95.25 327 GLY B O 1
ATOM 5026 N N . LYS B 1 328 ? -13.414 -20.547 -19.406 1 96.12 328 LYS B N 1
ATOM 5027 C CA . LYS B 1 328 ? -14.43 -21.562 -19.188 1 96.12 328 LYS B CA 1
ATOM 5028 C C . LYS B 1 328 ? -14.078 -22.438 -17.984 1 96.12 328 LYS B C 1
ATOM 5030 O O . LYS B 1 328 ? -14.945 -23.125 -17.438 1 96.12 328 LYS B O 1
ATOM 5035 N N . ASN B 1 329 ? -12.867 -22.406 -17.625 1 97.56 329 ASN B N 1
ATOM 5036 C CA . ASN B 1 329 ? -12.406 -23.312 -16.562 1 97.56 329 ASN B CA 1
ATOM 5037 C C . ASN B 1 329 ? -13.016 -22.953 -15.211 1 97.56 329 ASN B C 1
ATOM 5039 O O . ASN B 1 329 ? -13.305 -21.781 -14.953 1 97.56 329 ASN B O 1
ATOM 5043 N N . LYS B 1 330 ? -13.211 -23.891 -14.383 1 98.12 330 LYS B N 1
ATOM 5044 C CA . LYS B 1 330 ? -13.516 -23.781 -12.961 1 98.12 330 LYS B CA 1
ATOM 5045 C C . LYS B 1 330 ? -12.375 -24.328 -12.109 1 98.12 330 LYS B C 1
ATOM 5047 O O . LYS B 1 330 ? -12.102 -25.531 -12.109 1 98.12 330 LYS B O 1
ATOM 5052 N N . GLY B 1 331 ? -11.75 -23.422 -11.406 1 98.31 331 GLY B N 1
ATOM 5053 C CA . GLY B 1 331 ? -10.586 -23.812 -10.625 1 98.31 331 GLY B CA 1
ATOM 5054 C C . GLY B 1 331 ? -9.297 -23.797 -11.43 1 98.31 331 GLY B C 1
ATOM 5055 O O . GLY B 1 331 ? -9.195 -23.078 -12.422 1 98.31 331 GLY B O 1
ATOM 5056 N N . LYS B 1 332 ? -8.289 -24.516 -10.938 1 98.81 332 LYS B N 1
ATOM 5057 C CA . LYS B 1 332 ? -6.953 -24.547 -11.523 1 98.81 332 LYS B CA 1
ATOM 5058 C C . LYS B 1 332 ? -6.91 -25.484 -12.727 1 98.81 332 LYS B C 1
ATOM 5060 O O . LYS B 1 332 ? -7.363 -26.625 -12.656 1 98.81 332 LYS B O 1
ATOM 5065 N N . VAL B 1 333 ? -6.398 -25 -13.859 1 98.81 333 VAL B N 1
ATOM 5066 C CA . VAL B 1 333 ? -6.23 -25.859 -15.031 1 98.81 333 VAL B CA 1
ATOM 5067 C C . VAL B 1 333 ? -4.965 -26.703 -14.875 1 98.81 333 VAL B C 1
ATOM 5069 O O . VAL B 1 333 ? -3.865 -26.156 -14.742 1 98.81 333 VAL B O 1
ATOM 5072 N N . VAL B 1 334 ? -5.098 -27.984 -14.82 1 98.75 334 VAL B N 1
ATOM 5073 C CA . VAL B 1 334 ? -4.02 -28.953 -14.68 1 98.75 334 VAL B CA 1
ATOM 5074 C C . VAL B 1 334 ? -4.152 -30.031 -15.75 1 98.75 334 VAL B C 1
ATOM 5076 O O . VAL B 1 334 ? -5.203 -30.672 -15.875 1 98.75 334 VAL B O 1
ATOM 5079 N N . ILE B 1 335 ? -3.127 -30.234 -16.531 1 98.62 335 ILE B N 1
ATOM 5080 C CA . ILE B 1 335 ? -3.152 -31.219 -17.609 1 98.62 335 ILE B CA 1
ATOM 5081 C C . ILE B 1 335 ? -2.393 -32.469 -17.188 1 98.62 335 ILE B C 1
ATOM 5083 O O . ILE B 1 335 ? -1.208 -32.406 -16.844 1 98.62 335 ILE B O 1
ATOM 5087 N N . PRO B 1 336 ? -3.041 -33.625 -17.156 1 98.44 336 PRO B N 1
ATOM 5088 C CA . PRO B 1 336 ? -2.311 -34.875 -16.906 1 98.44 336 PRO B CA 1
ATOM 5089 C C . PRO B 1 336 ? -1.431 -35.281 -18.094 1 98.44 336 PRO B C 1
ATOM 5091 O O . PRO B 1 336 ? -1.856 -35.188 -19.234 1 98.44 336 PRO B O 1
ATOM 5094 N N . LEU B 1 337 ? -0.224 -35.625 -17.828 1 97.56 337 LEU B N 1
ATOM 5095 C CA . LEU B 1 337 ? 0.686 -36.062 -18.875 1 97.56 337 LEU B CA 1
ATOM 5096 C C . LEU B 1 337 ? 0.651 -37.594 -19 1 97.56 337 LEU B C 1
ATOM 5098 O O . LEU B 1 337 ? 1.045 -38.125 -20.031 1 97.56 337 LEU B O 1
ATOM 5102 N N . VAL B 1 338 ? 0.353 -38.281 -17.906 1 84.88 338 VAL B N 1
ATOM 5103 C CA . VAL B 1 338 ? 0.303 -39.719 -17.938 1 84.88 338 VAL B CA 1
ATOM 5104 C C . VAL B 1 338 ? -1.149 -40.188 -17.891 1 84.88 338 VAL B C 1
ATOM 5106 O O . VAL B 1 338 ? -2.01 -39.531 -17.312 1 84.88 338 VAL B O 1
ATOM 5109 N N . ASP B 1 339 ? -1.532 -41.125 -18.766 1 66.94 339 ASP B N 1
ATOM 5110 C CA . ASP B 1 339 ? -2.875 -41.688 -18.812 1 66.94 339 ASP B CA 1
ATOM 5111 C C . ASP B 1 339 ? -3.258 -42.281 -17.453 1 66.94 339 ASP B C 1
ATOM 5113 O O . ASP B 1 339 ? -2.396 -42.75 -16.719 1 66.94 339 ASP B O 1
ATOM 5117 N N . GLY B 1 340 ? -4.004 -41.656 -16.594 1 53.31 340 GLY B N 1
ATOM 5118 C CA . GLY B 1 340 ? -4.508 -42.156 -15.312 1 53.31 340 GLY B CA 1
ATOM 5119 C C . GLY B 1 340 ? -4.586 -43.656 -15.25 1 53.31 340 GLY B C 1
ATOM 5120 O O . GLY B 1 340 ? -5.012 -44.25 -14.242 1 53.31 340 GLY B O 1
ATOM 5121 N N . LYS B 1 341 ? -4.711 -44.5 -16.219 1 44.09 341 LYS B N 1
ATOM 5122 C CA . LYS B 1 341 ? -5.023 -45.938 -16.047 1 44.09 341 LYS B CA 1
ATOM 5123 C C . LYS B 1 341 ? -3.92 -46.656 -15.266 1 44.09 341 LYS B C 1
ATOM 5125 O O . LYS B 1 341 ? -4.082 -47.812 -14.883 1 44.09 341 LYS B O 1
ATOM 5130 N N . SER B 1 342 ? -2.666 -46.188 -15.273 1 39.22 342 SER B N 1
ATOM 5131 C CA . SER B 1 342 ? -1.667 -47.156 -14.797 1 39.22 342 SER B CA 1
ATOM 5132 C C . SER B 1 342 ? -1.599 -47.156 -13.273 1 39.22 342 SER B C 1
ATOM 5134 O O . SER B 1 342 ? -0.813 -47.906 -12.695 1 39.22 342 SER B O 1
ATOM 5136 N N . SER B 1 343 ? -1.947 -46.188 -12.508 1 36.62 343 SER B N 1
ATOM 5137 C CA . SER B 1 343 ? -1.638 -46.375 -11.094 1 36.62 343 SER B CA 1
ATOM 5138 C C . SER B 1 343 ? -2.586 -47.375 -10.453 1 36.62 343 SER B C 1
ATOM 5140 O O . SER B 1 343 ? -2.664 -47.469 -9.227 1 36.62 343 SER B O 1
ATOM 5142 N N . LYS B 1 344 ? -3.453 -47.969 -11.07 1 34.53 344 LYS B N 1
ATOM 5143 C CA . LYS B 1 344 ? -4.148 -49.031 -10.328 1 34.53 344 LYS B CA 1
ATOM 5144 C C . LYS B 1 344 ? -3.188 -50.156 -9.922 1 34.53 344 LYS B C 1
ATOM 5146 O O . LYS B 1 344 ? -3.518 -51.312 -10.039 1 34.53 344 LYS B O 1
ATOM 5151 N N . ILE B 1 345 ? -1.808 -49.969 -9.773 1 27.77 345 ILE B N 1
ATOM 5152 C CA . ILE B 1 345 ? -1.26 -51.156 -9.078 1 27.77 345 ILE B CA 1
ATOM 5153 C C . ILE B 1 345 ? -1.564 -51.031 -7.582 1 27.77 345 ILE B C 1
ATOM 5155 O O . ILE B 1 345 ? -1.37 -50 -6.973 1 27.77 345 ILE B O 1
#

Secondary structure (DSSP, 8-state):
-PPPSEEEEEEESS-SS-HHHHEEEEEEEHHHHHHT--TTEEEEEEEEEE--TTHHHHHTTSSSTT--SSEE---EEEEEEEEE-TTS-GGGTT-EEEEE-TT-SBSEEEEEGGG-EE-SS--HHHHHIIIIIHHHHHIIIIIS---SS-EEEETTTTSHHHHHHHHHHHHTT-EEEEEESSHHHHHHHHHTT-SEEEETTTS-HHHHHHHH-TT-EEEEEE-S-HHHHHHHHHTEEEEEEEEE---GGGTTSTT-----EEEHHHHHTTT-EEEE--GGGGHHHHHHHHHHHHHHHHTTS----EE-TT--SGGGHHHHHHHHHHT---SEEEEESS-TTTT--/-PPPSEEEEEEESS-SS-HHHHEEEEEEEHHHHHHT--TTEEEEEEEEEE--TTHHHHHTTSSSTT--SSEE---EEEEEEEEE-TTS-GGGTT-EEEEE-TT-SBSEEEEEGGG-EE-SS--HHHHHIIIIIHHHHHIIIIIS---SS-EEEETTTTSHHHHHHHHHHHHTT-EEEEEESSHHHHHHHHHTT-SEEEETTTS-HHHHHHHH-TT-EEEEEE-S-HHHHHHHHHTEEEEEEEEE---GGGTTSTT-----EEEHHHHHTTT-EEEE--GGGGHHHHHHHHHHHHHHHHTTS----EE-TT--SGGGHHHHHHHHHHT---SEEEEESS-GGGG--

Solvent-accessible surface area (backbone atoms only — not comparable to full-atom values): 35295 Å² total; per-residue (Å²): 130,80,77,61,63,53,46,46,34,37,28,24,68,40,79,35,48,55,50,62,79,24,38,48,80,46,76,44,58,33,55,57,52,63,74,64,49,48,42,60,22,28,30,31,40,36,40,32,30,50,57,54,88,59,52,28,41,51,40,44,32,72,78,46,77,83,67,65,64,68,41,60,34,45,44,24,30,27,27,28,26,74,43,62,13,85,72,38,67,73,82,52,49,70,40,26,30,34,39,72,42,81,32,30,39,28,44,58,43,80,42,52,52,86,60,49,41,79,44,99,57,84,57,68,48,59,50,42,39,48,69,29,29,45,41,27,54,47,42,40,47,70,76,46,56,61,68,58,75,42,37,36,36,29,40,58,16,42,28,41,31,21,42,41,34,44,31,55,45,34,73,47,50,28,50,28,34,29,30,37,73,44,68,72,48,43,54,52,40,47,73,50,56,36,70,43,68,41,36,54,76,83,38,61,59,63,59,49,46,57,72,77,36,72,73,33,31,42,29,32,47,36,34,41,33,64,71,58,39,55,48,49,65,72,38,41,13,74,60,8,32,37,38,35,64,45,25,57,76,27,37,78,41,96,81,29,66,52,60,47,76,42,50,44,52,73,19,21,80,38,22,19,32,45,27,18,46,37,62,80,81,46,58,91,51,46,64,64,52,47,52,50,50,52,50,31,37,76,70,65,75,41,78,65,53,68,26,37,88,88,44,58,30,74,88,30,48,51,57,45,48,51,43,54,76,66,65,74,56,55,24,22,40,40,37,35,47,51,76,80,78,68,72,85,109,129,81,79,63,65,54,44,45,33,36,29,26,69,40,80,33,46,55,50,62,80,23,37,48,78,46,77,44,58,33,55,58,52,63,75,63,50,48,44,61,22,28,30,29,41,34,40,32,31,49,57,55,87,57,51,29,41,50,40,44,31,70,77,46,74,82,65,63,64,69,39,59,34,45,44,23,30,27,28,27,28,72,43,62,12,86,72,39,67,75,83,50,50,70,41,26,32,34,39,73,42,84,32,30,39,28,45,58,44,79,42,51,53,86,60,48,41,80,43,97,57,85,58,67,48,60,52,44,40,49,68,30,29,43,41,26,55,46,42,39,47,69,75,48,56,60,69,57,74,42,38,37,37,29,40,58,16,42,27,43,31,20,41,41,35,44,33,55,44,33,75,48,50,29,51,27,34,29,30,36,73,44,68,70,45,44,54,52,40,47,74,50,56,36,70,42,71,42,37,54,76,82,39,60,59,63,60,48,44,55,71,77,36,72,73,33,30,43,28,32,47,37,35,42,35,64,70,57,40,56,46,50,64,73,37,42,13,74,60,8,31,38,36,35,63,45,25,58,76,27,36,77,42,95,80,28,66,51,63,46,78,42,50,44,50,74,19,20,80,39,22,20,31,44,26,18,44,38,63,79,83,46,57,90,50,46,64,63,52,48,52,50,50,52,50,31,39,75,70,68,76,42,77,65,54,68,26,38,87,89,43,58,30,75,87,30,47,51,57,45,46,51,43,54,75,67,64,73,56,53,23,22,42,40,37,34,47,50,77,78,76,69,71,80,115

pLDDT: mean 95.85, std 8.83, range [26.7, 99.0]